Protein AF-A0A7C2RIJ5-F1 (afdb_monomer_lite)

pLDDT: mean 89.43, std 13.23, range [35.72, 98.88]

Sequence (442 aa):
EAGNFQTSNFNRGGVGNDPVLAFAQDAEFNNAFFATPEDGFSPITSYNLFTEPPLRQVDSAFDADVLYHEYVHGLTNRLVGTFNVGALSGFQSAALGEGWSDIFAVSITNDPIVGEYTAGDEEKGIRTVNYSQSPLVFGDFGNRLGPLSALGLSAGIALDMTFIPEEHQDGELWATTLWDVRLRLGKETFEQLITDALKVTPSNPSILDARDAILIADVASYGGAHVDALWTIFAARGMGFSARTGSGEDTIVFQAFDTPSQPLLLNKESLFFDDMSRGISGWTVTGVSGRGEPPLWHQSSRRGSFAWYYGREAEGNYFSGTFRNYGAITSPVIDLTSVPRDSTITLEFDHFMRGDPTSPLLDNGYVRIVDPASGTVTQLACVINHTLGGRGGQFFEHEELNISRFAGQTIQVQFYFDTVTGTLNNAEGWYIDNVRVSRRVR

Foldseek 3Di:
DLQDAAQDPVPPDWAYRAHEAEEWQDPDEDDKAWAADFRNHHIYIYWHAHDDPPWDRGTCVPFQLSVQLRVQLNLLCSQAAPRHNQLQPALQSLLLSLLRSNLRSCLVVVFQEHQCVGSVNPQHHPAPHRLVPDPAAPLCAQFDQDPCVVVVPPPPFPSRPDRGRDSNNNNSLNNSLLVQVCVVQPSVRSVVLLSQLSNVHRGLFHPLSSLVSSQVSCCVPPVNPCVVVSQQSNLSRQNHPPKDDQTSNGFAIAGHNYHPVGDFFPDKDFQDKDQQQDACQQKDKDWDLQAPDGFQWDWDCPLPGTWTFRDDRVQLFSQSAFGKIKMKIKAPKGDLQVFDLPWWKKKKWKKAFAAQPPDQRFWKKWKWKAQPVPRDIRTRTIDTHDLDDGNNDVGIDMGMTTPSNQHNGIIMIMIMIIRSGNPRGNINGMTIGIITMITGDD

Radius of gyration: 23.31 Å; chains: 1; bounding box: 57×45×70 Å

Structure (mmCIF, N/CA/C/O backbone):
data_AF-A0A7C2RIJ5-F1
#
_entry.id   AF-A0A7C2RIJ5-F1
#
loop_
_atom_site.group_PDB
_atom_site.id
_atom_site.type_symbol
_atom_site.label_atom_id
_atom_site.label_alt_id
_atom_site.label_comp_id
_atom_site.label_asym_id
_atom_site.label_entity_id
_atom_site.label_seq_id
_atom_site.pdbx_PDB_ins_code
_atom_site.Cartn_x
_atom_site.Cartn_y
_atom_site.Cartn_z
_atom_site.occupancy
_atom_site.B_iso_or_equiv
_atom_site.auth_seq_id
_atom_site.auth_comp_id
_atom_site.auth_asym_id
_atom_site.auth_atom_id
_atom_site.pdbx_PDB_model_num
ATOM 1 N N . GLU A 1 1 ? 7.435 9.918 -29.332 1.00 67.94 1 GLU A N 1
ATOM 2 C CA . GLU A 1 1 ? 6.300 10.522 -28.588 1.00 67.94 1 GLU A CA 1
ATOM 3 C C . GLU A 1 1 ? 6.276 10.129 -27.115 1.00 67.94 1 GLU A C 1
ATOM 5 O O . GLU A 1 1 ? 6.010 11.000 -26.311 1.00 67.94 1 GLU A O 1
ATOM 10 N N . ALA A 1 2 ? 6.586 8.877 -26.747 1.00 86.06 2 ALA A N 1
ATOM 11 C CA . ALA A 1 2 ? 6.520 8.359 -25.370 1.00 86.06 2 ALA A CA 1
ATOM 12 C C . ALA A 1 2 ? 7.542 8.934 -24.352 1.00 86.06 2 ALA A C 1
ATOM 14 O O . ALA A 1 2 ? 7.840 8.268 -23.368 1.00 86.06 2 ALA A O 1
ATOM 15 N N . GLY A 1 3 ? 8.077 10.135 -24.593 1.00 91.94 3 GLY A N 1
ATOM 16 C CA . GLY A 1 3 ? 8.886 10.897 -23.637 1.00 91.94 3 GLY A CA 1
ATOM 17 C C . GLY A 1 3 ? 10.134 10.189 -23.107 1.00 91.94 3 GLY A C 1
ATOM 18 O O . GLY A 1 3 ? 10.356 10.203 -21.901 1.00 91.94 3 GLY A O 1
ATOM 19 N N . ASN A 1 4 ? 10.927 9.542 -23.966 1.00 94.12 4 ASN A N 1
ATOM 20 C CA . ASN A 1 4 ? 12.203 8.941 -23.568 1.00 94.12 4 ASN A CA 1
ATOM 21 C C . ASN A 1 4 ? 13.354 9.961 -23.613 1.00 94.12 4 ASN A C 1
ATOM 23 O O . ASN A 1 4 ? 13.294 10.932 -24.350 1.00 94.12 4 ASN A O 1
ATOM 27 N N . PHE A 1 5 ? 14.439 9.683 -22.892 1.00 96.25 5 PHE A N 1
ATOM 28 C CA . PHE A 1 5 ? 15.551 10.622 -22.711 1.00 96.25 5 PHE A CA 1
ATOM 29 C C . PHE A 1 5 ? 16.586 10.552 -23.844 1.00 96.25 5 PHE A C 1
ATOM 31 O O . PHE A 1 5 ? 17.402 9.623 -23.889 1.00 96.25 5 PHE A O 1
ATOM 38 N N . GLN A 1 6 ? 16.571 11.504 -24.783 1.00 95.50 6 GLN A N 1
ATOM 39 C CA . GLN A 1 6 ? 17.465 11.509 -25.949 1.00 95.50 6 GLN A CA 1
ATOM 40 C C . GLN A 1 6 ? 17.857 12.923 -26.404 1.00 95.50 6 GLN A C 1
ATOM 42 O O . GLN A 1 6 ? 17.041 13.825 -26.558 1.00 95.50 6 GLN A O 1
ATOM 47 N N . THR A 1 7 ? 19.127 13.117 -26.786 1.00 96.12 7 THR A N 1
ATOM 48 C CA . THR A 1 7 ? 19.553 14.382 -27.419 1.00 96.12 7 THR A CA 1
ATOM 49 C C . THR A 1 7 ? 18.848 14.629 -28.758 1.00 96.12 7 THR A C 1
ATOM 51 O O . THR A 1 7 ? 18.534 15.765 -29.100 1.00 96.12 7 THR A O 1
ATOM 54 N N . SER A 1 8 ? 18.598 13.573 -29.535 1.00 95.31 8 SER A N 1
ATOM 55 C CA . SER A 1 8 ? 17.873 13.647 -30.803 1.00 95.31 8 SER A CA 1
ATOM 56 C C . SER A 1 8 ? 16.895 12.487 -30.925 1.00 95.31 8 SER A C 1
ATOM 58 O O . SER A 1 8 ? 17.288 11.331 -30.792 1.00 95.31 8 SER A O 1
ATOM 60 N N . ASN A 1 9 ? 15.648 12.799 -31.280 1.00 94.12 9 ASN A N 1
ATOM 61 C CA . ASN A 1 9 ? 14.573 11.808 -31.396 1.00 94.12 9 ASN A CA 1
ATOM 62 C C . ASN A 1 9 ? 14.488 11.191 -32.801 1.00 94.12 9 ASN A C 1
ATOM 64 O O . ASN A 1 9 ? 13.516 10.510 -33.121 1.00 94.12 9 ASN A O 1
ATOM 68 N N . PHE A 1 10 ? 15.457 11.460 -33.685 1.00 94.31 10 PHE A N 1
ATOM 69 C CA . PHE A 1 10 ? 15.507 10.917 -35.052 1.00 94.31 10 PHE A CA 1
ATOM 70 C C . PHE A 1 10 ? 14.205 11.119 -35.858 1.00 94.31 10 PHE A C 1
ATOM 72 O O . PHE A 1 10 ? 13.820 10.257 -36.648 1.00 94.31 10 PHE A O 1
ATOM 79 N N . ASN A 1 11 ? 13.513 12.245 -35.644 1.00 91.81 11 ASN A N 1
ATOM 80 C CA . ASN A 1 11 ? 12.196 12.559 -36.220 1.00 91.81 11 ASN A CA 1
ATOM 81 C C . ASN A 1 11 ? 11.077 11.550 -35.867 1.00 91.81 11 ASN A C 1
ATOM 83 O O . ASN A 1 11 ? 10.127 11.399 -36.630 1.00 91.81 11 ASN A O 1
ATOM 87 N N . ARG A 1 12 ? 11.164 10.867 -34.714 1.00 92.50 12 ARG A N 1
ATOM 88 C CA . ARG A 1 12 ? 10.166 9.893 -34.211 1.00 92.50 12 ARG A CA 1
ATOM 89 C C . ARG A 1 12 ? 9.159 10.493 -33.204 1.00 92.50 12 ARG A C 1
ATOM 91 O O . ARG A 1 12 ? 8.486 9.762 -32.475 1.00 92.50 12 ARG A O 1
ATOM 98 N N . GLY A 1 13 ? 9.062 11.824 -33.150 1.00 92.31 13 GLY A N 1
ATOM 99 C CA . GLY A 1 13 ? 8.175 12.576 -32.248 1.00 92.31 13 GLY A CA 1
ATOM 100 C C . GLY A 1 13 ? 8.692 12.707 -30.806 1.00 92.31 13 GLY A C 1
ATOM 101 O O . GLY A 1 13 ? 9.752 12.180 -30.473 1.00 92.31 13 GLY A O 1
ATOM 102 N N . GLY A 1 14 ? 7.924 13.378 -29.941 1.00 92.81 14 GLY A N 1
ATOM 103 C CA . GLY A 1 14 ? 8.379 13.827 -28.609 1.00 92.81 14 GLY A CA 1
ATOM 104 C C . GLY A 1 14 ? 9.275 15.072 -28.675 1.00 92.81 14 GLY A C 1
ATOM 105 O O . GLY A 1 14 ? 9.538 15.584 -29.770 1.00 92.81 14 GLY A O 1
ATOM 106 N N . VAL A 1 15 ? 9.758 15.534 -27.524 1.00 94.00 15 VAL A N 1
ATOM 107 C CA . VAL A 1 15 ? 10.653 16.692 -27.386 1.00 94.00 15 VAL A CA 1
ATOM 108 C C . VAL A 1 15 ? 12.051 16.197 -27.014 1.00 94.00 15 VAL A C 1
ATOM 110 O O . VAL A 1 15 ? 12.265 15.698 -25.924 1.00 94.00 15 VAL A O 1
ATOM 113 N N . GLY A 1 16 ? 13.006 16.289 -27.943 1.00 93.94 16 GLY A N 1
ATOM 114 C CA . GLY A 1 16 ? 14.385 15.856 -27.682 1.00 93.94 16 GLY A CA 1
ATOM 115 C C . GLY A 1 16 ? 15.201 16.892 -26.906 1.00 93.94 16 GLY A C 1
ATOM 116 O O . GLY A 1 16 ? 14.683 17.920 -26.481 1.00 93.94 16 GLY A O 1
ATOM 117 N N . ASN A 1 17 ? 16.516 16.667 -26.844 1.00 95.81 17 ASN A N 1
ATOM 118 C CA . ASN A 1 17 ? 17.479 17.464 -26.072 1.00 95.81 17 ASN A CA 1
ATOM 119 C C . ASN A 1 17 ? 17.339 17.293 -24.549 1.00 95.81 17 ASN A C 1
ATOM 121 O O . ASN A 1 17 ? 17.653 18.202 -23.785 1.00 95.81 17 ASN A O 1
ATOM 125 N N . ASP A 1 18 ? 16.951 16.094 -24.124 1.00 97.06 18 ASP A N 1
ATOM 126 C CA . ASP A 1 18 ? 16.822 15.698 -22.724 1.00 97.06 18 ASP A CA 1
ATOM 127 C C . ASP A 1 18 ? 17.646 14.447 -22.356 1.00 97.06 18 ASP A C 1
ATOM 129 O O . ASP A 1 18 ? 17.126 13.515 -21.741 1.00 97.06 18 ASP A O 1
ATOM 133 N N . PRO A 1 19 ? 18.949 14.368 -22.705 1.00 97.56 19 PRO A N 1
ATOM 134 C CA . PRO A 1 19 ? 19.778 13.256 -22.246 1.00 97.56 19 PRO A CA 1
ATOM 135 C C . PRO A 1 19 ? 19.839 13.219 -20.713 1.00 97.56 19 PRO A C 1
ATOM 137 O O . PRO A 1 19 ? 19.865 14.269 -20.070 1.00 97.56 19 PRO A O 1
ATOM 140 N N . VAL A 1 20 ? 19.936 12.023 -20.133 1.00 98.12 20 VAL A N 1
ATOM 141 C CA . VAL A 1 20 ? 20.144 11.860 -18.687 1.00 98.12 20 VAL A CA 1
ATOM 142 C C . VAL A 1 20 ? 21.526 12.377 -18.298 1.00 98.12 20 VAL A C 1
ATOM 144 O O . VAL A 1 20 ? 22.532 11.980 -18.892 1.00 98.12 20 VAL A O 1
ATOM 147 N N . LEU A 1 21 ? 21.575 13.251 -17.294 1.00 97.38 21 LEU A N 1
ATOM 148 C CA . LEU A 1 21 ? 22.812 13.723 -16.680 1.00 97.38 21 LEU A CA 1
ATOM 149 C C . LEU A 1 21 ? 23.088 12.876 -15.437 1.00 97.38 21 LEU A C 1
ATOM 151 O O . LEU A 1 21 ? 22.413 13.029 -14.424 1.00 97.38 21 LEU A O 1
ATOM 155 N N . ALA A 1 22 ? 24.053 11.963 -15.542 1.00 95.62 22 ALA A N 1
ATOM 156 C CA . ALA A 1 22 ? 24.403 11.033 -14.474 1.00 95.62 22 ALA A CA 1
ATOM 157 C C . ALA A 1 22 ? 25.678 11.472 -13.746 1.00 95.62 22 ALA A C 1
ATOM 159 O O . ALA A 1 22 ? 26.728 11.646 -14.373 1.00 95.62 22 ALA A O 1
ATOM 160 N N . PHE A 1 23 ? 25.579 11.617 -12.428 1.00 95.38 23 PHE A N 1
ATOM 161 C CA . PHE A 1 23 ? 26.672 11.990 -11.539 1.00 95.38 23 PHE A CA 1
ATOM 162 C C . PHE A 1 23 ? 27.017 10.812 -10.624 1.00 95.38 23 PHE A C 1
ATOM 164 O O . PHE A 1 23 ? 26.133 10.129 -10.118 1.00 95.38 23 PHE A O 1
ATOM 171 N N . ALA A 1 24 ? 28.309 10.560 -10.436 1.00 93.06 24 ALA A N 1
ATOM 172 C CA . ALA A 1 24 ? 28.811 9.556 -9.504 1.00 93.06 24 ALA A CA 1
ATOM 173 C C . ALA A 1 24 ? 29.631 10.253 -8.421 1.00 93.06 24 ALA A C 1
ATOM 175 O O . ALA A 1 24 ? 30.363 11.199 -8.731 1.00 93.06 24 ALA A O 1
ATOM 176 N N . GLN A 1 25 ? 29.535 9.759 -7.186 1.00 90.06 25 GLN A N 1
ATOM 177 C CA . GLN A 1 25 ? 30.186 10.335 -6.006 1.00 90.06 25 GLN A CA 1
ATOM 178 C C . GLN A 1 25 ? 29.866 11.828 -5.845 1.00 90.06 25 GLN A C 1
ATOM 180 O O . GLN A 1 25 ? 30.764 12.649 -5.634 1.00 90.06 25 GLN A O 1
ATOM 185 N N . ASP A 1 26 ? 28.590 12.182 -6.009 1.00 84.88 26 ASP A N 1
ATOM 186 C CA . ASP A 1 26 ? 28.121 13.547 -5.785 1.00 84.88 26 ASP A CA 1
ATOM 187 C C . ASP A 1 26 ? 28.155 13.903 -4.281 1.00 84.88 26 ASP A C 1
ATOM 189 O O . ASP A 1 26 ? 28.637 13.135 -3.447 1.00 84.88 26 ASP A O 1
ATOM 193 N N . ALA A 1 27 ? 27.720 15.110 -3.919 1.00 79.31 27 ALA A N 1
ATOM 194 C CA . ALA A 1 27 ? 27.927 15.668 -2.581 1.00 79.31 27 ALA A CA 1
ATOM 195 C C . ALA A 1 27 ? 27.097 15.020 -1.452 1.00 79.31 27 ALA A C 1
ATOM 197 O O . ALA A 1 27 ? 27.385 15.275 -0.278 1.00 79.31 27 ALA A O 1
ATOM 198 N N . GLU A 1 28 ? 26.071 14.232 -1.778 1.00 80.94 28 GLU A N 1
ATOM 199 C CA . GLU A 1 28 ? 25.252 13.517 -0.794 1.00 80.94 28 GLU A CA 1
ATOM 200 C C . GLU A 1 28 ? 25.895 12.175 -0.396 1.00 80.94 28 GLU A C 1
ATOM 202 O O . GLU A 1 28 ? 26.852 11.715 -1.013 1.00 80.94 28 GLU A O 1
ATOM 207 N N . PHE A 1 29 ? 25.403 11.543 0.672 1.00 82.31 29 PHE A N 1
ATOM 208 C CA . PHE A 1 29 ? 25.889 10.241 1.144 1.00 82.31 29 PHE A CA 1
ATOM 209 C C . PHE A 1 29 ? 24.720 9.299 1.419 1.00 82.31 29 PHE A C 1
ATOM 211 O O . PHE A 1 29 ? 23.646 9.747 1.812 1.00 82.31 29 PHE A O 1
ATOM 218 N N . ASN A 1 30 ? 24.970 7.992 1.289 1.00 82.19 30 ASN A N 1
ATOM 219 C CA . ASN A 1 30 ? 24.033 6.913 1.624 1.00 82.19 30 ASN A CA 1
ATOM 220 C C . ASN A 1 30 ? 22.683 6.994 0.888 1.00 82.19 30 ASN A C 1
ATOM 222 O O . ASN A 1 30 ? 21.656 6.628 1.455 1.00 82.19 30 ASN A O 1
ATOM 226 N N . ASN A 1 31 ? 22.679 7.495 -0.351 1.00 86.06 31 ASN A N 1
ATOM 227 C CA . ASN A 1 31 ? 21.468 7.593 -1.158 1.00 86.06 31 ASN A CA 1
ATOM 228 C C . ASN A 1 31 ? 21.763 7.530 -2.667 1.00 86.06 31 ASN A C 1
ATOM 230 O O . ASN A 1 31 ? 22.903 7.726 -3.094 1.00 86.06 31 ASN A O 1
ATOM 234 N N . ALA A 1 32 ? 20.735 7.315 -3.473 1.00 89.62 32 ALA A N 1
ATOM 235 C CA . ALA A 1 32 ? 20.721 7.578 -4.908 1.00 89.62 32 ALA A CA 1
ATOM 236 C C . ALA A 1 32 ? 19.397 8.278 -5.254 1.00 89.62 32 ALA A C 1
ATOM 238 O O . ALA A 1 32 ? 18.478 8.278 -4.439 1.00 89.62 32 ALA A O 1
ATOM 239 N N . PHE A 1 33 ? 19.331 8.972 -6.391 1.00 93.00 33 PHE A N 1
ATOM 240 C CA . PHE A 1 33 ? 18.067 9.569 -6.830 1.00 93.00 33 PHE A CA 1
ATOM 241 C C . PHE A 1 33 ? 18.005 9.778 -8.344 1.00 93.00 33 PHE A C 1
ATOM 243 O O . PHE A 1 33 ? 19.030 9.876 -9.037 1.00 93.00 33 PHE A O 1
ATOM 250 N N . PHE A 1 34 ? 16.781 9.975 -8.837 1.00 96.38 34 PHE A N 1
ATOM 251 C CA . PHE A 1 34 ? 16.490 10.412 -10.195 1.00 96.38 34 PHE A CA 1
ATOM 252 C C . PHE A 1 34 ? 15.405 11.497 -10.213 1.00 96.38 34 PHE A C 1
ATOM 254 O O . PHE A 1 34 ? 14.231 11.264 -9.932 1.00 96.38 34 PHE A O 1
ATOM 261 N N . ALA A 1 35 ? 15.785 12.706 -10.616 1.00 95.50 35 ALA A N 1
ATOM 262 C CA . ALA A 1 35 ? 14.872 13.825 -10.795 1.00 95.50 35 ALA A CA 1
ATOM 263 C C . ALA A 1 35 ? 14.381 13.880 -12.247 1.00 95.50 35 ALA A C 1
ATOM 265 O O . ALA A 1 35 ? 15.167 14.119 -13.169 1.00 95.50 35 ALA A O 1
ATOM 266 N N . THR A 1 36 ? 13.071 13.705 -12.442 1.00 96.19 36 THR A N 1
ATOM 267 C CA . THR A 1 36 ? 12.449 13.630 -13.773 1.00 96.19 36 THR A CA 1
ATOM 268 C C . THR A 1 36 ? 11.678 14.906 -14.113 1.00 96.19 36 THR A C 1
ATOM 270 O O . THR A 1 36 ? 10.552 15.075 -13.649 1.00 96.19 36 THR A O 1
ATOM 273 N N . PRO A 1 37 ? 12.221 15.813 -14.940 1.00 95.50 37 PRO A N 1
ATOM 274 C CA . PRO A 1 37 ? 11.454 16.921 -15.484 1.00 95.50 37 PRO A CA 1
ATOM 275 C C . PRO A 1 37 ? 10.640 16.485 -16.715 1.00 95.50 37 PRO A C 1
ATOM 277 O O . PRO A 1 37 ? 10.751 15.362 -17.225 1.00 95.50 37 PRO A O 1
ATOM 280 N N . GLU A 1 38 ? 9.823 17.415 -17.201 1.00 94.62 38 GLU A N 1
ATOM 281 C CA . GLU A 1 38 ? 9.020 17.288 -18.420 1.00 94.62 38 GLU A CA 1
ATOM 282 C C . GLU A 1 38 ? 9.877 16.913 -19.652 1.00 94.62 38 GLU A C 1
ATOM 284 O O . GLU A 1 38 ? 11.092 17.136 -19.685 1.00 94.62 38 GLU A O 1
ATOM 289 N N . ASP A 1 39 ? 9.241 16.342 -20.682 1.00 95.12 39 ASP A N 1
ATOM 290 C CA . ASP A 1 39 ? 9.891 15.988 -21.957 1.00 95.12 39 ASP A CA 1
ATOM 291 C C . ASP A 1 39 ? 10.616 17.194 -22.576 1.00 95.12 39 ASP A C 1
ATOM 293 O O . ASP A 1 39 ? 10.060 18.292 -22.659 1.00 95.12 39 ASP A O 1
ATOM 297 N N . GLY A 1 40 ? 11.868 17.001 -23.001 1.00 94.88 40 GLY A N 1
ATOM 298 C CA . GLY A 1 40 ? 12.725 18.080 -23.512 1.00 94.88 40 GLY A CA 1
ATOM 299 C C . GLY A 1 40 ? 13.614 18.785 -22.482 1.00 94.88 40 GLY A C 1
ATOM 300 O O . GLY A 1 40 ? 14.440 19.619 -22.865 1.00 94.88 40 GLY A O 1
ATOM 301 N N . PHE A 1 41 ? 13.507 18.433 -21.199 1.00 96.38 41 PHE A N 1
ATOM 302 C CA . PHE A 1 41 ? 14.459 18.831 -20.162 1.00 96.38 41 PHE A CA 1
ATOM 303 C C . PHE A 1 41 ? 15.236 17.616 -19.661 1.00 96.38 41 PHE A C 1
ATOM 305 O O . PHE A 1 41 ? 14.656 16.580 -19.348 1.00 96.38 41 PHE A O 1
ATOM 312 N N . SER A 1 42 ? 16.559 17.741 -19.575 1.00 97.81 42 SER A N 1
ATOM 313 C CA . SER A 1 42 ? 17.418 16.664 -19.084 1.00 97.81 42 SER A CA 1
ATOM 314 C C . SER A 1 42 ? 17.093 16.286 -17.636 1.00 97.81 42 SER A C 1
ATOM 316 O O . SER A 1 42 ? 17.189 17.159 -16.767 1.00 97.81 42 SER A O 1
ATOM 318 N N . PRO A 1 43 ? 16.780 15.010 -17.344 1.00 97.25 43 PRO A N 1
ATOM 319 C CA . PRO A 1 43 ? 16.745 14.533 -15.972 1.00 97.25 43 PRO A CA 1
ATOM 320 C C . PRO A 1 43 ? 18.153 14.474 -15.383 1.00 97.25 43 PRO A C 1
ATOM 322 O O . PRO A 1 43 ? 19.156 14.381 -16.103 1.00 97.25 43 PRO A O 1
ATOM 325 N N . ILE A 1 44 ? 18.206 14.495 -14.057 1.00 96.81 44 ILE A N 1
ATOM 326 C CA . ILE A 1 44 ? 19.437 14.363 -13.280 1.00 96.81 44 ILE A CA 1
ATOM 327 C C . ILE A 1 44 ? 19.332 13.090 -12.455 1.00 96.81 44 ILE A C 1
ATOM 329 O O . ILE A 1 44 ? 18.319 12.869 -11.801 1.00 96.81 44 ILE A O 1
ATOM 333 N N . THR A 1 45 ? 20.385 12.282 -12.465 1.00 96.38 45 THR A N 1
ATOM 334 C CA . THR A 1 45 ? 20.523 11.138 -11.565 1.00 96.38 45 THR A CA 1
ATOM 335 C C . THR A 1 45 ? 21.860 11.187 -10.852 1.00 96.38 45 THR A C 1
ATOM 337 O O . THR A 1 45 ? 22.863 11.602 -11.443 1.00 96.38 45 THR A O 1
ATOM 340 N N . SER A 1 46 ? 21.863 10.790 -9.585 1.00 94.62 46 SER A N 1
ATOM 341 C CA . SER A 1 46 ? 23.055 10.785 -8.748 1.00 94.62 46 SER A CA 1
ATOM 342 C C . SER A 1 46 ? 23.218 9.457 -8.022 1.00 94.62 46 SER A C 1
ATOM 344 O O . SER A 1 46 ? 22.255 8.919 -7.477 1.00 94.62 46 SER A O 1
ATOM 346 N N . TYR A 1 47 ? 24.455 8.964 -7.998 1.00 93.62 47 TYR A N 1
ATOM 347 C CA . TYR A 1 47 ? 24.875 7.752 -7.302 1.00 93.62 47 TYR A CA 1
ATOM 348 C C . TYR A 1 47 ? 25.956 8.122 -6.293 1.00 93.62 47 TYR A C 1
ATOM 350 O O . TYR A 1 47 ? 27.049 8.555 -6.674 1.00 93.62 47 TYR A O 1
ATOM 358 N N . ASN A 1 48 ? 25.643 8.002 -5.005 1.00 89.75 48 ASN A N 1
ATOM 359 C CA . ASN A 1 48 ? 26.490 8.532 -3.947 1.00 89.75 48 ASN A CA 1
ATOM 360 C C . ASN A 1 48 ? 27.307 7.457 -3.226 1.00 89.75 48 ASN A C 1
ATOM 362 O O . ASN A 1 48 ? 27.053 6.254 -3.302 1.00 89.75 48 ASN A O 1
ATOM 366 N N . LEU A 1 49 ? 28.294 7.920 -2.458 1.00 90.06 49 LEU A N 1
ATOM 367 C CA . LEU A 1 49 ? 29.045 7.052 -1.562 1.00 90.06 49 LEU A CA 1
ATOM 368 C C . LEU A 1 49 ? 28.187 6.662 -0.356 1.00 90.06 49 LEU A C 1
ATOM 370 O O . LEU A 1 49 ? 27.665 7.512 0.367 1.00 90.06 49 LEU A O 1
ATOM 374 N N . PHE A 1 50 ? 28.113 5.367 -0.090 1.00 86.06 50 PHE A N 1
ATOM 375 C CA . PHE A 1 50 ? 27.614 4.813 1.156 1.00 86.06 50 PHE A CA 1
ATOM 376 C C . PHE A 1 50 ? 28.787 4.717 2.128 1.00 86.06 50 PHE A C 1
ATOM 378 O O . PHE A 1 50 ? 29.869 4.244 1.781 1.00 86.06 50 PHE A O 1
ATOM 385 N N . THR A 1 51 ? 28.620 5.261 3.329 1.00 82.50 51 THR A N 1
ATOM 386 C CA . THR A 1 51 ? 29.706 5.465 4.299 1.00 82.50 51 THR A CA 1
ATOM 387 C C . THR A 1 51 ? 29.325 5.100 5.737 1.00 82.50 51 THR A C 1
ATOM 389 O O . THR A 1 51 ? 30.223 4.932 6.571 1.00 82.50 51 THR A O 1
ATOM 392 N N . GLU A 1 52 ? 28.035 4.909 6.033 1.00 75.00 52 GLU A N 1
ATOM 393 C CA . GLU A 1 52 ? 27.532 4.692 7.395 1.00 75.00 52 GLU A CA 1
ATOM 394 C C . GLU A 1 52 ? 27.011 3.259 7.630 1.00 75.00 52 GLU A C 1
ATOM 396 O O . GLU A 1 52 ? 26.153 2.787 6.886 1.00 75.00 52 GLU A O 1
ATOM 401 N N . PRO A 1 53 ? 27.466 2.558 8.693 1.00 68.25 53 PRO A N 1
ATOM 402 C CA . PRO A 1 53 ? 26.860 1.295 9.119 1.00 68.25 53 PRO A CA 1
ATOM 403 C C . PRO A 1 53 ? 25.362 1.463 9.449 1.00 68.25 53 PRO A C 1
ATOM 405 O O . PRO A 1 53 ? 24.990 2.490 10.016 1.00 68.25 53 PRO A O 1
ATOM 408 N N . PRO A 1 54 ? 24.499 0.460 9.194 1.00 70.50 54 PRO A N 1
ATOM 409 C CA . PRO A 1 54 ? 24.823 -0.924 8.836 1.00 70.50 54 PRO A CA 1
ATOM 410 C C . PRO A 1 54 ? 25.182 -1.140 7.360 1.00 70.50 54 PRO A C 1
ATOM 412 O O . PRO A 1 54 ? 25.576 -2.248 7.014 1.00 70.50 54 PRO A O 1
ATOM 415 N N . LEU A 1 55 ? 25.075 -0.108 6.520 1.00 76.50 55 LEU A N 1
ATOM 416 C CA . LEU A 1 55 ? 25.353 -0.198 5.090 1.00 76.50 55 LEU A CA 1
ATOM 417 C C . LEU A 1 55 ? 26.852 -0.371 4.841 1.00 76.50 55 LEU A C 1
ATOM 419 O O . LEU A 1 55 ? 27.712 0.015 5.649 1.00 76.50 55 LEU A O 1
ATOM 423 N N . ARG A 1 56 ? 27.182 -0.978 3.704 1.00 78.50 56 ARG A N 1
ATOM 424 C CA . ARG A 1 56 ? 28.568 -1.198 3.317 1.00 78.50 56 ARG A CA 1
ATOM 425 C C . ARG A 1 56 ? 29.191 0.135 2.895 1.00 78.50 56 ARG A C 1
ATOM 427 O O . ARG A 1 56 ? 28.550 0.965 2.263 1.00 78.50 56 ARG A O 1
ATOM 434 N N . GLN A 1 57 ? 30.475 0.332 3.200 1.00 86.94 57 GLN A N 1
ATOM 435 C CA . GLN A 1 57 ? 31.212 1.492 2.693 1.00 86.94 57 GLN A CA 1
ATOM 436 C C . GLN A 1 57 ? 31.594 1.275 1.224 1.00 86.94 57 GLN A C 1
ATOM 438 O O . GLN A 1 57 ? 32.649 0.701 0.934 1.00 86.94 57 GLN A O 1
ATOM 443 N N . VAL A 1 58 ? 30.707 1.653 0.308 1.00 89.62 58 VAL A N 1
ATOM 444 C CA . VAL A 1 58 ? 30.838 1.423 -1.137 1.00 89.62 58 VAL A CA 1
ATOM 445 C C . VAL A 1 58 ? 30.316 2.599 -1.945 1.00 89.62 58 VAL A C 1
ATOM 447 O O . VAL A 1 58 ? 29.725 3.532 -1.418 1.00 89.62 58 VAL A O 1
ATOM 450 N N . ASP A 1 59 ? 30.565 2.552 -3.243 1.00 92.69 59 ASP A N 1
ATOM 451 C CA . ASP A 1 59 ? 30.000 3.476 -4.213 1.00 92.69 59 ASP A CA 1
ATOM 452 C C . ASP A 1 59 ? 28.800 2.794 -4.881 1.00 92.69 59 ASP A C 1
ATOM 454 O O . ASP A 1 59 ? 28.974 1.747 -5.514 1.00 92.69 59 ASP A O 1
ATOM 458 N N . SER A 1 60 ? 27.593 3.355 -4.720 1.00 92.12 60 SER A N 1
ATOM 459 C CA . SER A 1 60 ? 26.374 2.768 -5.294 1.00 92.12 60 SER A CA 1
ATOM 460 C C . SER A 1 60 ? 26.370 2.795 -6.821 1.00 92.12 60 SER A C 1
ATOM 462 O O . SER A 1 60 ? 25.609 2.058 -7.439 1.00 92.12 60 SER A O 1
ATOM 464 N N . ALA A 1 61 ? 27.286 3.541 -7.455 1.00 94.25 61 ALA A N 1
ATOM 465 C CA . ALA A 1 61 ? 27.465 3.514 -8.903 1.00 94.25 61 ALA A CA 1
ATOM 466 C C . ALA A 1 61 ? 27.888 2.131 -9.450 1.00 94.25 61 ALA A C 1
ATOM 468 O O . ALA A 1 61 ? 27.841 1.906 -10.662 1.00 94.25 61 ALA A O 1
ATOM 469 N N . PHE A 1 62 ? 28.329 1.212 -8.581 1.00 94.44 62 PHE A N 1
ATOM 470 C CA . PHE A 1 62 ? 28.647 -0.176 -8.935 1.00 94.44 62 PHE A CA 1
ATOM 471 C C . PHE A 1 62 ? 27.496 -1.158 -8.693 1.00 94.44 62 PHE A C 1
ATOM 473 O O . PHE A 1 62 ? 27.657 -2.339 -9.008 1.00 94.44 62 PHE A O 1
ATOM 480 N N . ASP A 1 63 ? 26.367 -0.691 -8.160 1.00 94.56 63 ASP A N 1
ATOM 481 C CA . ASP A 1 63 ? 25.205 -1.517 -7.856 1.00 94.56 63 ASP A CA 1
ATOM 482 C C . ASP A 1 63 ? 24.184 -1.443 -9.000 1.00 94.56 63 ASP A C 1
ATOM 484 O O . ASP A 1 63 ? 23.568 -0.406 -9.255 1.00 94.56 63 ASP A O 1
ATOM 488 N N . ALA A 1 64 ? 24.082 -2.516 -9.786 1.00 95.81 64 ALA A N 1
ATOM 489 C CA . ALA A 1 64 ? 23.372 -2.470 -11.065 1.00 95.81 64 ALA A CA 1
ATOM 490 C C . ALA A 1 64 ? 21.863 -2.258 -10.893 1.00 95.81 64 ALA A C 1
ATOM 492 O O . ALA A 1 64 ? 21.247 -1.560 -11.697 1.00 95.81 64 ALA A O 1
ATOM 493 N N . ASP A 1 65 ? 21.274 -2.858 -9.865 1.00 95.31 65 ASP A N 1
ATOM 494 C CA . ASP A 1 65 ? 19.856 -2.715 -9.564 1.00 95.31 65 ASP A CA 1
ATOM 495 C C . ASP A 1 65 ? 19.512 -1.323 -9.016 1.00 95.31 65 ASP A C 1
ATOM 497 O O . ASP A 1 65 ? 18.477 -0.798 -9.409 1.00 95.31 65 ASP A O 1
ATOM 501 N N . VAL A 1 66 ? 20.397 -0.664 -8.258 1.00 95.69 66 VAL A N 1
ATOM 502 C CA . VAL A 1 66 ? 20.266 0.756 -7.881 1.00 95.69 66 VAL A CA 1
ATOM 503 C C . VAL A 1 66 ? 20.258 1.628 -9.137 1.00 95.69 66 VAL A C 1
ATOM 505 O O . VAL A 1 66 ? 19.376 2.462 -9.310 1.00 95.69 66 VAL A O 1
ATOM 508 N N . LEU A 1 67 ? 21.176 1.396 -10.081 1.00 96.75 67 LEU A N 1
ATOM 509 C CA . LEU A 1 67 ? 21.196 2.117 -11.363 1.00 96.75 67 LEU A CA 1
ATOM 510 C C . LEU A 1 67 ? 19.896 1.950 -12.157 1.00 96.75 67 LEU A C 1
ATOM 512 O O . LEU A 1 67 ? 19.383 2.910 -12.739 1.00 96.75 67 LEU A O 1
ATOM 516 N N . TYR A 1 68 ? 19.376 0.726 -12.222 1.00 97.94 68 TYR A N 1
ATOM 517 C CA . TYR A 1 68 ? 18.128 0.451 -12.928 1.00 97.94 68 TYR A CA 1
ATOM 518 C C . TYR A 1 68 ? 16.921 1.037 -12.204 1.00 97.94 68 TYR A C 1
ATOM 520 O O . TYR A 1 68 ? 16.067 1.616 -12.871 1.00 97.94 68 TYR A O 1
ATOM 528 N N . HIS A 1 69 ? 16.878 0.936 -10.878 1.00 98.38 69 HIS A N 1
ATOM 529 C CA . HIS A 1 69 ? 15.846 1.518 -10.031 1.00 98.38 69 HIS A CA 1
ATOM 530 C C . HIS A 1 69 ? 15.728 3.023 -10.295 1.00 98.38 69 HIS A C 1
ATOM 532 O O . HIS A 1 69 ? 14.671 3.495 -10.720 1.00 98.38 69 HIS A O 1
ATOM 538 N N . GLU A 1 70 ? 16.842 3.755 -10.200 1.00 97.62 70 GLU A N 1
ATOM 539 C CA . GLU A 1 70 ? 16.850 5.196 -10.446 1.00 97.62 70 GLU A CA 1
ATOM 540 C C . GLU A 1 70 ? 16.380 5.543 -11.860 1.00 97.62 70 GLU A C 1
ATOM 542 O O . GLU A 1 70 ? 15.532 6.410 -12.063 1.00 97.62 70 GLU A O 1
ATOM 547 N N . TYR A 1 71 ? 16.866 4.827 -12.875 1.00 97.94 71 TYR A N 1
ATOM 548 C CA . TYR A 1 71 ? 16.434 5.080 -14.249 1.00 97.94 71 TYR A CA 1
ATOM 549 C C . TYR A 1 71 ? 14.927 4.845 -14.448 1.00 97.94 71 TYR A C 1
ATOM 551 O O . TYR A 1 71 ? 14.280 5.524 -15.255 1.00 97.94 71 TYR A O 1
ATOM 559 N N . VAL A 1 72 ? 14.349 3.883 -13.728 1.00 98.19 72 VAL A N 1
ATOM 560 C CA . VAL A 1 72 ? 12.931 3.539 -13.841 1.00 98.19 72 VAL A CA 1
ATOM 561 C C . VAL A 1 72 ? 12.034 4.594 -13.196 1.00 98.19 72 VAL A C 1
ATOM 563 O O . VAL A 1 72 ? 10.939 4.799 -13.719 1.00 98.19 72 VAL A O 1
ATOM 566 N N . HIS A 1 73 ? 12.495 5.381 -12.218 1.00 98.00 73 HIS A N 1
ATOM 567 C CA . HIS A 1 73 ? 11.775 6.604 -11.833 1.00 98.00 73 HIS A CA 1
ATOM 568 C C . HIS A 1 73 ? 11.580 7.543 -13.022 1.00 98.00 73 HIS A C 1
ATOM 570 O O . HIS A 1 73 ? 10.504 8.118 -13.191 1.00 98.00 73 HIS A O 1
ATOM 576 N N . GLY A 1 74 ? 12.587 7.664 -13.889 1.00 97.00 74 GLY A N 1
ATOM 577 C CA . GLY A 1 74 ? 12.470 8.387 -15.150 1.00 97.00 74 GLY A CA 1
ATOM 578 C C . GLY A 1 74 ? 11.373 7.826 -16.054 1.00 97.00 74 GLY A C 1
ATOM 579 O O . GLY A 1 74 ? 10.548 8.574 -16.581 1.00 97.00 74 GLY A O 1
ATOM 580 N N . LEU A 1 75 ? 11.339 6.501 -16.214 1.00 96.88 75 LEU A N 1
ATOM 581 C CA . LEU A 1 75 ? 10.328 5.809 -17.016 1.00 96.88 75 LEU A CA 1
ATOM 582 C C . LEU A 1 75 ? 8.910 6.025 -16.466 1.00 96.88 75 LEU A C 1
ATOM 584 O O . LEU A 1 75 ? 8.003 6.370 -17.225 1.00 96.88 75 LEU A O 1
ATOM 588 N N . THR A 1 76 ? 8.704 5.818 -15.166 1.00 97.44 76 THR A N 1
ATOM 589 C CA . THR A 1 76 ? 7.379 5.873 -14.535 1.00 97.44 76 THR A CA 1
ATOM 590 C C . THR A 1 76 ? 6.840 7.298 -14.496 1.00 97.44 76 THR A C 1
ATOM 592 O O . THR A 1 76 ? 5.703 7.509 -14.917 1.00 97.44 76 THR A O 1
ATOM 595 N N . ASN A 1 77 ? 7.660 8.290 -14.130 1.00 96.25 77 ASN A N 1
ATOM 596 C CA . ASN A 1 77 ? 7.259 9.703 -14.138 1.00 96.25 77 ASN A CA 1
ATOM 597 C C . ASN A 1 77 ? 6.956 10.236 -15.545 1.00 96.25 77 ASN A C 1
ATOM 599 O O . ASN A 1 77 ? 6.122 11.127 -15.702 1.00 96.25 77 ASN A O 1
ATOM 603 N N . ARG A 1 78 ? 7.610 9.707 -16.589 1.00 95.44 78 ARG A N 1
ATOM 604 C CA . ARG A 1 78 ? 7.290 10.075 -17.977 1.00 95.44 78 ARG A CA 1
ATOM 605 C C . ARG A 1 78 ? 6.021 9.389 -18.482 1.00 95.44 78 ARG A C 1
ATOM 607 O O . ARG A 1 78 ? 5.293 9.999 -19.255 1.00 95.44 78 ARG A O 1
ATOM 614 N N . LEU A 1 79 ? 5.737 8.144 -18.100 1.00 96.38 79 LEU A N 1
ATOM 615 C CA . LEU A 1 79 ? 4.612 7.399 -18.681 1.00 96.38 79 LEU A CA 1
ATOM 616 C C . LEU A 1 79 ? 3.290 7.557 -17.919 1.00 96.38 79 LEU A C 1
ATOM 618 O O . LEU A 1 79 ? 2.246 7.695 -18.561 1.00 96.38 79 LEU A O 1
ATOM 622 N N . VAL A 1 80 ? 3.317 7.556 -16.585 1.00 96.94 80 VAL A N 1
ATOM 623 C CA . VAL A 1 80 ? 2.096 7.598 -15.767 1.00 96.94 80 VAL A CA 1
ATOM 624 C C . VAL A 1 80 ? 1.432 8.970 -15.858 1.00 96.94 80 VAL A C 1
ATOM 626 O O . VAL A 1 80 ? 2.087 10.008 -15.954 1.00 96.94 80 VAL A O 1
ATOM 629 N N . GLY A 1 81 ? 0.096 8.995 -15.868 1.00 92.31 81 GLY A N 1
ATOM 630 C CA . GLY A 1 81 ? -0.642 10.254 -15.909 1.00 92.31 81 GLY A CA 1
ATOM 631 C C . GLY A 1 81 ? -0.511 11.013 -17.230 1.00 92.31 81 GLY A C 1
ATOM 632 O O . GLY A 1 81 ? -0.784 12.208 -17.267 1.00 92.31 81 GLY A O 1
ATOM 633 N N . THR A 1 82 ? -0.123 10.326 -18.313 1.00 85.81 82 THR A N 1
ATOM 634 C CA . THR A 1 82 ? 0.043 10.909 -19.657 1.00 85.81 82 THR A CA 1
ATOM 635 C C . THR A 1 82 ? 1.081 12.042 -19.679 1.00 85.81 82 THR A C 1
ATOM 637 O O . THR A 1 82 ? 0.763 13.179 -20.024 1.00 85.81 82 THR A O 1
ATOM 640 N N . PHE A 1 83 ? 2.335 11.727 -19.332 1.00 82.50 83 PHE A N 1
ATOM 641 C CA . PHE A 1 83 ? 3.460 12.682 -19.284 1.00 82.50 83 PHE A CA 1
ATOM 642 C C . PHE A 1 83 ? 3.330 13.769 -18.210 1.00 82.50 83 PHE A C 1
ATOM 644 O O . PHE A 1 83 ? 3.872 14.865 -18.355 1.00 82.50 83 PHE A O 1
ATOM 651 N N . ASN A 1 84 ? 2.623 13.465 -17.120 1.00 87.31 84 ASN A N 1
ATOM 652 C CA . ASN A 1 84 ? 2.536 14.334 -15.955 1.00 87.31 84 ASN A CA 1
ATOM 653 C C . ASN A 1 84 ? 3.577 13.905 -14.913 1.00 87.31 84 ASN A C 1
ATOM 655 O O . ASN A 1 84 ? 3.358 12.957 -14.167 1.00 87.31 84 ASN A O 1
ATOM 659 N N . VAL A 1 85 ? 4.677 14.651 -14.809 1.00 88.56 85 VAL A N 1
ATOM 660 C CA . VAL A 1 85 ? 5.770 14.363 -13.857 1.00 88.56 85 VAL A CA 1
ATOM 661 C C . VAL A 1 85 ? 5.392 14.552 -12.380 1.00 88.56 85 VAL A C 1
ATOM 663 O O . VAL A 1 85 ? 6.193 14.269 -11.501 1.00 88.56 85 VAL A O 1
ATOM 666 N N . GLY A 1 86 ? 4.175 15.025 -12.090 1.00 91.81 86 GLY A N 1
ATOM 667 C CA . GLY A 1 86 ? 3.585 15.061 -10.748 1.00 91.81 86 GLY A CA 1
ATOM 668 C C . GLY A 1 86 ? 2.511 13.992 -10.524 1.00 91.81 86 GLY A C 1
ATOM 669 O O . GLY A 1 86 ? 1.659 14.167 -9.660 1.00 91.81 86 GLY A O 1
ATOM 670 N N . ALA A 1 87 ? 2.477 12.932 -11.338 1.00 93.88 87 ALA A N 1
ATOM 671 C CA . ALA A 1 87 ? 1.436 11.903 -11.298 1.00 93.88 87 ALA A CA 1
ATOM 672 C C . ALA A 1 87 ? 1.624 10.829 -10.212 1.00 93.88 87 ALA A C 1
ATOM 674 O O . ALA A 1 87 ? 0.766 9.954 -10.110 1.00 93.88 87 ALA A O 1
ATOM 675 N N . LEU A 1 88 ? 2.725 10.858 -9.460 1.00 95.25 88 LEU A N 1
ATOM 676 C CA . LEU A 1 88 ? 3.069 9.869 -8.435 1.00 95.25 88 LEU A CA 1
ATOM 677 C C . LEU A 1 88 ? 3.322 10.551 -7.082 1.00 95.25 88 LEU A C 1
ATOM 679 O O . LEU A 1 88 ? 4.361 10.346 -6.468 1.00 95.25 88 LEU A O 1
ATOM 683 N N . SER A 1 89 ? 2.408 11.428 -6.653 1.00 90.25 89 SER A N 1
ATOM 684 C CA . SER A 1 89 ? 2.601 12.267 -5.458 1.00 90.25 89 SER A CA 1
ATOM 685 C C . SER A 1 89 ? 1.804 11.833 -4.227 1.00 90.25 89 SER A C 1
ATOM 687 O O . SER A 1 89 ? 2.099 12.292 -3.129 1.00 90.25 89 SER A O 1
ATOM 689 N N . GLY A 1 90 ? 0.759 11.026 -4.409 1.00 88.00 90 GLY A N 1
ATOM 690 C CA . GLY A 1 90 ? -0.058 10.498 -3.313 1.00 88.00 90 GLY A CA 1
ATOM 691 C C . GLY A 1 90 ? 0.509 9.224 -2.706 1.00 88.00 90 GLY A C 1
ATOM 692 O O . GLY A 1 90 ? 1.282 8.539 -3.376 1.00 88.00 90 GLY A O 1
ATOM 693 N N . PHE A 1 91 ? 0.095 8.860 -1.489 1.00 88.19 91 PHE A N 1
ATOM 694 C CA . PHE A 1 91 ? 0.693 7.746 -0.729 1.00 88.19 91 PHE A CA 1
ATOM 695 C C . PHE A 1 91 ? 0.811 6.431 -1.516 1.00 88.19 91 PHE A C 1
ATOM 697 O O . PHE A 1 91 ? 1.892 5.855 -1.603 1.00 88.19 91 PHE A O 1
ATOM 704 N N . GLN A 1 92 ? -0.278 5.956 -2.128 1.00 94.00 92 GLN A N 1
ATOM 705 C CA . GLN A 1 92 ? -0.243 4.727 -2.928 1.00 94.00 92 GLN A CA 1
ATOM 706 C C . GLN A 1 92 ? 0.510 4.928 -4.242 1.00 94.00 92 GLN A C 1
ATOM 708 O O . GLN A 1 92 ? 1.195 4.020 -4.699 1.00 94.00 92 GLN A O 1
ATOM 713 N N . SER A 1 93 ? 0.400 6.103 -4.863 1.00 95.25 93 SER A N 1
ATOM 714 C CA . SER A 1 93 ? 1.061 6.369 -6.143 1.00 95.25 93 SER A CA 1
ATOM 715 C C . SER A 1 93 ? 2.581 6.517 -6.027 1.00 95.25 93 SER A C 1
ATOM 717 O O . SER A 1 93 ? 3.294 6.033 -6.901 1.00 95.25 93 SER A O 1
ATOM 719 N N . ALA A 1 94 ? 3.083 7.104 -4.940 1.00 94.19 94 ALA A N 1
ATOM 720 C CA . ALA A 1 94 ? 4.508 7.163 -4.635 1.00 94.19 94 ALA A CA 1
ATOM 721 C C . ALA A 1 94 ? 5.056 5.749 -4.386 1.00 94.19 94 ALA A C 1
ATOM 723 O O . ALA A 1 94 ? 6.019 5.339 -5.029 1.00 94.19 94 ALA A O 1
ATOM 724 N N . ALA A 1 95 ? 4.346 4.947 -3.581 1.00 96.38 95 ALA A N 1
ATOM 725 C CA . ALA A 1 95 ? 4.677 3.539 -3.368 1.00 96.38 95 ALA A CA 1
ATOM 726 C C . ALA A 1 95 ? 4.680 2.718 -4.670 1.00 96.38 95 ALA A C 1
ATOM 728 O O . ALA A 1 95 ? 5.552 1.880 -4.892 1.00 96.38 95 ALA A O 1
ATOM 729 N N . LEU A 1 96 ? 3.732 2.966 -5.577 1.00 98.50 96 LEU A N 1
ATOM 730 C CA . LEU A 1 96 ? 3.750 2.357 -6.907 1.00 98.50 96 LEU A CA 1
ATOM 731 C C . LEU A 1 96 ? 5.003 2.760 -7.701 1.00 98.50 96 LEU A C 1
ATOM 733 O O . LEU A 1 96 ? 5.581 1.904 -8.369 1.00 98.50 96 LEU A O 1
ATOM 737 N N . GLY A 1 97 ? 5.427 4.027 -7.615 1.00 98.12 97 GLY A N 1
ATOM 738 C CA . GLY A 1 97 ? 6.675 4.534 -8.192 1.00 98.12 97 GLY A CA 1
ATOM 739 C C . GLY A 1 97 ? 7.891 3.721 -7.751 1.00 98.12 97 GLY A C 1
ATOM 740 O O . GLY A 1 97 ? 8.570 3.151 -8.605 1.00 98.12 97 GLY A O 1
ATOM 741 N N . GLU A 1 98 ? 8.086 3.590 -6.440 1.00 98.31 98 GLU A N 1
ATOM 742 C CA . GLU A 1 98 ? 9.137 2.762 -5.828 1.00 98.31 98 GLU A CA 1
ATOM 743 C C . GLU A 1 98 ? 9.044 1.291 -6.253 1.00 98.31 98 GLU A C 1
ATOM 745 O O . GLU A 1 98 ? 10.019 0.678 -6.693 1.00 98.31 98 GLU A O 1
ATOM 750 N N . GLY A 1 99 ? 7.840 0.715 -6.192 1.00 98.69 99 GLY A N 1
ATOM 751 C CA . GLY A 1 99 ? 7.613 -0.685 -6.537 1.00 98.69 99 GLY A CA 1
ATOM 752 C C . GLY A 1 99 ? 7.856 -0.997 -8.018 1.00 98.69 99 GLY A C 1
ATOM 753 O O . GLY A 1 99 ? 8.328 -2.086 -8.351 1.00 98.69 99 GLY A O 1
ATOM 754 N N . TRP A 1 100 ? 7.553 -0.062 -8.926 1.00 98.81 100 TRP A N 1
ATOM 755 C CA . TRP A 1 100 ? 7.904 -0.195 -10.341 1.00 98.81 100 TRP A CA 1
ATOM 756 C C . TRP A 1 100 ? 9.415 -0.105 -10.556 1.00 98.81 100 TRP A C 1
ATOM 758 O O . TRP A 1 100 ? 9.952 -0.902 -11.328 1.00 98.81 100 TRP A O 1
ATOM 768 N N . SER A 1 101 ? 10.091 0.821 -9.873 1.00 98.75 101 SER A N 1
ATOM 769 C CA . SER A 1 101 ? 11.547 0.952 -9.934 1.00 98.75 101 SER A CA 1
ATOM 770 C C . SER A 1 101 ? 12.249 -0.334 -9.505 1.00 98.75 101 SER A C 1
ATOM 772 O O . SER A 1 101 ? 13.068 -0.873 -10.256 1.00 98.75 101 SER A O 1
ATOM 774 N N . ASP A 1 102 ? 11.819 -0.914 -8.385 1.00 98.75 102 ASP A N 1
ATOM 775 C CA . ASP A 1 102 ? 12.319 -2.201 -7.909 1.00 98.75 102 ASP A CA 1
ATOM 776 C C . ASP A 1 102 ? 12.040 -3.338 -8.886 1.00 98.75 102 ASP A C 1
ATOM 778 O O . ASP A 1 102 ? 12.963 -4.064 -9.258 1.00 98.75 102 ASP A O 1
ATOM 782 N N . ILE A 1 103 ? 10.790 -3.512 -9.337 1.00 98.69 103 ILE A N 1
ATOM 783 C CA . ILE A 1 103 ? 10.454 -4.702 -10.125 1.00 98.69 103 ILE A CA 1
ATOM 784 C C . ILE A 1 103 ? 11.164 -4.737 -11.484 1.00 98.69 103 ILE A C 1
ATOM 786 O O . ILE A 1 103 ? 11.523 -5.815 -11.967 1.00 98.69 103 ILE A O 1
ATOM 790 N N . PHE A 1 104 ? 11.386 -3.585 -12.120 1.00 98.75 104 PHE A N 1
ATOM 791 C CA . PHE A 1 104 ? 12.170 -3.541 -13.353 1.00 98.75 104 PHE A CA 1
ATOM 792 C C . PHE A 1 104 ? 13.639 -3.862 -13.084 1.00 98.75 104 PHE A C 1
ATOM 794 O O . PHE A 1 104 ? 14.209 -4.661 -13.830 1.00 98.75 104 PHE A O 1
ATOM 801 N N . ALA A 1 105 ? 14.227 -3.321 -12.013 1.00 98.50 105 ALA A N 1
ATOM 802 C CA . ALA A 1 105 ? 15.604 -3.614 -11.628 1.00 98.50 105 ALA A CA 1
ATOM 803 C C . ALA A 1 105 ? 15.822 -5.123 -11.418 1.00 98.50 105 ALA A C 1
ATOM 805 O O . ALA A 1 105 ? 16.601 -5.738 -12.153 1.00 98.50 105 ALA A O 1
ATOM 806 N N . VAL A 1 106 ? 15.033 -5.745 -10.536 1.00 98.12 106 VAL A N 1
ATOM 807 C CA . VAL A 1 106 ? 15.102 -7.190 -10.230 1.00 98.12 106 VAL A CA 1
ATOM 808 C C . VAL A 1 106 ? 14.708 -8.073 -11.416 1.00 98.12 106 VAL A C 1
ATOM 810 O O . VAL A 1 106 ? 15.178 -9.206 -11.567 1.00 98.12 106 VAL A O 1
ATOM 813 N N . SER A 1 107 ? 13.850 -7.581 -12.319 1.00 98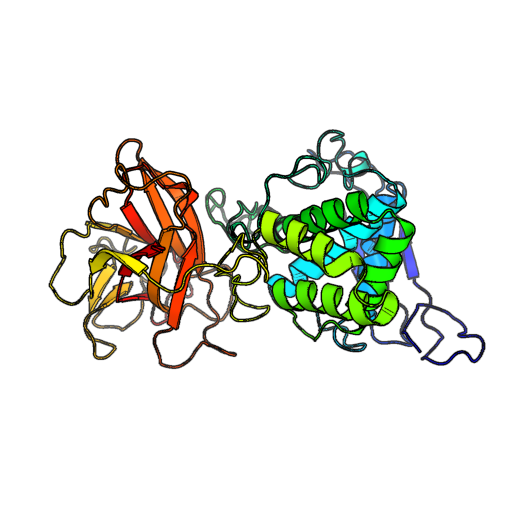.50 107 SER A N 1
ATOM 814 C CA . SER A 1 107 ? 13.513 -8.314 -13.540 1.00 98.50 107 SER A CA 1
ATOM 815 C C . SER A 1 107 ? 14.692 -8.384 -14.509 1.00 98.50 107 SER A C 1
ATOM 817 O O . SER A 1 107 ? 14.931 -9.458 -15.087 1.00 98.50 107 SER A O 1
ATOM 819 N N . ILE A 1 108 ? 15.419 -7.270 -14.666 1.00 98.00 108 ILE A N 1
ATOM 820 C CA . ILE A 1 108 ? 16.591 -7.129 -15.539 1.00 98.00 108 ILE A CA 1
ATOM 821 C C . ILE A 1 108 ? 17.770 -7.937 -14.997 1.00 98.00 108 ILE A C 1
ATOM 823 O O . ILE A 1 108 ? 18.373 -8.692 -15.764 1.00 98.00 108 ILE A O 1
ATOM 827 N N . THR A 1 109 ? 18.071 -7.820 -13.702 1.00 97.38 109 THR A N 1
ATOM 828 C CA . THR A 1 109 ? 19.150 -8.578 -13.043 1.00 97.38 109 THR A CA 1
ATOM 829 C C . THR A 1 109 ? 18.799 -10.054 -12.864 1.00 97.38 109 THR A C 1
ATOM 831 O O . THR A 1 109 ? 19.693 -10.894 -12.785 1.00 97.38 109 THR A O 1
ATOM 834 N N . ASN A 1 110 ? 17.502 -10.388 -12.897 1.00 97.25 110 ASN A N 1
ATOM 835 C CA . ASN A 1 110 ? 16.973 -11.713 -12.579 1.00 97.25 110 ASN A CA 1
ATOM 836 C C . ASN A 1 110 ? 17.349 -12.157 -11.153 1.00 97.25 110 ASN A C 1
ATOM 838 O O . ASN A 1 110 ? 17.647 -13.331 -10.922 1.00 97.25 110 ASN A O 1
ATOM 842 N N . ASP A 1 111 ? 17.282 -11.215 -10.219 1.00 97.12 111 ASP A N 1
ATOM 843 C CA . ASP A 1 111 ? 17.575 -11.387 -8.800 1.00 97.12 111 ASP A CA 1
ATOM 844 C C . ASP A 1 111 ? 16.464 -10.721 -7.979 1.00 97.12 111 ASP A C 1
ATOM 846 O O . ASP A 1 111 ? 16.264 -9.532 -8.168 1.00 97.12 111 ASP A O 1
ATOM 850 N N . PRO A 1 112 ? 15.705 -11.434 -7.122 1.00 97.56 112 PRO A N 1
ATOM 851 C CA . PRO A 1 112 ? 14.600 -10.862 -6.342 1.00 97.56 112 PRO A CA 1
ATOM 852 C C . PRO A 1 112 ? 15.028 -9.958 -5.169 1.00 97.56 112 PRO A C 1
ATOM 854 O O . PRO A 1 112 ? 14.181 -9.639 -4.327 1.00 97.56 112 PRO A O 1
ATOM 857 N N . ILE A 1 113 ? 16.309 -9.618 -5.061 1.00 97.75 113 ILE A N 1
ATOM 858 C CA . ILE A 1 113 ? 16.881 -8.770 -4.014 1.00 97.75 113 ILE A CA 1
ATOM 859 C C . ILE A 1 113 ? 17.279 -7.423 -4.628 1.00 97.75 113 ILE A C 1
ATOM 861 O O . ILE A 1 113 ? 17.582 -7.358 -5.815 1.00 97.75 113 ILE A O 1
ATOM 865 N N . VAL A 1 114 ? 17.168 -6.350 -3.839 1.00 96.12 114 VAL A N 1
ATOM 866 C CA . VAL A 1 114 ? 17.526 -4.988 -4.257 1.00 96.12 114 VAL A CA 1
ATOM 867 C C . VAL A 1 114 ? 18.618 -4.437 -3.351 1.00 96.12 114 VAL A C 1
ATOM 869 O O . VAL A 1 114 ? 18.441 -4.363 -2.128 1.00 96.12 114 VAL A O 1
ATOM 872 N N . GLY A 1 115 ? 19.708 -3.973 -3.951 1.00 92.75 115 GLY A N 1
ATOM 873 C CA . GLY A 1 115 ? 20.774 -3.223 -3.307 1.00 92.75 115 GLY A CA 1
ATOM 874 C C . GLY A 1 115 ? 21.603 -4.055 -2.332 1.00 92.75 115 GLY A C 1
ATOM 875 O O . GLY A 1 115 ? 22.121 -3.509 -1.355 1.00 92.75 115 GLY A O 1
ATOM 876 N N . GLU A 1 116 ? 21.718 -5.372 -2.524 1.00 93.25 116 GLU A N 1
ATOM 877 C CA . GLU A 1 116 ? 22.501 -6.253 -1.649 1.00 93.25 116 GLU A CA 1
ATOM 878 C C . GLU A 1 116 ? 23.986 -5.891 -1.617 1.00 93.25 116 GLU A C 1
ATOM 880 O O . GLU A 1 116 ? 24.634 -6.035 -0.575 1.00 93.25 116 GLU A O 1
ATOM 885 N N . TYR A 1 117 ? 24.532 -5.363 -2.716 1.00 93.31 117 TYR A N 1
ATOM 886 C CA . TYR A 1 117 ? 25.912 -4.888 -2.748 1.00 93.31 117 TYR A CA 1
ATOM 887 C C . TYR A 1 117 ? 26.093 -3.666 -1.843 1.00 93.31 117 TYR A C 1
ATOM 889 O O . TYR A 1 117 ? 27.029 -3.626 -1.033 1.00 93.31 117 TYR A O 1
ATOM 897 N N . THR A 1 118 ? 25.186 -2.695 -1.955 1.00 87.81 118 THR A N 1
ATOM 898 C CA . THR A 1 118 ? 25.203 -1.461 -1.163 1.00 87.81 118 THR A CA 1
ATOM 899 C C . THR A 1 118 ? 24.892 -1.719 0.314 1.00 87.81 118 THR A C 1
ATOM 901 O O . THR A 1 118 ? 25.581 -1.209 1.203 1.00 87.81 118 THR A O 1
ATOM 904 N N . ALA A 1 119 ? 23.908 -2.571 0.601 1.00 87.50 119 ALA A N 1
ATOM 905 C CA . ALA A 1 119 ? 23.519 -2.934 1.960 1.00 87.50 119 ALA A CA 1
ATOM 906 C C . ALA A 1 119 ?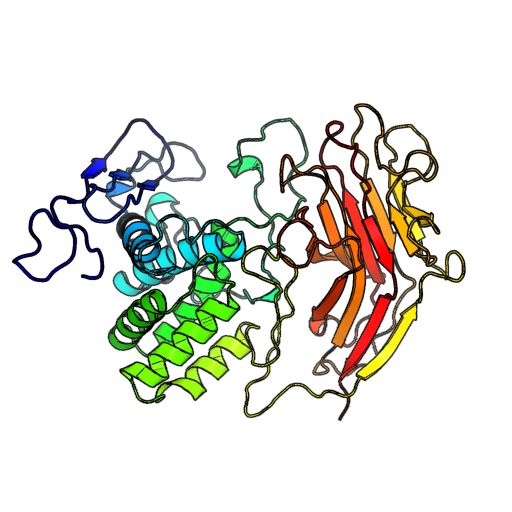 24.526 -3.878 2.637 1.00 87.50 119 ALA A C 1
ATOM 908 O O . ALA A 1 119 ? 24.699 -3.822 3.853 1.00 87.50 119 ALA A O 1
ATOM 909 N N . GLY A 1 120 ? 25.212 -4.729 1.869 1.00 87.56 120 GLY A N 1
ATOM 910 C CA . GLY A 1 120 ? 26.000 -5.836 2.412 1.00 87.56 120 GLY A CA 1
ATOM 911 C C . GLY A 1 120 ? 25.140 -6.966 2.997 1.00 87.56 120 GLY A C 1
ATOM 912 O O . GLY A 1 120 ? 25.621 -7.694 3.866 1.00 87.56 120 GLY A O 1
ATOM 913 N N . ASP A 1 121 ? 23.888 -7.094 2.547 1.00 88.25 121 ASP A N 1
ATOM 914 C CA . ASP A 1 121 ? 22.898 -8.083 2.995 1.00 88.25 121 ASP A CA 1
ATOM 915 C C . ASP A 1 121 ? 22.410 -8.902 1.788 1.00 88.25 121 ASP A C 1
ATOM 917 O O . ASP A 1 121 ? 21.577 -8.444 1.014 1.00 88.25 121 ASP A O 1
ATOM 921 N N . GLU A 1 122 ? 22.930 -10.121 1.629 1.00 92.88 122 GLU A N 1
ATOM 922 C CA . GLU A 1 122 ? 22.557 -11.039 0.539 1.00 92.88 122 GLU A CA 1
ATOM 923 C C . GLU A 1 122 ? 21.214 -11.760 0.773 1.00 92.88 122 GLU A C 1
ATOM 925 O O . GLU A 1 122 ? 20.785 -12.539 -0.075 1.00 92.88 122 GLU A O 1
ATOM 930 N N . GLU A 1 123 ? 20.550 -11.578 1.922 1.00 92.50 123 GLU A N 1
ATOM 931 C CA . GLU A 1 123 ? 19.258 -12.225 2.186 1.00 92.50 123 GLU A CA 1
ATOM 932 C C . GLU A 1 123 ? 18.095 -11.385 1.654 1.00 92.50 123 GLU A C 1
ATOM 934 O O . GLU A 1 123 ? 17.155 -11.929 1.062 1.00 92.50 123 GLU A O 1
ATOM 939 N N . LYS A 1 124 ? 18.154 -10.066 1.863 1.00 89.75 124 LYS A N 1
ATOM 940 C CA . LYS A 1 124 ? 17.069 -9.128 1.517 1.00 89.75 124 LYS A CA 1
ATOM 941 C C . LYS A 1 124 ? 17.529 -7.753 1.020 1.00 89.75 124 LYS A C 1
ATOM 943 O O . LYS A 1 124 ? 16.680 -6.948 0.642 1.00 89.75 124 LYS A O 1
ATOM 948 N N . GLY A 1 125 ? 18.833 -7.481 0.998 1.00 91.81 125 GLY A N 1
ATOM 949 C CA . GLY A 1 125 ? 19.373 -6.203 0.546 1.00 91.81 125 GLY A CA 1
ATOM 950 C C . GLY A 1 125 ? 18.907 -5.025 1.401 1.00 91.81 125 GLY A C 1
ATOM 951 O O . GLY A 1 125 ? 18.843 -5.121 2.628 1.00 91.81 125 GLY A O 1
ATOM 952 N N . ILE A 1 126 ? 18.598 -3.897 0.758 1.00 88.06 126 ILE A N 1
ATOM 953 C CA . ILE A 1 126 ? 18.148 -2.677 1.451 1.00 88.06 126 ILE A CA 1
ATOM 954 C C . ILE A 1 126 ? 16.659 -2.716 1.832 1.00 88.06 126 ILE A C 1
ATOM 956 O O . ILE A 1 126 ? 16.208 -1.948 2.685 1.00 88.06 126 ILE A O 1
ATOM 960 N N . ARG A 1 127 ? 15.886 -3.613 1.213 1.00 92.12 127 ARG A N 1
ATOM 961 C CA . ARG A 1 127 ? 14.452 -3.778 1.469 1.00 92.12 127 ARG A CA 1
ATOM 962 C C . ARG A 1 127 ? 14.213 -4.635 2.710 1.00 92.12 127 ARG A C 1
ATOM 964 O O . ARG A 1 127 ? 15.103 -5.273 3.274 1.00 92.12 127 ARG A O 1
ATOM 971 N N . THR A 1 128 ? 12.974 -4.654 3.183 1.00 90.31 128 THR A N 1
ATOM 972 C CA . THR A 1 128 ? 12.600 -5.442 4.363 1.00 90.31 128 THR A CA 1
ATOM 973 C C . THR A 1 128 ? 12.255 -6.896 4.031 1.00 90.31 128 THR A C 1
ATOM 975 O O . THR A 1 128 ? 12.168 -7.722 4.946 1.00 90.31 128 THR A O 1
ATOM 978 N N . VAL A 1 129 ? 12.105 -7.227 2.744 1.00 92.88 129 VAL A N 1
ATOM 979 C CA . VAL A 1 129 ? 11.777 -8.566 2.241 1.00 92.88 129 VAL A CA 1
ATOM 980 C C . VAL A 1 129 ? 12.588 -8.915 0.994 1.00 92.88 129 VAL A C 1
ATOM 982 O O . VAL A 1 129 ? 12.921 -8.054 0.190 1.00 92.88 129 VAL A O 1
ATOM 985 N N . ASN A 1 130 ? 12.818 -10.211 0.798 1.00 97.00 130 ASN A N 1
ATOM 986 C CA . ASN A 1 130 ? 13.178 -10.780 -0.497 1.00 97.00 130 ASN A CA 1
ATOM 987 C C . ASN A 1 130 ? 11.897 -11.025 -1.307 1.00 97.00 130 ASN A C 1
ATOM 989 O O . ASN A 1 130 ? 10.996 -11.723 -0.823 1.00 97.00 130 ASN A O 1
ATOM 993 N N . TYR A 1 131 ? 11.804 -10.518 -2.539 1.00 98.25 131 TYR A N 1
ATOM 994 C CA . TYR A 1 131 ? 10.556 -10.587 -3.311 1.00 98.25 131 TYR A CA 1
ATOM 995 C C . TYR A 1 131 ? 10.090 -12.010 -3.631 1.00 98.25 131 TYR A C 1
ATOM 997 O O . TYR A 1 131 ? 8.891 -12.252 -3.757 1.00 98.25 131 TYR A O 1
ATOM 1005 N N . SER A 1 132 ? 10.998 -12.989 -3.661 1.00 97.00 132 SER A N 1
ATOM 1006 C CA . SER A 1 132 ? 10.642 -14.399 -3.870 1.00 97.00 132 SER A CA 1
ATOM 1007 C C . SER A 1 132 ? 10.011 -15.081 -2.648 1.00 97.00 132 SER A C 1
ATOM 1009 O O . SER A 1 132 ? 9.430 -16.159 -2.778 1.00 97.00 132 SER A O 1
ATOM 1011 N N . GLN A 1 133 ? 10.120 -14.473 -1.463 1.00 96.00 133 GLN A N 1
ATOM 1012 C CA . GLN A 1 133 ? 9.665 -15.029 -0.181 1.00 96.00 133 GLN A CA 1
ATOM 1013 C C . GLN A 1 133 ? 8.754 -14.068 0.595 1.00 96.00 133 GLN A C 1
ATOM 1015 O O . GLN A 1 133 ? 8.372 -14.344 1.733 1.00 96.00 133 GLN A O 1
ATOM 1020 N N . SER A 1 134 ? 8.408 -12.937 -0.013 1.00 96.69 134 SER A N 1
ATOM 1021 C CA . SER A 1 134 ? 7.653 -11.871 0.626 1.00 96.69 134 SER A CA 1
ATOM 1022 C C . SER A 1 134 ? 6.229 -12.326 0.989 1.00 96.69 134 SER A C 1
ATOM 1024 O O . SER A 1 134 ? 5.493 -12.798 0.111 1.00 96.69 134 SER A O 1
ATOM 1026 N N . PRO A 1 135 ? 5.800 -12.171 2.259 1.00 94.88 135 PRO A N 1
ATOM 1027 C CA . PRO A 1 135 ? 4.443 -12.493 2.695 1.00 94.88 135 PRO A CA 1
ATOM 1028 C C . PRO A 1 135 ? 3.443 -11.358 2.432 1.00 94.88 135 PRO A C 1
ATOM 1030 O O . PRO A 1 135 ? 2.278 -11.494 2.798 1.00 94.88 135 PRO A O 1
ATOM 1033 N N . LEU A 1 136 ? 3.897 -10.245 1.851 1.00 95.19 136 LEU A N 1
ATOM 1034 C CA . LEU A 1 136 ? 3.126 -9.012 1.779 1.00 95.19 136 LEU A CA 1
ATOM 1035 C C . LEU A 1 136 ? 1.883 -9.155 0.906 1.00 95.19 136 LEU A C 1
ATOM 1037 O O . LEU A 1 136 ? 1.903 -9.801 -0.153 1.00 95.19 136 LEU A O 1
ATOM 1041 N N . VAL A 1 137 ? 0.816 -8.513 1.367 1.00 95.69 137 VAL A N 1
ATOM 1042 C CA . VAL A 1 137 ? -0.482 -8.408 0.701 1.00 95.69 137 VAL A CA 1
ATOM 1043 C C . VAL A 1 137 ? -1.009 -6.978 0.794 1.00 95.69 137 VAL A C 1
ATOM 1045 O O . VAL A 1 137 ? -0.512 -6.160 1.562 1.00 95.69 137 VAL A O 1
ATOM 1048 N N . PHE A 1 138 ? -2.052 -6.672 0.025 1.00 95.75 138 PHE A N 1
ATOM 1049 C CA . PHE A 1 138 ? -2.624 -5.329 -0.056 1.00 95.75 138 PHE A CA 1
ATOM 1050 C C . PHE A 1 138 ? -2.983 -4.728 1.311 1.00 95.75 138 PHE A C 1
ATOM 1052 O O . PHE A 1 138 ? -2.732 -3.552 1.528 1.00 95.75 138 PHE A O 1
ATOM 1059 N N . GLY A 1 139 ? -3.493 -5.527 2.256 1.00 91.69 139 GLY A N 1
ATOM 1060 C CA . GLY A 1 139 ? -3.844 -5.060 3.603 1.00 91.69 139 GLY A CA 1
ATOM 1061 C C . GLY A 1 139 ? -2.669 -4.610 4.472 1.00 91.69 139 GLY A C 1
ATOM 1062 O O . GLY A 1 139 ? -2.903 -4.035 5.533 1.00 91.69 139 GLY A O 1
ATOM 1063 N N . ASP A 1 140 ? -1.427 -4.850 4.046 1.00 91.00 140 ASP A N 1
ATOM 1064 C CA . ASP A 1 140 ? -0.241 -4.352 4.740 1.00 91.00 140 ASP A CA 1
ATOM 1065 C C . ASP A 1 140 ? 0.067 -2.883 4.399 1.00 91.00 140 ASP A C 1
ATOM 1067 O O . ASP A 1 140 ? 0.828 -2.258 5.135 1.00 91.00 140 ASP A O 1
ATOM 1071 N N . PHE A 1 141 ? -0.538 -2.309 3.347 1.00 90.94 141 PHE A N 1
ATOM 1072 C CA . PHE A 1 141 ? -0.313 -0.914 2.946 1.00 90.94 141 PHE A CA 1
ATOM 1073 C C . PHE A 1 141 ? -0.561 0.059 4.108 1.00 90.94 141 PHE A C 1
ATOM 1075 O O . PHE A 1 141 ? -1.596 -0.018 4.773 1.00 90.94 141 PHE A O 1
ATOM 1082 N N . GLY A 1 142 ? 0.390 0.960 4.374 1.00 82.94 142 GLY A N 1
ATOM 1083 C CA . GLY A 1 142 ? 0.301 1.950 5.452 1.00 82.94 142 GLY A CA 1
ATOM 1084 C C . GLY A 1 142 ? 0.341 1.361 6.869 1.00 82.94 142 GLY A C 1
ATOM 1085 O O . GLY A 1 142 ? 0.132 2.077 7.851 1.00 82.94 142 GLY A O 1
ATOM 1086 N N . ASN A 1 143 ? 0.592 0.053 6.999 1.00 79.81 143 ASN A N 1
ATOM 1087 C CA . ASN A 1 143 ? 0.532 -0.703 8.253 1.00 79.81 143 ASN A CA 1
ATOM 1088 C C . ASN A 1 143 ? 1.835 -1.431 8.572 1.00 79.81 143 ASN A C 1
ATOM 1090 O O . ASN A 1 143 ? 1.842 -2.418 9.315 1.00 79.81 143 ASN A O 1
ATOM 1094 N N . ARG A 1 144 ? 2.956 -0.927 8.049 1.00 77.81 144 ARG A N 1
ATOM 1095 C CA . ARG A 1 144 ? 4.292 -1.487 8.275 1.00 77.81 144 ARG A CA 1
ATOM 1096 C C . ARG A 1 144 ? 5.128 -0.559 9.150 1.00 77.81 144 ARG A C 1
ATOM 1098 O O . ARG A 1 144 ? 4.882 0.643 9.224 1.00 77.81 144 ARG A O 1
ATOM 1105 N N . LEU A 1 145 ? 6.030 -1.154 9.933 1.00 64.62 145 LEU A N 1
ATOM 1106 C CA . LEU A 1 145 ? 6.894 -0.396 10.834 1.00 64.62 145 LEU A CA 1
ATOM 1107 C C . LEU A 1 145 ? 7.873 0.422 9.993 1.00 64.62 145 LEU A C 1
ATOM 1109 O O . LEU A 1 145 ? 8.904 -0.100 9.565 1.00 64.62 145 LEU A O 1
ATOM 1113 N N . GLY A 1 146 ? 7.556 1.696 9.797 1.00 52.84 146 GLY A N 1
ATOM 1114 C CA . GLY A 1 146 ? 8.477 2.662 9.226 1.00 52.84 146 GLY A CA 1
ATOM 1115 C C . GLY A 1 146 ? 9.530 3.047 10.264 1.00 52.84 146 GLY A C 1
ATOM 1116 O O . GLY A 1 146 ? 9.172 3.513 11.351 1.00 52.84 146 GLY A O 1
ATOM 1117 N N . PRO A 1 147 ? 10.837 2.895 9.988 1.00 48.22 147 PRO A N 1
ATOM 1118 C CA . PRO A 1 147 ? 11.844 3.557 10.791 1.00 48.22 147 PRO A CA 1
ATOM 1119 C C . PRO A 1 147 ? 11.739 5.060 10.517 1.00 48.22 147 PRO A C 1
ATOM 1121 O O . PRO A 1 147 ? 12.329 5.590 9.584 1.00 48.22 147 PRO A O 1
ATOM 1124 N N . LEU A 1 148 ? 11.016 5.778 11.374 1.00 44.66 148 LEU A N 1
ATOM 1125 C CA . LEU A 1 148 ? 10.934 7.246 11.385 1.00 44.66 148 LEU A CA 1
ATOM 1126 C C . LEU A 1 148 ? 12.312 7.940 11.482 1.00 44.66 148 LEU A C 1
ATOM 1128 O O . LEU A 1 148 ? 12.415 9.146 11.259 1.00 44.66 148 LEU A O 1
ATOM 1132 N N . SER A 1 149 ? 13.385 7.191 11.769 1.00 39.53 149 SER A N 1
ATOM 1133 C CA . SER A 1 149 ? 14.769 7.652 11.626 1.00 39.53 149 SER A CA 1
ATOM 1134 C C . SER A 1 149 ? 15.150 8.003 10.182 1.00 39.53 149 SER A C 1
ATOM 1136 O O . SER A 1 149 ? 16.005 8.863 9.999 1.00 39.53 149 SER A O 1
ATOM 1138 N N . ALA A 1 150 ? 14.504 7.406 9.174 1.00 39.28 150 ALA A N 1
ATOM 1139 C CA . ALA A 1 150 ? 14.710 7.738 7.762 1.00 39.28 150 ALA A CA 1
ATOM 1140 C C . ALA A 1 150 ? 14.112 9.108 7.373 1.00 39.28 150 ALA A C 1
ATOM 1142 O O . ALA A 1 150 ? 14.560 9.719 6.411 1.00 39.28 150 ALA A O 1
ATOM 1143 N N . LEU A 1 151 ? 13.174 9.649 8.165 1.00 39.44 151 LEU A N 1
ATOM 1144 C CA . LEU A 1 151 ? 12.554 10.967 7.942 1.00 39.44 151 LEU A CA 1
ATOM 1145 C C . LEU A 1 151 ? 13.275 12.121 8.669 1.00 39.44 151 LEU A C 1
ATOM 1147 O O . LEU A 1 151 ? 12.727 13.213 8.815 1.00 39.44 151 LEU A O 1
ATOM 1151 N N . GLY A 1 152 ? 14.493 11.898 9.181 1.00 37.03 152 GLY A N 1
ATOM 1152 C CA . GLY A 1 152 ? 15.318 12.949 9.798 1.00 37.03 152 GLY A CA 1
ATOM 1153 C C . GLY A 1 152 ? 14.808 13.492 11.144 1.00 37.03 152 GLY A C 1
ATOM 1154 O O . GLY A 1 152 ? 15.358 14.462 11.673 1.00 37.03 152 GLY A O 1
ATOM 1155 N N . LEU A 1 153 ? 13.786 12.877 11.745 1.00 39.97 153 LEU A N 1
ATOM 1156 C CA . LEU A 1 153 ? 13.218 13.299 13.028 1.00 39.97 153 LEU A CA 1
ATOM 1157 C C . LEU A 1 153 ? 14.001 12.689 14.204 1.00 39.97 153 LEU A C 1
ATOM 1159 O O . LEU A 1 153 ? 13.582 11.726 14.834 1.00 39.97 153 LEU A O 1
ATOM 1163 N N . SER A 1 154 ? 15.144 13.281 14.552 1.00 36.09 154 SER A N 1
ATOM 1164 C CA . SER A 1 154 ? 15.982 12.882 15.702 1.00 36.09 154 SER A CA 1
ATOM 1165 C C . SER A 1 154 ? 15.561 13.522 17.041 1.00 36.09 154 SER A C 1
ATOM 1167 O O . SER A 1 154 ? 16.377 13.739 17.937 1.00 36.09 154 SER A O 1
ATOM 1169 N N . ALA A 1 155 ? 14.272 13.826 17.221 1.00 35.72 155 ALA A N 1
ATOM 1170 C CA . ALA A 1 155 ? 13.773 14.607 18.360 1.00 35.72 155 ALA A CA 1
ATOM 1171 C C . ALA A 1 155 ? 13.426 13.780 19.620 1.00 35.72 155 ALA A C 1
ATOM 1173 O O . ALA A 1 155 ? 12.484 14.116 20.334 1.00 35.72 155 ALA A O 1
ATOM 1174 N N . GLY A 1 156 ? 14.166 12.705 19.922 1.00 36.97 156 GLY A N 1
ATOM 1175 C CA . GLY A 1 156 ? 14.044 11.989 21.206 1.00 36.97 156 GLY A CA 1
ATOM 1176 C C . GLY A 1 156 ? 12.669 11.367 21.495 1.00 36.97 156 GLY A C 1
ATOM 1177 O O . GLY A 1 156 ? 12.349 11.082 22.649 1.00 36.97 156 GLY A O 1
ATOM 1178 N N . ILE A 1 157 ? 11.850 11.163 20.465 1.00 42.28 157 ILE A N 1
ATOM 1179 C CA . ILE A 1 157 ? 10.610 10.395 20.546 1.00 42.28 157 ILE A CA 1
ATOM 1180 C C . ILE A 1 157 ? 11.005 8.919 20.367 1.00 42.28 157 ILE A C 1
ATOM 1182 O O . ILE A 1 157 ? 11.821 8.597 19.504 1.00 42.28 157 ILE A O 1
ATOM 1186 N N . ALA A 1 158 ? 10.464 8.016 21.188 1.00 39.78 158 ALA A N 1
ATOM 1187 C CA . ALA A 1 158 ? 10.482 6.587 20.874 1.00 39.78 158 ALA A CA 1
ATOM 1188 C C . ALA A 1 158 ? 9.559 6.390 19.660 1.00 39.78 158 ALA A C 1
ATOM 1190 O O . ALA A 1 158 ? 8.340 6.292 19.793 1.00 39.78 158 ALA A O 1
ATOM 1191 N N . LEU A 1 159 ? 10.150 6.540 18.473 1.00 46.50 159 LEU A N 1
ATOM 1192 C CA . LEU A 1 159 ? 9.511 6.490 17.156 1.00 46.50 159 LEU A CA 1
ATOM 1193 C C . LEU A 1 159 ? 9.476 5.050 16.605 1.00 46.50 159 LEU A C 1
ATOM 1195 O O . LEU A 1 159 ? 9.253 4.839 15.421 1.00 46.50 159 LEU A O 1
ATOM 1199 N N . ASP A 1 160 ? 9.719 4.063 17.464 1.00 41.97 160 ASP A N 1
ATOM 1200 C CA . ASP A 1 160 ? 9.853 2.635 17.166 1.00 41.97 160 ASP A CA 1
ATOM 1201 C C . ASP A 1 160 ? 8.510 1.882 17.114 1.00 41.97 160 ASP A C 1
ATOM 1203 O O . ASP A 1 160 ? 8.493 0.665 16.948 1.00 41.97 160 ASP A O 1
ATOM 1207 N N . MET A 1 161 ? 7.380 2.589 17.234 1.00 47.28 161 MET A N 1
ATOM 1208 C CA . MET A 1 161 ? 6.040 1.991 17.350 1.00 47.28 161 MET A CA 1
ATOM 1209 C C . MET A 1 161 ? 4.965 2.672 16.482 1.00 47.28 161 MET A C 1
ATOM 1211 O O . MET A 1 161 ? 3.774 2.391 16.650 1.00 47.28 161 MET A O 1
ATOM 1215 N N . THR A 1 162 ? 5.350 3.579 15.580 1.00 50.28 162 THR A N 1
ATOM 1216 C CA . THR A 1 162 ? 4.412 4.371 14.770 1.00 50.28 162 THR A CA 1
ATOM 1217 C C . THR A 1 162 ? 4.430 3.877 13.325 1.00 50.28 162 THR A C 1
ATOM 1219 O O . THR A 1 162 ? 5.447 3.956 12.645 1.00 50.28 162 THR A O 1
ATOM 1222 N N . PHE A 1 163 ? 3.298 3.356 12.867 1.00 65.19 163 PHE A N 1
ATOM 1223 C CA . PHE A 1 163 ? 3.105 2.832 11.519 1.00 65.19 163 PHE A CA 1
ATOM 1224 C C . PHE A 1 163 ? 2.576 3.952 10.623 1.00 65.19 163 PHE A C 1
ATOM 1226 O O . PHE A 1 163 ? 1.436 4.388 10.787 1.00 65.19 163 PHE A O 1
ATOM 1233 N N . ILE A 1 164 ? 3.405 4.441 9.714 1.00 66.81 164 ILE A N 1
ATOM 1234 C CA . ILE A 1 164 ? 3.031 5.460 8.731 1.00 66.81 164 ILE A CA 1
ATOM 1235 C C . ILE A 1 164 ? 3.236 4.877 7.335 1.00 66.81 164 ILE A C 1
ATOM 1237 O O . ILE A 1 164 ? 4.140 4.052 7.181 1.00 66.81 164 ILE A O 1
ATOM 1241 N N . PRO A 1 165 ? 2.431 5.281 6.338 1.00 76.94 165 PRO A N 1
ATOM 1242 C CA . PRO A 1 165 ? 2.756 4.981 4.957 1.00 76.94 165 PRO A CA 1
ATOM 1243 C C . PRO A 1 165 ? 4.143 5.513 4.623 1.00 76.94 165 PRO A C 1
ATOM 1245 O O . PRO A 1 165 ? 4.486 6.646 4.973 1.00 76.94 165 PRO A O 1
ATOM 1248 N N . GLU A 1 166 ? 4.934 4.678 3.976 1.00 83.38 166 GLU A N 1
ATOM 1249 C CA . GLU A 1 166 ? 6.302 4.976 3.585 1.00 83.38 166 GLU A CA 1
ATOM 1250 C C . GLU A 1 166 ? 6.505 4.358 2.208 1.00 83.38 166 GLU A C 1
ATOM 1252 O O . GLU A 1 166 ? 6.293 3.162 2.021 1.00 83.38 166 GLU A O 1
ATOM 1257 N N . GLU A 1 167 ? 6.836 5.194 1.230 1.00 90.12 167 GLU A N 1
ATOM 1258 C CA . GLU A 1 167 ? 6.781 4.838 -0.186 1.00 90.12 167 GLU A CA 1
ATOM 1259 C C . GLU A 1 167 ? 7.654 3.631 -0.539 1.00 90.12 167 GLU A C 1
ATOM 1261 O O . GLU A 1 167 ? 7.201 2.766 -1.287 1.00 90.12 167 GLU A O 1
ATOM 1266 N N . HIS A 1 168 ? 8.841 3.490 0.057 1.00 91.00 168 HIS A N 1
ATOM 1267 C CA . HIS A 1 168 ? 9.719 2.358 -0.233 1.00 91.00 168 HIS A CA 1
ATOM 1268 C C . HIS A 1 168 ? 9.163 1.055 0.355 1.00 91.00 168 HIS A C 1
ATOM 1270 O O . HIS A 1 168 ? 9.051 0.048 -0.345 1.00 91.00 168 HIS A O 1
ATOM 1276 N N . GLN A 1 169 ? 8.775 1.061 1.632 1.00 88.50 169 GLN A N 1
ATOM 1277 C CA . GLN A 1 169 ? 8.193 -0.096 2.308 1.00 88.50 169 GLN A CA 1
ATOM 1278 C C . GLN A 1 169 ? 6.862 -0.493 1.684 1.00 88.50 169 GLN A C 1
ATOM 1280 O O . GLN A 1 169 ? 6.625 -1.672 1.432 1.00 88.50 169 GLN A O 1
ATOM 1285 N N . ASP A 1 170 ? 5.972 0.453 1.433 1.00 92.00 170 ASP A N 1
ATOM 1286 C CA . ASP A 1 170 ? 4.704 0.153 0.791 1.00 92.00 170 ASP A CA 1
ATOM 1287 C C . ASP A 1 170 ? 4.926 -0.278 -0.665 1.00 92.00 170 ASP A C 1
ATOM 1289 O O . ASP A 1 170 ? 4.263 -1.201 -1.128 1.00 92.00 170 ASP A O 1
ATOM 1293 N N . GLY A 1 171 ? 5.922 0.267 -1.369 1.00 96.62 171 GLY A N 1
ATOM 1294 C CA . GLY A 1 171 ? 6.274 -0.141 -2.731 1.00 96.62 171 GLY A CA 1
ATOM 1295 C C . GLY A 1 171 ? 6.686 -1.608 -2.858 1.00 96.62 171 GLY A C 1
ATOM 1296 O O . GLY A 1 171 ? 6.384 -2.254 -3.869 1.00 96.62 171 GLY A O 1
ATOM 1297 N N . GLU A 1 172 ? 7.251 -2.199 -1.801 1.00 97.12 172 GLU A N 1
ATOM 1298 C CA . GLU A 1 172 ? 7.579 -3.626 -1.767 1.00 97.12 172 GLU A CA 1
ATOM 1299 C C . GLU A 1 172 ? 6.350 -4.527 -1.987 1.00 97.12 172 GLU A C 1
ATOM 1301 O O . GLU A 1 172 ? 6.500 -5.625 -2.527 1.00 97.12 172 GLU A O 1
ATOM 1306 N N . LEU A 1 173 ? 5.131 -4.107 -1.605 1.00 96.69 173 LEU A N 1
ATOM 1307 C CA . LEU A 1 173 ? 3.911 -4.897 -1.850 1.00 96.69 173 LEU A CA 1
ATOM 1308 C C . LEU A 1 173 ? 3.642 -5.032 -3.353 1.00 96.69 173 LEU A C 1
ATOM 1310 O O . LEU A 1 173 ? 3.221 -6.088 -3.847 1.00 96.69 173 LEU A O 1
ATOM 1314 N N . TRP A 1 174 ? 3.902 -3.949 -4.083 1.00 98.62 174 TRP A N 1
ATOM 1315 C CA . TRP A 1 174 ? 3.676 -3.863 -5.510 1.00 98.62 174 TRP A CA 1
ATOM 1316 C C . TRP A 1 174 ? 4.753 -4.635 -6.261 1.00 98.62 174 TRP A C 1
ATOM 1318 O O . TRP A 1 174 ? 4.424 -5.503 -7.072 1.00 98.62 174 TRP A O 1
ATOM 1328 N N . ALA A 1 175 ? 6.023 -4.428 -5.903 1.00 98.75 175 ALA A N 1
ATOM 1329 C CA . ALA A 1 175 ? 7.141 -5.189 -6.451 1.00 98.75 175 ALA A CA 1
ATOM 1330 C C . ALA A 1 175 ? 6.993 -6.697 -6.187 1.00 98.75 175 ALA A C 1
ATOM 1332 O O . ALA A 1 175 ? 7.110 -7.499 -7.112 1.00 98.75 175 ALA A O 1
ATOM 1333 N N . THR A 1 176 ? 6.611 -7.091 -4.967 1.00 98.50 176 THR A N 1
ATOM 1334 C CA . THR A 1 176 ? 6.293 -8.485 -4.609 1.00 98.50 176 THR A CA 1
ATOM 1335 C C . THR A 1 176 ? 5.234 -9.078 -5.544 1.00 98.50 176 THR A C 1
ATOM 1337 O O . THR A 1 176 ? 5.392 -10.180 -6.068 1.00 98.50 176 THR A O 1
ATOM 1340 N N . THR A 1 177 ? 4.139 -8.349 -5.768 1.00 98.81 177 THR A N 1
ATOM 1341 C CA . THR A 1 177 ? 3.043 -8.821 -6.623 1.00 98.81 177 THR A CA 1
ATOM 1342 C C . THR A 1 177 ? 3.498 -8.970 -8.067 1.00 98.81 177 THR A C 1
ATOM 1344 O O . THR A 1 177 ? 3.217 -9.978 -8.718 1.00 98.81 177 THR A O 1
ATOM 1347 N N . LEU A 1 178 ? 4.214 -7.976 -8.585 1.00 98.88 178 LEU A N 1
ATOM 1348 C CA . LEU A 1 178 ? 4.687 -7.995 -9.959 1.00 98.88 178 LEU A CA 1
ATOM 1349 C C . LEU A 1 178 ? 5.819 -9.010 -10.177 1.00 98.88 178 LEU A C 1
ATOM 1351 O O . LEU A 1 178 ? 5.944 -9.534 -11.283 1.00 98.88 178 LEU A O 1
ATOM 1355 N N . TRP A 1 179 ? 6.561 -9.395 -9.135 1.00 98.81 179 TRP A N 1
ATOM 1356 C CA . TRP A 1 179 ? 7.486 -10.529 -9.186 1.00 98.81 179 TRP A CA 1
ATOM 1357 C C . TRP A 1 179 ? 6.757 -11.851 -9.449 1.00 98.81 179 TRP A C 1
ATOM 1359 O O . TRP A 1 179 ? 7.176 -12.618 -10.320 1.00 98.81 179 TRP A O 1
ATOM 1369 N N . ASP A 1 180 ? 5.610 -12.088 -8.807 1.00 98.81 180 ASP A N 1
ATOM 1370 C CA . ASP A 1 180 ? 4.776 -13.262 -9.101 1.00 98.81 180 ASP A CA 1
ATOM 1371 C C . ASP A 1 180 ? 4.256 -13.239 -10.549 1.00 98.81 180 ASP A C 1
ATOM 1373 O O . ASP A 1 180 ? 4.240 -14.272 -11.231 1.00 98.81 180 ASP A O 1
ATOM 1377 N N . VAL A 1 181 ? 3.873 -12.057 -11.056 1.00 98.81 181 VAL A N 1
ATOM 1378 C CA . VAL A 1 181 ? 3.473 -11.882 -12.465 1.00 98.81 181 VAL A CA 1
ATOM 1379 C C . VAL A 1 181 ? 4.639 -12.204 -13.396 1.00 98.81 181 VAL A C 1
ATOM 1381 O O . VAL A 1 181 ? 4.468 -12.971 -14.347 1.00 98.81 181 VAL A O 1
ATOM 1384 N N . ARG A 1 182 ? 5.838 -11.693 -13.104 1.00 98.75 182 ARG A N 1
ATOM 1385 C CA . ARG A 1 182 ? 7.059 -11.970 -13.867 1.00 98.75 182 ARG A CA 1
ATOM 1386 C C . ARG A 1 182 ? 7.372 -13.462 -13.912 1.00 98.75 182 ARG A C 1
ATOM 1388 O O . ARG A 1 182 ? 7.622 -13.993 -14.994 1.00 98.75 182 ARG A O 1
ATOM 1395 N N . LEU A 1 183 ? 7.335 -14.152 -12.771 1.00 98.56 183 LEU A N 1
ATOM 1396 C CA . LEU A 1 183 ? 7.570 -15.598 -12.702 1.00 98.56 183 LEU A CA 1
ATOM 1397 C C . LEU A 1 183 ? 6.552 -16.381 -13.538 1.00 98.56 183 LEU A C 1
ATOM 1399 O O . LEU A 1 183 ? 6.899 -17.386 -14.160 1.00 98.56 183 LEU A O 1
ATOM 1403 N N . ARG A 1 184 ? 5.299 -15.918 -13.575 1.00 98.56 184 ARG A N 1
ATOM 1404 C CA . ARG A 1 184 ? 4.223 -16.576 -14.316 1.00 98.56 184 ARG A CA 1
ATOM 1405 C C . ARG A 1 184 ? 4.277 -16.328 -15.824 1.00 98.56 184 ARG A C 1
ATOM 1407 O O . ARG A 1 184 ? 3.984 -17.253 -16.582 1.00 98.56 184 ARG A O 1
ATOM 1414 N N . LEU A 1 185 ? 4.579 -15.106 -16.258 1.00 98.44 185 LEU A N 1
ATOM 1415 C CA . LEU A 1 185 ? 4.507 -14.703 -17.670 1.00 98.44 185 LEU A CA 1
ATOM 1416 C C . LEU A 1 185 ? 5.855 -14.769 -18.398 1.00 98.44 185 LEU A C 1
ATOM 1418 O O . LEU A 1 185 ? 5.887 -14.796 -19.629 1.00 98.44 185 LEU A O 1
ATOM 1422 N N . GLY A 1 186 ? 6.956 -14.832 -17.650 1.00 98.50 186 GLY A N 1
ATOM 1423 C CA . GLY A 1 186 ? 8.309 -14.709 -18.176 1.00 98.50 186 GLY A CA 1
ATOM 1424 C C . GLY A 1 186 ? 8.718 -13.249 -18.389 1.00 98.50 186 GLY A C 1
ATOM 1425 O O . GLY A 1 186 ? 7.884 -12.375 -18.622 1.00 98.50 186 GLY A O 1
ATOM 1426 N N . LYS A 1 187 ? 10.032 -13.000 -18.319 1.00 97.94 187 LYS A N 1
ATOM 1427 C CA . LYS A 1 187 ? 10.648 -11.661 -18.334 1.00 97.94 187 LYS A CA 1
ATOM 1428 C C . LYS A 1 187 ? 10.162 -10.770 -19.484 1.00 97.94 187 LYS A C 1
ATOM 1430 O O . LYS A 1 187 ? 9.731 -9.652 -19.238 1.00 97.94 187 LYS A O 1
ATOM 1435 N N . GLU A 1 188 ? 10.228 -11.258 -20.724 1.00 98.00 188 GLU A N 1
ATOM 1436 C CA . GLU A 1 188 ? 9.935 -10.447 -21.918 1.00 98.00 188 GLU A CA 1
ATOM 1437 C C . GLU A 1 188 ? 8.471 -9.988 -21.962 1.00 98.00 188 GLU A C 1
ATOM 1439 O O . GLU A 1 188 ? 8.196 -8.800 -22.123 1.00 98.00 188 GLU A O 1
ATOM 1444 N N . THR A 1 189 ? 7.533 -10.919 -21.759 1.00 98.56 189 THR A N 1
ATOM 1445 C CA . THR A 1 189 ? 6.095 -10.619 -21.702 1.00 98.56 189 THR A CA 1
ATOM 1446 C C . THR A 1 189 ? 5.786 -9.661 -20.559 1.00 98.56 189 THR A C 1
ATOM 1448 O O . THR A 1 189 ? 5.037 -8.705 -20.744 1.00 98.56 189 THR A O 1
ATOM 1451 N N . PHE A 1 190 ? 6.375 -9.909 -19.386 1.00 98.69 190 PHE A N 1
ATOM 1452 C CA . PHE A 1 190 ? 6.188 -9.087 -18.199 1.00 98.69 190 PHE A CA 1
ATOM 1453 C C . PHE A 1 190 ? 6.634 -7.638 -18.428 1.00 98.69 190 PHE A C 1
ATOM 1455 O O . PHE A 1 190 ? 5.820 -6.729 -18.295 1.00 98.69 190 PHE A O 1
ATOM 1462 N N . GLU A 1 191 ? 7.886 -7.407 -18.827 1.00 98.44 191 GLU A N 1
ATOM 1463 C CA . GLU A 1 191 ? 8.433 -6.051 -18.985 1.00 98.44 191 GLU A CA 1
ATOM 1464 C C . GLU A 1 191 ? 7.673 -5.240 -20.041 1.00 98.44 191 GLU A C 1
ATOM 1466 O O . GLU A 1 191 ? 7.413 -4.048 -19.847 1.00 98.44 191 GLU A O 1
ATOM 1471 N N . GLN A 1 192 ? 7.260 -5.890 -21.134 1.00 98.31 192 GLN A N 1
ATOM 1472 C CA . GLN A 1 192 ? 6.433 -5.261 -22.160 1.00 98.31 192 GLN A CA 1
ATOM 1473 C C . GLN A 1 192 ? 5.027 -4.937 -21.635 1.00 98.31 192 GLN A C 1
ATOM 1475 O O . GLN A 1 192 ? 4.558 -3.813 -21.810 1.00 98.31 192 GLN A O 1
ATOM 1480 N N . LEU A 1 193 ? 4.367 -5.891 -20.969 1.00 98.81 193 LEU A N 1
ATOM 1481 C CA . LEU A 1 193 ? 3.022 -5.704 -20.422 1.00 98.81 193 LEU A CA 1
ATOM 1482 C C . LEU A 1 193 ? 2.984 -4.573 -19.388 1.00 98.81 193 LEU A C 1
ATOM 1484 O O . LEU A 1 193 ? 2.103 -3.720 -19.460 1.00 98.81 193 LEU A O 1
ATOM 1488 N N . ILE A 1 194 ? 3.942 -4.530 -18.457 1.00 98.62 194 ILE A N 1
ATOM 1489 C CA . ILE A 1 194 ? 3.995 -3.468 -17.445 1.00 98.62 194 ILE A CA 1
ATOM 1490 C C . ILE A 1 194 ? 4.283 -2.114 -18.096 1.00 98.62 194 ILE A C 1
ATOM 1492 O O . ILE A 1 194 ? 3.624 -1.135 -17.762 1.00 98.62 194 ILE A O 1
ATOM 1496 N N . THR A 1 195 ? 5.185 -2.048 -19.079 1.00 98.06 195 THR A N 1
ATOM 1497 C CA . THR A 1 195 ? 5.458 -0.798 -19.808 1.00 98.06 195 THR A CA 1
ATOM 1498 C C . THR A 1 195 ? 4.227 -0.292 -20.569 1.00 98.06 195 THR A C 1
ATOM 1500 O O . THR A 1 195 ? 4.005 0.916 -20.657 1.00 98.06 195 THR A O 1
ATOM 1503 N N . ASP A 1 196 ? 3.410 -1.187 -21.126 1.00 98.00 196 ASP A N 1
ATOM 1504 C CA . ASP A 1 196 ? 2.141 -0.815 -21.757 1.00 98.00 196 ASP A CA 1
ATOM 1505 C C . ASP A 1 196 ? 1.094 -0.372 -20.729 1.00 98.00 196 ASP A C 1
ATOM 1507 O O . ASP A 1 196 ? 0.383 0.601 -20.976 1.00 98.00 196 ASP A O 1
ATOM 1511 N N . ALA A 1 197 ? 1.057 -1.013 -19.558 1.00 98.50 197 ALA A N 1
ATOM 1512 C CA . ALA A 1 197 ? 0.189 -0.623 -18.452 1.00 98.50 197 ALA A CA 1
ATOM 1513 C C . ALA A 1 197 ? 0.494 0.793 -17.947 1.00 98.50 197 ALA A C 1
ATOM 1515 O O . ALA A 1 197 ? -0.429 1.592 -17.813 1.00 98.50 197 ALA A O 1
ATOM 1516 N N . LEU A 1 198 ? 1.776 1.149 -17.768 1.00 98.25 198 LEU A N 1
ATOM 1517 C CA . LEU A 1 198 ? 2.192 2.489 -17.324 1.00 98.25 198 LEU A CA 1
ATOM 1518 C C . LEU A 1 198 ? 1.578 3.613 -18.176 1.00 98.25 198 LEU A C 1
ATOM 1520 O O . LEU A 1 198 ? 1.218 4.657 -17.643 1.00 98.25 198 LEU A O 1
ATOM 1524 N N . LYS A 1 199 ? 1.417 3.390 -19.488 1.00 96.19 199 LYS A N 1
ATOM 1525 C CA . LYS A 1 199 ? 0.874 4.381 -20.439 1.00 96.19 199 LYS A CA 1
ATOM 1526 C C . LYS A 1 199 ? -0.624 4.636 -20.268 1.00 96.19 199 LYS A C 1
ATOM 1528 O O . LYS A 1 199 ? -1.115 5.655 -20.746 1.00 96.19 199 LYS A O 1
ATOM 1533 N N . VAL A 1 200 ? -1.357 3.694 -19.673 1.00 96.62 200 VAL A N 1
ATOM 1534 C CA . VAL A 1 200 ? -2.809 3.796 -19.449 1.00 96.62 200 VAL A CA 1
ATOM 1535 C C . VAL A 1 200 ? -3.164 4.010 -17.977 1.00 96.62 200 VAL A C 1
ATOM 1537 O O . VAL A 1 200 ? -4.330 4.249 -17.665 1.00 96.62 200 VAL A O 1
ATOM 1540 N N . THR A 1 201 ? -2.176 3.976 -17.081 1.00 98.06 201 THR A N 1
ATOM 1541 C CA . THR A 1 201 ? -2.336 4.325 -15.668 1.00 98.06 201 THR A CA 1
ATOM 1542 C C . THR A 1 201 ? -2.662 5.824 -15.508 1.00 98.06 201 THR A C 1
ATOM 1544 O O . THR A 1 201 ? -1.954 6.670 -16.072 1.00 98.06 201 THR A O 1
ATOM 1547 N N . PRO A 1 202 ? -3.713 6.190 -14.743 1.00 96.06 202 PRO A N 1
ATOM 1548 C CA . PRO A 1 202 ? -4.093 7.589 -14.520 1.00 96.06 202 PRO A CA 1
ATOM 1549 C C . PRO A 1 202 ? -3.077 8.338 -13.638 1.00 96.06 202 PRO A C 1
ATOM 1551 O O . PRO A 1 202 ? -2.150 7.739 -13.108 1.00 96.06 202 PRO A O 1
ATOM 1554 N N . SER A 1 203 ? -3.242 9.658 -13.469 1.00 95.62 203 SER A N 1
ATOM 1555 C CA . SER A 1 203 ? -2.477 10.421 -12.466 1.00 95.62 203 SER A CA 1
ATOM 1556 C C . SER A 1 203 ? -2.948 10.118 -11.045 1.00 95.62 203 SER A C 1
ATOM 1558 O O . SER A 1 203 ? -4.147 9.969 -10.823 1.00 95.62 203 SER A O 1
ATOM 1560 N N . ASN A 1 204 ? -2.004 10.100 -10.100 1.00 93.00 204 ASN A N 1
ATOM 1561 C CA . ASN A 1 204 ? -2.180 9.725 -8.695 1.00 93.00 204 ASN A CA 1
ATOM 1562 C C . ASN A 1 204 ? -3.027 8.449 -8.534 1.00 93.00 204 ASN A C 1
ATOM 1564 O O . ASN A 1 204 ? -4.057 8.468 -7.851 1.00 93.00 204 ASN A O 1
ATOM 1568 N N . PRO A 1 205 ? -2.625 7.350 -9.210 1.00 97.06 205 PRO A N 1
ATOM 1569 C CA . PRO A 1 205 ? -3.363 6.098 -9.184 1.00 97.06 205 PRO A CA 1
ATOM 1570 C C . PRO A 1 205 ? -3.353 5.491 -7.780 1.00 97.06 205 PRO A C 1
ATOM 1572 O O . PRO A 1 205 ? -2.349 5.538 -7.068 1.00 97.06 205 PRO A O 1
ATOM 1575 N N . SER A 1 206 ? -4.451 4.841 -7.410 1.00 97.00 206 SER A N 1
ATOM 1576 C CA . SER A 1 206 ? -4.398 3.808 -6.380 1.00 97.00 206 SER A CA 1
ATOM 1577 C C . SER A 1 206 ? -3.690 2.555 -6.905 1.00 97.00 206 SER A C 1
ATOM 1579 O O . SER A 1 206 ? -3.581 2.331 -8.115 1.00 97.00 206 SER A O 1
ATOM 1581 N N . ILE A 1 207 ? -3.268 1.673 -5.999 1.00 98.19 207 ILE A N 1
ATOM 1582 C CA . ILE A 1 207 ? -2.736 0.349 -6.354 1.00 98.19 207 ILE A CA 1
ATOM 1583 C C . ILE A 1 207 ? -3.751 -0.451 -7.190 1.00 98.19 207 ILE A C 1
ATOM 1585 O O . ILE A 1 207 ? -3.370 -1.186 -8.104 1.00 98.19 207 ILE A O 1
ATOM 1589 N N . LEU A 1 208 ? -5.054 -0.278 -6.936 1.00 98.56 208 LEU A N 1
ATOM 1590 C CA . LEU A 1 208 ? -6.100 -0.943 -7.717 1.00 98.56 208 LEU A CA 1
ATOM 1591 C C . LEU A 1 208 ? -6.271 -0.333 -9.117 1.00 98.56 208 LEU A C 1
ATOM 1593 O O . LEU A 1 208 ? -6.532 -1.082 -10.058 1.00 98.56 208 LEU A O 1
ATOM 1597 N N . ASP A 1 209 ? -6.042 0.972 -9.293 1.00 98.56 209 ASP A N 1
ATOM 1598 C CA . ASP A 1 209 ? -5.994 1.583 -10.629 1.00 98.56 209 ASP A CA 1
ATOM 1599 C C . ASP A 1 209 ? -4.815 1.026 -11.442 1.00 98.56 209 ASP A C 1
ATOM 1601 O O . ASP A 1 209 ? -4.962 0.718 -12.625 1.00 98.56 209 ASP A O 1
ATOM 1605 N N . ALA A 1 210 ? -3.653 0.827 -10.807 1.00 98.69 210 ALA A N 1
ATOM 1606 C CA . ALA A 1 210 ? -2.487 0.212 -11.443 1.00 98.69 210 ALA A CA 1
ATOM 1607 C C . ALA A 1 210 ? -2.720 -1.267 -11.808 1.00 98.69 210 ALA A C 1
ATOM 1609 O O . ALA A 1 210 ? -2.337 -1.708 -12.896 1.00 98.69 210 ALA A O 1
ATOM 1610 N N . ARG A 1 211 ? -3.395 -2.039 -10.942 1.00 98.75 211 ARG A N 1
ATOM 1611 C CA . ARG A 1 211 ? -3.862 -3.402 -11.259 1.00 98.75 211 ARG A CA 1
ATOM 1612 C C . ARG A 1 211 ? -4.742 -3.400 -12.508 1.00 98.75 211 ARG A C 1
ATOM 1614 O O . ARG A 1 211 ? -4.524 -4.194 -13.426 1.00 98.75 211 ARG A O 1
ATOM 1621 N N . ASP A 1 212 ? -5.736 -2.519 -12.540 1.00 98.69 212 ASP A N 1
ATOM 1622 C CA . ASP A 1 212 ? -6.706 -2.459 -13.629 1.00 98.69 212 ASP A CA 1
ATOM 1623 C C . ASP A 1 212 ? -6.048 -1.992 -14.936 1.00 98.69 212 ASP A C 1
ATOM 1625 O O . ASP A 1 212 ? -6.355 -2.535 -15.999 1.00 98.69 212 ASP A O 1
ATOM 1629 N N . ALA A 1 213 ? -5.062 -1.092 -14.868 1.00 98.69 213 ALA A N 1
ATOM 1630 C CA . ALA A 1 213 ? -4.230 -0.702 -16.006 1.00 98.69 213 ALA A CA 1
ATOM 1631 C C . ALA A 1 213 ? -3.476 -1.896 -16.625 1.00 98.69 213 ALA A C 1
ATOM 1633 O O . ALA A 1 213 ? -3.432 -2.021 -17.850 1.00 98.69 213 ALA A O 1
ATOM 1634 N N . ILE A 1 214 ? -2.947 -2.817 -15.809 1.00 98.88 214 ILE A N 1
ATOM 1635 C CA . ILE A 1 214 ? -2.289 -4.045 -16.298 1.00 98.88 214 ILE A CA 1
ATOM 1636 C C . ILE A 1 214 ? -3.290 -4.971 -16.993 1.00 98.88 214 ILE A C 1
ATOM 1638 O O . ILE A 1 214 ? -2.996 -5.503 -18.063 1.00 98.88 214 ILE A O 1
ATOM 1642 N N . LEU A 1 215 ? -4.488 -5.145 -16.429 1.00 98.75 215 LEU A N 1
ATOM 1643 C CA . LEU A 1 215 ? -5.546 -5.947 -17.054 1.00 98.75 215 LEU A CA 1
ATOM 1644 C C . LEU A 1 215 ? -5.998 -5.338 -18.392 1.00 98.75 215 LEU A C 1
ATOM 1646 O O . LEU A 1 215 ? -6.189 -6.062 -19.369 1.00 98.75 215 LEU A O 1
ATOM 1650 N N . ILE A 1 216 ? -6.129 -4.010 -18.458 1.00 98.56 216 ILE A N 1
ATOM 1651 C CA . ILE A 1 216 ? -6.448 -3.279 -19.692 1.00 98.56 216 ILE A CA 1
ATOM 1652 C C . ILE A 1 216 ? -5.339 -3.468 -20.733 1.00 98.56 216 ILE A C 1
ATOM 1654 O O . ILE A 1 216 ? -5.636 -3.757 -21.894 1.00 98.56 216 ILE A O 1
ATOM 1658 N N . ALA A 1 217 ? -4.073 -3.348 -20.328 1.00 98.56 217 ALA A N 1
ATOM 1659 C CA . ALA A 1 217 ? -2.931 -3.558 -21.212 1.00 98.56 217 ALA A CA 1
ATOM 1660 C C . ALA A 1 217 ? -2.867 -5.001 -21.740 1.00 98.56 217 ALA A C 1
ATOM 1662 O O . ALA A 1 217 ? -2.591 -5.199 -22.921 1.00 98.56 217 ALA A O 1
ATOM 1663 N N . ASP A 1 218 ? -3.201 -6.006 -20.924 1.00 98.75 218 ASP A N 1
ATOM 1664 C CA . ASP A 1 218 ? -3.249 -7.404 -21.370 1.00 98.75 218 ASP A CA 1
ATOM 1665 C C . ASP A 1 218 ? -4.328 -7.627 -22.437 1.00 98.75 218 ASP A C 1
ATOM 1667 O O . ASP A 1 218 ? -4.098 -8.270 -23.465 1.00 98.75 218 ASP A O 1
ATOM 1671 N N . VAL A 1 219 ? -5.509 -7.037 -22.243 1.00 98.31 219 VAL A N 1
ATOM 1672 C CA . VAL A 1 219 ? -6.581 -7.075 -23.244 1.00 98.31 219 VAL A CA 1
ATOM 1673 C C . VAL A 1 219 ? -6.147 -6.390 -24.541 1.00 98.31 219 VAL A C 1
ATOM 1675 O O . VAL A 1 219 ? -6.386 -6.929 -25.622 1.00 98.31 219 VAL A O 1
ATOM 1678 N N . ALA A 1 220 ? -5.489 -5.235 -24.446 1.00 97.81 220 ALA A N 1
ATOM 1679 C CA . ALA A 1 220 ? -5.071 -4.454 -25.605 1.00 97.81 220 ALA A CA 1
ATOM 1680 C C . ALA A 1 220 ? -3.921 -5.104 -26.397 1.00 97.81 220 ALA A C 1
ATOM 1682 O O . ALA A 1 220 ? -3.993 -5.172 -27.625 1.00 97.81 220 ALA A O 1
ATOM 1683 N N . SER A 1 221 ? -2.881 -5.587 -25.712 1.00 96.44 221 SER A N 1
ATOM 1684 C CA . SER A 1 221 ? -1.645 -6.083 -26.335 1.00 96.44 221 SER A CA 1
ATOM 1685 C C . SER A 1 221 ? -1.656 -7.594 -26.592 1.00 96.44 221 SER A C 1
ATOM 1687 O O . SER A 1 221 ? -1.023 -8.056 -27.541 1.00 96.44 221 SER A O 1
ATOM 1689 N N . TYR A 1 222 ? -2.401 -8.369 -25.795 1.00 97.75 222 TYR A N 1
ATOM 1690 C CA . TYR A 1 222 ? -2.387 -9.838 -25.828 1.00 97.75 222 TYR A CA 1
ATOM 1691 C C . TYR A 1 222 ? -3.781 -10.464 -25.984 1.00 97.75 222 TYR A C 1
ATOM 1693 O O . TYR A 1 222 ? -3.927 -11.685 -25.910 1.00 97.75 222 TYR A O 1
ATOM 1701 N N . GLY A 1 223 ? -4.825 -9.659 -26.212 1.00 97.94 223 GLY A N 1
ATOM 1702 C CA . GLY A 1 223 ? -6.195 -10.154 -26.372 1.00 97.94 223 GLY A CA 1
ATOM 1703 C C . GLY A 1 223 ? -6.771 -10.791 -25.103 1.00 97.94 223 GLY A C 1
ATOM 1704 O O . GLY A 1 223 ? -7.704 -11.588 -25.196 1.00 97.94 223 GLY A O 1
ATOM 1705 N N . GLY A 1 224 ? -6.212 -10.468 -23.934 1.00 97.81 224 GLY A N 1
ATOM 1706 C CA . GLY A 1 224 ? -6.652 -10.988 -22.641 1.00 97.81 224 GLY A CA 1
ATOM 1707 C C . GLY A 1 224 ? -6.104 -12.379 -22.309 1.00 97.81 224 GLY A C 1
ATOM 1708 O O . GLY A 1 224 ? -6.673 -13.079 -21.470 1.00 97.81 224 GLY A O 1
ATOM 1709 N N . ALA A 1 225 ? -5.037 -12.816 -22.987 1.00 98.25 225 ALA A N 1
ATOM 1710 C CA . ALA A 1 225 ? -4.462 -14.150 -22.826 1.00 98.25 225 ALA A CA 1
ATOM 1711 C C . ALA A 1 225 ? -3.948 -14.440 -21.403 1.00 98.25 225 ALA A C 1
ATOM 1713 O O . ALA A 1 225 ? -3.754 -15.610 -21.053 1.00 98.25 225 ALA A O 1
ATOM 1714 N N . HIS A 1 226 ? -3.715 -13.409 -20.587 1.00 98.62 226 HIS A N 1
ATOM 1715 C CA . HIS A 1 226 ? -3.153 -13.540 -19.247 1.00 98.62 226 HIS A CA 1
ATOM 1716 C C . HIS A 1 226 ? -4.114 -13.114 -18.131 1.00 98.62 226 HIS A C 1
ATOM 1718 O O . HIS A 1 226 ? -3.792 -13.341 -16.966 1.00 98.62 226 HIS A O 1
ATOM 1724 N N . VAL A 1 227 ? -5.307 -12.595 -18.446 1.00 97.56 227 VAL A N 1
ATOM 1725 C CA . VAL A 1 227 ? -6.306 -12.103 -17.472 1.00 97.56 227 VAL A CA 1
ATOM 1726 C C . VAL A 1 227 ? -6.580 -13.088 -16.329 1.00 97.56 227 VAL A C 1
ATOM 1728 O O . VAL A 1 227 ? -6.553 -12.685 -15.168 1.00 97.56 227 VAL A O 1
ATOM 1731 N N . ASP A 1 228 ? -6.787 -14.378 -16.610 1.00 97.56 228 ASP A N 1
ATOM 1732 C CA . ASP A 1 228 ? -7.055 -15.375 -15.558 1.00 97.56 228 ASP A CA 1
ATOM 1733 C C . ASP A 1 228 ? -5.850 -15.574 -14.622 1.00 97.56 228 ASP A C 1
ATOM 1735 O O . ASP A 1 228 ? -5.997 -15.729 -13.404 1.00 97.56 228 ASP A O 1
ATOM 1739 N N . ALA A 1 229 ? -4.637 -15.557 -15.183 1.00 98.44 229 ALA A N 1
ATOM 1740 C CA . ALA A 1 229 ? -3.402 -15.670 -14.417 1.00 98.44 229 ALA A CA 1
ATOM 1741 C C . ALA A 1 229 ? -3.162 -14.417 -13.564 1.00 98.44 229 ALA A C 1
ATOM 1743 O O . ALA A 1 229 ? -2.836 -14.544 -12.385 1.00 98.44 229 ALA A O 1
ATOM 1744 N N . LEU A 1 230 ? -3.382 -13.235 -14.143 1.00 98.81 230 LEU A N 1
ATOM 1745 C CA . LEU A 1 230 ? -3.275 -11.946 -13.466 1.00 98.81 230 LEU A CA 1
ATOM 1746 C C . LEU A 1 230 ? -4.263 -11.862 -12.300 1.00 98.81 230 LEU A C 1
ATOM 1748 O O . LEU A 1 230 ? -3.845 -11.604 -11.176 1.00 98.81 230 LEU A O 1
ATOM 1752 N N . TRP A 1 231 ? -5.545 -12.179 -12.517 1.00 98.62 231 TRP A N 1
ATOM 1753 C CA . TRP A 1 231 ? -6.538 -12.201 -11.437 1.00 98.62 231 TRP A CA 1
ATOM 1754 C C . TRP A 1 231 ? -6.183 -13.176 -10.323 1.00 98.62 231 TRP A C 1
ATOM 1756 O O . TRP A 1 231 ? -6.382 -12.851 -9.158 1.00 98.62 231 TRP A O 1
ATOM 1766 N N . THR A 1 232 ? -5.643 -14.350 -10.660 1.00 98.50 232 THR A N 1
ATOM 1767 C CA . THR A 1 232 ? -5.195 -15.321 -9.652 1.00 98.50 232 THR A CA 1
ATOM 1768 C C . THR A 1 232 ? -4.098 -14.730 -8.761 1.00 98.50 232 THR A C 1
ATOM 1770 O O . THR A 1 232 ? -4.155 -14.882 -7.543 1.00 98.50 232 THR A O 1
ATOM 1773 N N . ILE A 1 233 ? -3.120 -14.039 -9.354 1.00 98.69 233 ILE A N 1
ATOM 1774 C CA . ILE A 1 233 ? -1.992 -13.438 -8.629 1.00 98.69 233 ILE A CA 1
ATOM 1775 C C . ILE A 1 233 ? -2.455 -12.241 -7.796 1.00 98.69 233 ILE A C 1
ATOM 1777 O O . ILE A 1 233 ? -2.197 -12.197 -6.595 1.00 98.69 233 ILE A O 1
ATOM 1781 N N . PHE A 1 234 ? -3.198 -11.308 -8.396 1.00 98.81 234 PHE A N 1
ATOM 1782 C CA . PHE A 1 234 ? -3.719 -10.147 -7.677 1.00 98.81 234 PHE A CA 1
ATOM 1783 C C . PHE A 1 234 ? -4.624 -10.562 -6.518 1.00 98.81 234 PHE A C 1
ATOM 1785 O O . PHE A 1 234 ? -4.454 -10.060 -5.411 1.00 98.81 234 PHE A O 1
ATOM 1792 N N . ALA A 1 235 ? -5.521 -11.530 -6.726 1.00 98.31 235 ALA A N 1
ATOM 1793 C CA . ALA A 1 235 ? -6.346 -12.075 -5.654 1.00 98.31 235 ALA A CA 1
ATOM 1794 C C . ALA A 1 235 ? -5.496 -12.698 -4.540 1.00 98.31 235 ALA A C 1
ATOM 1796 O O . ALA A 1 235 ? -5.727 -12.397 -3.375 1.00 98.31 235 ALA A O 1
ATOM 1797 N N . ALA A 1 236 ? -4.472 -13.495 -4.867 1.00 97.62 236 ALA A N 1
ATOM 1798 C CA . ALA A 1 236 ? -3.567 -14.067 -3.865 1.00 97.62 236 ALA A CA 1
ATOM 1799 C C . ALA A 1 236 ? -2.818 -12.996 -3.047 1.00 97.62 236 ALA A C 1
ATOM 1801 O O . ALA A 1 236 ? -2.530 -13.216 -1.872 1.00 97.62 236 ALA A O 1
ATOM 1802 N N . ARG A 1 237 ? -2.567 -11.824 -3.642 1.00 98.06 237 ARG A N 1
ATOM 1803 C CA . ARG A 1 237 ? -1.933 -10.660 -3.005 1.00 98.06 237 ARG A CA 1
ATOM 1804 C C . ARG A 1 237 ? -2.925 -9.668 -2.390 1.00 98.06 237 ARG A C 1
ATOM 1806 O O . ARG A 1 237 ? -2.553 -8.549 -2.054 1.00 98.06 237 ARG A O 1
ATOM 1813 N N . GLY A 1 238 ? -4.187 -10.059 -2.205 1.00 97.00 238 GLY A N 1
ATOM 1814 C CA . GLY A 1 238 ? -5.204 -9.230 -1.549 1.00 97.00 238 GLY A CA 1
ATOM 1815 C C . GLY A 1 238 ? -5.817 -8.137 -2.436 1.00 97.00 238 GLY A C 1
ATOM 1816 O O . GLY A 1 238 ? -6.645 -7.363 -1.961 1.00 97.00 238 GLY A O 1
ATOM 1817 N N . MET A 1 239 ? -5.463 -8.090 -3.720 1.00 98.38 239 MET A N 1
ATOM 1818 C CA . MET A 1 239 ? -5.998 -7.179 -4.741 1.00 98.38 239 MET A CA 1
ATOM 1819 C C . MET A 1 239 ? -7.068 -7.858 -5.611 1.00 98.38 239 MET A C 1
ATOM 1821 O O . MET A 1 239 ? -7.156 -7.629 -6.820 1.00 98.38 239 MET A O 1
ATOM 1825 N N . GLY A 1 240 ? -7.874 -8.729 -5.004 1.00 97.31 240 GLY A N 1
ATOM 1826 C CA . GLY A 1 240 ? -8.950 -9.467 -5.658 1.00 97.31 240 GLY A CA 1
ATOM 1827 C C . GLY A 1 240 ? -10.079 -8.589 -6.194 1.00 97.31 240 GLY A C 1
ATOM 1828 O O . GLY A 1 240 ? -10.088 -7.365 -6.055 1.00 97.31 240 GLY A O 1
ATOM 1829 N N . PHE A 1 241 ? -11.055 -9.230 -6.829 1.00 96.50 241 PHE A N 1
ATOM 1830 C CA . PHE A 1 241 ? -12.137 -8.557 -7.549 1.00 96.50 241 PHE A CA 1
ATOM 1831 C C . PHE A 1 241 ? -12.941 -7.595 -6.667 1.00 96.50 241 PHE A C 1
ATOM 1833 O O . PHE A 1 241 ? -13.297 -6.505 -7.108 1.00 96.50 241 PHE A O 1
ATOM 1840 N N . SER A 1 242 ? -13.189 -7.973 -5.412 1.00 94.38 242 SER A N 1
ATOM 1841 C CA . SER A 1 242 ? -13.939 -7.150 -4.463 1.00 94.38 242 SER A CA 1
ATOM 1842 C C . SER A 1 242 ? -13.060 -6.232 -3.609 1.00 94.38 242 SER A C 1
ATOM 1844 O O . SER A 1 242 ? -13.595 -5.626 -2.679 1.00 94.38 242 SER A O 1
ATOM 1846 N N . ALA A 1 243 ? -11.748 -6.145 -3.872 1.00 96.06 243 ALA A N 1
ATOM 1847 C CA . ALA A 1 243 ? -10.848 -5.250 -3.148 1.00 96.06 243 ALA A CA 1
ATOM 1848 C C . ALA A 1 243 ? -11.246 -3.785 -3.381 1.00 96.06 243 ALA A C 1
ATOM 1850 O O . ALA A 1 243 ? -11.771 -3.440 -4.444 1.00 96.06 243 ALA A O 1
ATOM 1851 N N . ARG A 1 244 ? -11.037 -2.923 -2.381 1.00 92.94 244 ARG A N 1
ATOM 1852 C CA . ARG A 1 244 ? -11.448 -1.510 -2.441 1.00 92.94 244 ARG A CA 1
ATOM 1853 C C . ARG A 1 244 ? -10.418 -0.608 -1.785 1.00 92.94 244 ARG A C 1
ATOM 1855 O O . ARG A 1 244 ? -9.787 -0.985 -0.806 1.00 92.94 244 ARG A O 1
ATOM 1862 N N . THR A 1 245 ? -10.330 0.602 -2.307 1.00 90.88 245 THR A N 1
ATOM 1863 C CA . THR A 1 245 ? -9.662 1.749 -1.697 1.00 90.88 245 THR A CA 1
ATOM 1864 C C . THR A 1 245 ? -10.311 3.016 -2.257 1.00 90.88 245 THR A C 1
ATOM 1866 O O . THR A 1 245 ? -10.967 2.962 -3.304 1.00 90.88 245 THR A O 1
ATOM 1869 N N . GLY A 1 246 ? -10.247 4.127 -1.529 1.00 83.31 246 GLY A N 1
ATOM 1870 C CA . GLY A 1 246 ? -10.896 5.376 -1.903 1.00 83.31 246 GLY A CA 1
ATOM 1871 C C . GLY A 1 246 ? -10.206 6.113 -3.048 1.00 83.31 246 GLY A C 1
ATOM 1872 O O . GLY A 1 246 ? -10.887 6.567 -3.968 1.00 83.31 246 GLY A O 1
ATOM 1873 N N . SER A 1 247 ? -8.883 6.255 -2.980 1.00 85.88 247 SER A N 1
ATOM 1874 C CA . SER A 1 247 ? -8.050 6.960 -3.962 1.00 85.88 247 SER A CA 1
ATOM 1875 C C . SER A 1 247 ? -6.574 6.583 -3.789 1.00 85.88 247 SER A C 1
ATOM 1877 O O . SER A 1 247 ? -6.223 5.849 -2.868 1.00 85.88 247 SER A O 1
ATOM 1879 N N . GLY A 1 248 ? -5.692 7.133 -4.632 1.00 87.25 248 GLY A N 1
ATOM 1880 C CA . GLY A 1 248 ? -4.239 7.025 -4.450 1.00 87.25 248 GLY A CA 1
ATOM 1881 C C . GLY A 1 248 ? -3.687 7.694 -3.180 1.00 87.25 248 GLY A C 1
ATOM 1882 O O . GLY A 1 248 ? -2.514 7.516 -2.872 1.00 87.25 248 GLY A O 1
ATOM 1883 N N . GLU A 1 249 ? -4.516 8.431 -2.436 1.00 83.75 249 GLU A N 1
ATOM 1884 C CA . GLU A 1 249 ? -4.167 9.063 -1.152 1.00 83.75 249 GLU A CA 1
ATOM 1885 C C . GLU A 1 249 ? -4.652 8.258 0.062 1.00 83.75 249 GLU A C 1
ATOM 1887 O O . GLU A 1 249 ? -4.398 8.631 1.203 1.00 83.75 249 GLU A O 1
ATOM 1892 N N . ASP A 1 250 ? -5.421 7.195 -0.158 1.00 84.19 250 ASP A N 1
ATOM 1893 C CA . ASP A 1 250 ? -6.070 6.473 0.927 1.00 84.19 250 ASP A CA 1
ATOM 1894 C C . ASP A 1 250 ? -5.108 5.473 1.579 1.00 84.19 250 ASP A C 1
ATOM 1896 O O . ASP A 1 250 ? -4.367 4.763 0.896 1.00 84.19 250 ASP A O 1
ATOM 1900 N N . THR A 1 251 ? -5.138 5.403 2.905 1.00 84.19 251 THR A N 1
ATOM 1901 C CA . THR A 1 251 ? -4.343 4.469 3.713 1.00 84.19 251 THR A CA 1
ATOM 1902 C C . THR A 1 251 ? -5.168 3.321 4.261 1.00 84.19 251 THR A C 1
ATOM 1904 O O . THR A 1 251 ? -4.609 2.331 4.736 1.00 84.19 251 THR A O 1
ATOM 1907 N N . ILE A 1 252 ? -6.496 3.426 4.192 1.00 87.62 252 ILE A N 1
ATOM 1908 C CA . ILE A 1 252 ? -7.396 2.344 4.550 1.00 87.62 252 ILE A CA 1
ATOM 1909 C C . ILE A 1 252 ? -7.705 1.561 3.278 1.00 87.62 252 ILE A C 1
ATOM 1911 O O . ILE A 1 252 ? -8.167 2.084 2.264 1.00 87.62 252 ILE A O 1
ATOM 1915 N N . VAL A 1 253 ? -7.418 0.265 3.320 1.00 91.31 253 VAL A N 1
ATOM 1916 C CA . VAL A 1 253 ? -7.605 -0.616 2.171 1.00 91.31 253 VAL A CA 1
ATOM 1917 C C . VAL A 1 253 ? -8.413 -1.839 2.566 1.00 91.31 253 VAL A C 1
ATOM 1919 O O . VAL A 1 253 ? -8.168 -2.500 3.579 1.00 91.31 253 VAL A O 1
ATOM 1922 N N . PHE A 1 254 ? -9.378 -2.185 1.723 1.00 93.12 254 PHE A N 1
ATOM 1923 C CA . PHE A 1 254 ? -10.108 -3.433 1.837 1.00 93.12 254 PHE A CA 1
ATOM 1924 C C . PHE A 1 254 ? -9.453 -4.480 0.942 1.00 93.12 254 PHE A C 1
ATOM 1926 O O . PHE A 1 254 ? -9.687 -4.512 -0.270 1.00 93.12 254 PHE A O 1
ATOM 1933 N N . GLN A 1 255 ? -8.654 -5.363 1.542 1.00 94.56 255 GLN A N 1
ATOM 1934 C CA . GLN A 1 255 ? -8.101 -6.507 0.822 1.00 94.56 255 GLN A CA 1
ATOM 1935 C C . GLN A 1 255 ? -9.152 -7.597 0.578 1.00 94.56 255 GLN A C 1
ATOM 1937 O O . GLN A 1 255 ? -9.920 -7.984 1.470 1.00 94.56 255 GLN A O 1
ATOM 1942 N N . ALA A 1 256 ? -9.131 -8.157 -0.625 1.00 94.25 256 ALA A N 1
ATOM 1943 C CA . ALA A 1 256 ? -9.983 -9.266 -1.020 1.00 94.25 256 ALA A CA 1
ATOM 1944 C C . ALA A 1 256 ? -9.179 -10.315 -1.789 1.00 94.25 256 ALA A C 1
ATOM 1946 O O . ALA A 1 256 ? -8.236 -9.989 -2.504 1.00 94.25 256 ALA A O 1
ATOM 1947 N N . PHE A 1 257 ? -9.572 -11.578 -1.642 1.00 94.69 257 PHE A N 1
ATOM 1948 C CA . PHE A 1 257 ? -8.881 -12.726 -2.241 1.00 94.69 257 PHE A CA 1
ATOM 1949 C C . PHE A 1 257 ? -9.748 -13.445 -3.282 1.00 94.69 257 PHE A C 1
ATOM 1951 O O . PHE A 1 257 ? -9.475 -14.583 -3.657 1.00 94.69 257 PHE A O 1
ATOM 1958 N N . ASP A 1 258 ? -10.828 -12.800 -3.720 1.00 94.44 258 ASP A N 1
ATOM 1959 C CA . ASP A 1 258 ? -11.740 -13.319 -4.726 1.00 94.44 258 ASP A CA 1
ATOM 1960 C C . ASP A 1 258 ? -11.291 -12.984 -6.149 1.00 94.44 258 ASP A C 1
ATOM 1962 O O . ASP A 1 258 ? -10.560 -12.028 -6.404 1.00 94.44 258 ASP A O 1
ATOM 1966 N N . THR A 1 259 ? -11.778 -13.769 -7.103 1.00 96.62 259 THR A N 1
ATOM 1967 C CA . THR A 1 259 ? -11.615 -13.503 -8.538 1.00 96.62 259 THR A CA 1
ATOM 1968 C C . THR A 1 259 ? -12.983 -13.205 -9.154 1.00 96.62 259 THR A C 1
ATOM 1970 O O . THR A 1 259 ? -14.002 -13.566 -8.559 1.00 96.62 259 THR A O 1
ATOM 1973 N N . PRO A 1 260 ? -13.064 -12.622 -10.366 1.00 95.06 260 PRO A N 1
ATOM 1974 C CA . PRO A 1 260 ? -14.354 -12.379 -11.018 1.00 95.06 260 PRO A CA 1
ATOM 1975 C C . PRO A 1 260 ? -15.199 -13.649 -11.216 1.00 95.06 260 PRO A C 1
ATOM 1977 O O . PRO A 1 260 ? -16.425 -13.580 -11.260 1.00 95.06 260 PRO A O 1
ATOM 1980 N N . SER A 1 261 ? -14.558 -14.820 -11.324 1.00 93.50 261 SER A N 1
ATOM 1981 C CA . SER A 1 261 ? -15.243 -16.113 -11.450 1.00 93.50 261 SER A CA 1
ATOM 1982 C C . SER A 1 261 ? -15.693 -16.702 -10.106 1.00 93.50 261 SER A C 1
ATOM 1984 O O . SER A 1 261 ? -16.518 -17.617 -10.084 1.00 93.50 261 SER A O 1
ATOM 1986 N N . GLN A 1 262 ? -15.181 -16.183 -8.987 1.00 90.31 262 GLN A N 1
ATOM 1987 C CA . GLN A 1 262 ? -15.496 -16.618 -7.625 1.00 90.31 262 GLN A CA 1
ATOM 1988 C C . GLN A 1 262 ? -15.637 -15.409 -6.683 1.00 90.31 262 GLN A C 1
ATOM 1990 O O . GLN A 1 262 ? -14.843 -15.292 -5.751 1.00 90.31 262 GLN A O 1
ATOM 1995 N N . PRO A 1 263 ? -16.607 -14.503 -6.916 1.00 87.69 263 PRO A N 1
ATOM 1996 C CA . PRO A 1 263 ? -16.718 -13.253 -6.169 1.00 87.69 263 PRO A CA 1
ATOM 1997 C C . PRO A 1 263 ? -17.098 -13.478 -4.699 1.00 87.69 263 PRO A C 1
ATOM 1999 O O . PRO A 1 263 ? -17.766 -14.461 -4.354 1.00 87.69 263 PRO A O 1
ATOM 2002 N N . LEU A 1 264 ? -16.736 -12.525 -3.834 1.00 82.69 264 LEU A N 1
ATOM 2003 C CA . LEU A 1 264 ? -17.190 -12.516 -2.441 1.00 82.69 264 LEU A CA 1
ATOM 2004 C C . LEU A 1 264 ? -18.723 -12.442 -2.343 1.00 82.69 264 LEU A C 1
ATOM 2006 O O . LEU A 1 264 ? -19.402 -11.725 -3.079 1.00 82.69 264 LEU A O 1
ATOM 2010 N N . LEU A 1 265 ? -19.276 -13.171 -1.373 1.00 79.38 265 LEU A N 1
ATOM 2011 C CA . LEU A 1 265 ? -20.716 -13.214 -1.120 1.00 79.38 265 LEU A CA 1
ATOM 2012 C C . LEU A 1 265 ? -21.212 -11.891 -0.523 1.00 79.38 265 LEU A C 1
ATOM 2014 O O . LEU A 1 265 ? -20.576 -11.296 0.348 1.00 79.38 265 LEU A O 1
ATOM 2018 N N . LEU A 1 266 ? -22.398 -11.454 -0.949 1.00 78.56 266 LEU A N 1
ATOM 2019 C CA . LEU A 1 266 ? -23.010 -10.204 -0.484 1.00 78.56 266 LEU A CA 1
ATOM 2020 C C . LEU A 1 266 ? -23.641 -10.325 0.910 1.00 78.56 266 LEU A C 1
ATOM 2022 O O . LEU A 1 266 ? -23.645 -9.349 1.656 1.00 78.56 266 LEU A O 1
ATOM 2026 N N . ASN A 1 267 ? -24.138 -11.507 1.278 1.00 86.50 267 ASN A N 1
ATOM 2027 C CA . ASN A 1 267 ? -24.838 -11.704 2.545 1.00 86.50 267 ASN A CA 1
ATOM 2028 C C . ASN A 1 267 ? -23.862 -11.686 3.729 1.00 86.50 267 ASN A C 1
ATOM 2030 O O . ASN A 1 267 ? -22.827 -12.357 3.710 1.00 86.50 267 ASN A O 1
ATOM 2034 N N . LYS A 1 268 ? -24.228 -10.935 4.772 1.00 89.69 268 LYS A N 1
ATOM 2035 C CA . LYS A 1 268 ? -23.469 -10.777 6.016 1.00 89.69 268 LYS A CA 1
ATOM 2036 C C . LYS A 1 268 ? -24.294 -11.255 7.208 1.00 89.69 268 LYS A C 1
ATOM 2038 O O . LYS A 1 268 ? -25.470 -10.922 7.329 1.00 89.69 268 LYS A O 1
ATOM 2043 N N . GLU A 1 269 ? -23.654 -11.977 8.114 1.00 93.06 269 GLU A N 1
ATOM 2044 C CA . GLU A 1 269 ? -24.156 -12.266 9.456 1.00 93.06 269 GLU A CA 1
ATOM 2045 C C . GLU A 1 269 ? -23.392 -11.404 10.465 1.00 93.06 269 GLU A C 1
ATOM 2047 O O . GLU A 1 269 ? -22.161 -11.433 10.498 1.00 93.06 269 GLU A O 1
ATOM 2052 N N . SER A 1 270 ? -24.109 -10.630 11.285 1.00 95.19 270 SER A N 1
ATOM 2053 C CA . SER A 1 270 ? -23.496 -9.775 12.308 1.00 95.19 270 SER A CA 1
ATOM 2054 C C . SER A 1 270 ? -23.067 -10.614 13.512 1.00 95.19 270 SER A C 1
ATOM 2056 O O . SER A 1 270 ? -23.906 -11.231 14.160 1.00 95.19 270 SER A O 1
ATOM 2058 N N . LEU A 1 271 ? -21.774 -10.590 13.828 1.00 96.88 271 LEU A N 1
ATOM 2059 C CA . LEU A 1 271 ? -21.177 -11.257 14.990 1.00 96.88 271 LEU A CA 1
ATOM 2060 C C . LEU A 1 271 ? -21.049 -10.304 16.185 1.00 96.88 271 LEU A C 1
ATOM 2062 O O . LEU A 1 271 ? -21.177 -10.711 17.334 1.00 96.88 271 LEU A O 1
ATOM 2066 N N . PHE A 1 272 ? -20.839 -9.019 15.905 1.00 97.62 272 PHE A N 1
ATOM 2067 C CA . PHE A 1 272 ? -20.842 -7.932 16.879 1.00 97.62 272 PHE A CA 1
ATOM 2068 C C . PHE A 1 272 ? -21.410 -6.675 16.223 1.00 97.62 272 PHE A C 1
ATOM 2070 O O . PHE A 1 272 ? -21.211 -6.466 15.023 1.00 97.62 272 PHE A O 1
ATOM 2077 N N . PHE A 1 273 ? -22.122 -5.854 16.990 1.00 97.06 273 PHE A N 1
ATOM 2078 C CA . PHE A 1 273 ? -22.559 -4.535 16.549 1.00 97.06 273 PHE A CA 1
ATOM 2079 C C . PHE A 1 273 ? -22.763 -3.606 17.744 1.00 97.06 273 PHE A C 1
ATOM 2081 O O . PHE A 1 273 ? -23.434 -3.987 18.706 1.00 97.06 273 PHE A O 1
ATOM 2088 N N . ASP A 1 274 ? -22.238 -2.391 17.635 1.00 95.94 274 ASP A N 1
ATOM 2089 C CA . ASP A 1 274 ? -22.522 -1.281 18.536 1.00 95.94 274 ASP A CA 1
ATOM 2090 C C . ASP A 1 274 ? -22.776 -0.011 17.713 1.00 95.94 274 ASP A C 1
ATOM 2092 O O . ASP A 1 274 ? -21.977 0.344 16.847 1.00 95.94 274 ASP A O 1
ATOM 2096 N N . ASP A 1 275 ? -23.901 0.652 17.983 1.00 93.81 275 ASP A N 1
ATOM 2097 C CA . ASP A 1 275 ? -24.301 1.919 17.353 1.00 93.81 275 ASP A CA 1
ATOM 2098 C C . ASP A 1 275 ? -23.743 3.145 18.095 1.00 93.81 275 ASP A C 1
ATOM 2100 O O . ASP A 1 275 ? -24.169 4.265 17.844 1.00 93.81 275 ASP A O 1
ATOM 2104 N N . MET A 1 276 ? -22.871 2.921 19.088 1.00 92.25 276 MET A N 1
ATOM 2105 C CA . MET A 1 276 ? -22.175 3.928 19.901 1.00 92.25 276 MET A CA 1
ATOM 2106 C C . MET A 1 276 ? -23.068 4.909 20.669 1.00 92.25 276 MET A C 1
ATOM 2108 O O . MET A 1 276 ? -22.567 5.820 21.337 1.00 92.25 276 MET A O 1
ATOM 2112 N N . SER A 1 277 ? -24.383 4.681 20.674 1.00 85.94 277 SER A N 1
ATOM 2113 C CA . SER A 1 277 ? -25.367 5.617 21.216 1.00 85.94 277 SER A CA 1
ATOM 2114 C C . SER A 1 277 ? -25.807 5.314 22.652 1.00 85.94 277 SER A C 1
ATOM 2116 O O . SER A 1 277 ? -26.450 6.143 23.301 1.00 85.94 277 SER A O 1
ATOM 2118 N N . ARG A 1 278 ? -25.476 4.128 23.184 1.00 80.25 278 ARG A N 1
ATOM 2119 C CA . ARG A 1 278 ? -26.055 3.588 24.433 1.00 80.25 278 ARG A CA 1
ATOM 2120 C C . ARG A 1 278 ? -25.099 3.571 25.623 1.00 80.25 278 ARG A C 1
ATOM 2122 O O . ARG A 1 278 ? -24.926 2.546 26.282 1.00 80.25 278 ARG A O 1
ATOM 2129 N N . GLY A 1 279 ? -24.528 4.718 25.980 1.00 82.81 279 GLY A N 1
ATOM 2130 C CA . GLY A 1 279 ? -23.576 4.745 27.093 1.00 82.81 279 GLY A CA 1
ATOM 2131 C C . GLY A 1 279 ? -22.255 4.057 26.723 1.00 82.81 279 GLY A C 1
ATOM 2132 O O . GLY A 1 279 ? -21.949 3.853 25.554 1.00 82.81 279 GLY A O 1
ATOM 2133 N N . ILE A 1 280 ? -21.485 3.643 27.729 1.00 85.44 280 ILE A N 1
ATOM 2134 C CA . ILE A 1 280 ? -20.164 3.026 27.524 1.00 85.44 280 ILE A CA 1
ATOM 2135 C C . ILE A 1 280 ? -20.247 1.646 26.835 1.00 85.44 280 ILE A C 1
ATOM 2137 O O . ILE A 1 280 ? -19.248 1.203 26.289 1.00 85.44 280 ILE A O 1
ATOM 2141 N N . SER A 1 281 ? -21.388 0.941 26.858 1.00 89.25 281 SER A N 1
ATOM 2142 C CA . SER A 1 281 ? -21.592 -0.37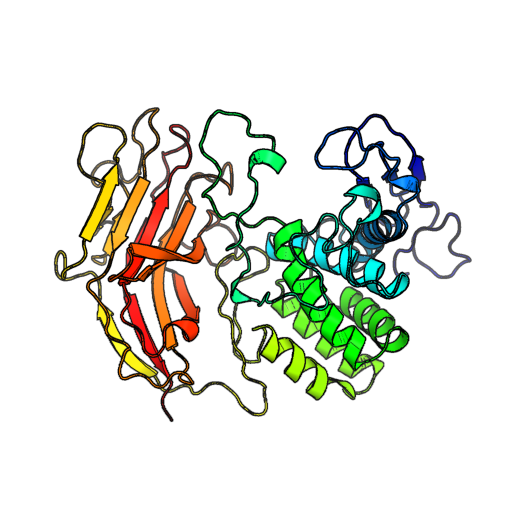5 26.203 1.00 89.25 281 SER A CA 1
ATOM 2143 C C . SER A 1 281 ? -20.479 -1.425 26.430 1.00 89.25 281 SER A C 1
ATOM 2145 O O . SER A 1 281 ? -20.262 -2.314 25.614 1.00 89.25 281 SER A O 1
ATOM 2147 N N . GLY A 1 282 ? -19.762 -1.347 27.557 1.00 93.50 282 GLY A N 1
ATOM 2148 C CA . GLY A 1 282 ? -18.643 -2.242 27.884 1.00 93.50 282 GLY A CA 1
ATOM 2149 C C . GLY A 1 282 ? -17.308 -1.900 27.207 1.00 93.50 282 GLY A C 1
ATOM 2150 O O . GLY A 1 282 ? -16.334 -2.622 27.416 1.00 93.50 282 GLY A O 1
ATOM 2151 N N . TRP A 1 283 ? -17.236 -0.808 26.444 1.00 96.75 283 TRP A N 1
ATOM 2152 C CA . TRP A 1 283 ? -15.980 -0.266 25.935 1.00 96.75 283 TRP A CA 1
ATOM 2153 C C . TRP A 1 283 ? -15.100 0.233 27.080 1.00 96.75 283 TRP A C 1
ATOM 2155 O O . TRP A 1 283 ? -15.581 0.766 28.081 1.00 96.75 283 TRP A O 1
ATOM 2165 N N . THR A 1 284 ? -13.790 0.075 26.935 1.00 96.69 284 THR A N 1
ATOM 2166 C CA . THR A 1 284 ? -12.816 0.597 27.896 1.00 96.69 284 THR A CA 1
ATOM 2167 C C . THR A 1 284 ? -12.026 1.742 27.287 1.00 96.69 284 THR A C 1
ATOM 2169 O O . THR A 1 284 ? -11.734 1.739 26.092 1.00 96.69 284 THR A O 1
ATOM 2172 N N . VAL A 1 285 ? -11.696 2.726 28.123 1.00 96.88 285 VAL A N 1
ATOM 2173 C CA . VAL A 1 285 ? -10.948 3.921 27.733 1.00 96.88 285 VAL A CA 1
ATOM 2174 C C . VAL A 1 285 ? -9.593 3.914 28.425 1.00 96.88 285 VAL A C 1
ATOM 2176 O O . VAL A 1 285 ? -9.512 3.765 29.645 1.00 96.88 285 VAL A O 1
ATOM 2179 N N . THR A 1 286 ? -8.531 4.123 27.655 1.00 95.50 286 THR A N 1
ATOM 2180 C CA . THR A 1 286 ? -7.167 4.315 28.161 1.00 95.50 286 THR A CA 1
ATOM 2181 C C . THR A 1 286 ? -6.519 5.517 27.483 1.00 95.50 286 THR A C 1
ATOM 2183 O O . THR A 1 286 ? -6.963 5.963 26.425 1.00 95.50 286 THR A O 1
ATOM 2186 N N . GLY A 1 287 ? -5.467 6.069 28.087 1.00 93.12 287 GLY A N 1
ATOM 2187 C CA . GLY A 1 287 ? -4.696 7.151 27.480 1.00 93.12 287 GLY A CA 1
ATOM 2188 C C . GLY A 1 287 ? -4.225 8.208 28.464 1.00 93.12 287 GLY A C 1
ATOM 2189 O O . GLY A 1 287 ? -4.397 8.089 29.677 1.00 93.12 287 GLY A O 1
ATOM 2190 N N . VAL A 1 288 ? -3.629 9.256 27.909 1.00 91.38 288 VAL A N 1
ATOM 2191 C CA . VAL A 1 288 ? -3.074 10.400 28.627 1.00 91.38 288 VAL A CA 1
ATOM 2192 C C . VAL A 1 288 ? -3.535 11.674 27.926 1.00 91.38 288 VAL A C 1
ATOM 2194 O O . VAL A 1 288 ? -3.286 11.860 26.741 1.00 91.38 288 VAL A O 1
ATOM 2197 N N . SER A 1 289 ? -4.177 12.574 28.672 1.00 90.19 289 SER A N 1
ATOM 2198 C CA . SER A 1 289 ? -4.640 13.887 28.184 1.00 90.19 289 SER A CA 1
ATOM 2199 C C . SER A 1 289 ? -3.526 14.923 28.005 1.00 90.19 289 SER A C 1
ATOM 2201 O O . SER A 1 289 ? -3.760 16.015 27.498 1.00 90.19 289 SER A O 1
ATOM 2203 N N . GLY A 1 290 ? -2.327 14.635 28.514 1.00 85.88 290 GLY A N 1
ATOM 2204 C CA . GLY A 1 290 ? -1.217 15.586 28.598 1.00 85.88 290 GLY A CA 1
ATOM 2205 C C . GLY A 1 290 ? -1.361 16.631 29.715 1.00 85.88 290 GLY A C 1
ATOM 2206 O O . GLY A 1 290 ? -0.438 17.409 29.924 1.00 85.88 290 GLY A O 1
ATOM 2207 N N . ARG A 1 291 ? -2.477 16.655 30.464 1.00 85.00 291 ARG A N 1
ATOM 2208 C CA . ARG A 1 291 ? -2.756 17.663 31.514 1.00 85.00 291 ARG A CA 1
ATOM 2209 C C . ARG A 1 291 ? -3.062 17.096 32.903 1.00 85.00 291 ARG A C 1
ATOM 2211 O O . ARG A 1 291 ? -3.418 17.846 33.805 1.00 85.00 291 ARG A O 1
ATOM 2218 N N . GLY A 1 292 ? -2.933 15.782 33.088 1.00 82.12 292 GLY A N 1
ATOM 2219 C CA . GLY A 1 292 ? -3.373 15.109 34.320 1.00 82.12 292 GLY A CA 1
ATOM 2220 C C . GLY A 1 292 ? -4.899 14.992 34.443 1.00 82.12 292 GLY A C 1
ATOM 2221 O O . GLY A 1 292 ? -5.408 14.637 35.501 1.00 82.12 292 GLY A O 1
ATOM 2222 N N . GLU A 1 293 ? -5.621 15.283 33.360 1.00 86.81 293 GLU A N 1
ATOM 2223 C CA . GLU A 1 293 ? -7.061 15.069 33.198 1.00 86.81 293 GLU A CA 1
ATOM 2224 C C . GLU A 1 293 ? -7.337 13.641 32.674 1.00 86.81 293 GLU A C 1
ATOM 2226 O O . GLU A 1 293 ? -6.406 13.000 32.163 1.00 86.81 293 GLU A O 1
ATOM 2231 N N . PRO A 1 294 ? -8.585 13.133 32.757 1.00 89.75 294 PRO A N 1
ATOM 2232 C CA . PRO A 1 294 ? -8.972 11.860 32.144 1.00 89.75 294 PRO A CA 1
ATOM 2233 C C . PRO A 1 294 ? -8.633 11.783 30.643 1.00 89.75 294 PRO A C 1
ATOM 2235 O O . PRO A 1 294 ? -8.497 12.824 29.999 1.00 89.75 294 PRO A O 1
ATOM 2238 N N . PRO A 1 295 ? -8.509 10.572 30.065 1.00 92.25 295 PRO A N 1
ATOM 2239 C CA . PRO A 1 295 ? -8.290 10.409 28.628 1.00 92.25 295 PRO A CA 1
ATOM 2240 C C . PRO A 1 295 ? -9.370 11.109 27.793 1.00 92.25 295 PRO A C 1
ATOM 2242 O O . PRO A 1 295 ? -10.516 11.224 28.222 1.00 92.25 295 PRO A O 1
ATOM 2245 N N . LEU A 1 296 ? -9.004 11.545 26.586 1.00 96.06 296 LEU A N 1
ATOM 2246 C CA . LEU A 1 296 ? -9.867 12.387 25.749 1.00 96.06 296 LEU A CA 1
ATOM 2247 C C . LEU A 1 296 ? -10.987 11.627 25.024 1.00 96.06 296 LEU A C 1
ATOM 2249 O O . LEU A 1 296 ? -11.888 12.261 24.487 1.00 96.06 296 LEU A O 1
ATOM 2253 N N . TRP A 1 297 ? -10.970 10.293 25.010 1.00 96.94 297 TRP A N 1
ATOM 2254 C CA . TRP A 1 297 ? -12.080 9.504 24.473 1.00 96.94 297 TRP A CA 1
ATOM 2255 C C . TRP A 1 297 ? -13.303 9.562 25.395 1.00 96.94 297 TRP A C 1
ATOM 2257 O O . TRP A 1 297 ? -13.229 9.178 26.562 1.00 96.94 297 TRP A O 1
ATOM 2267 N N . HIS A 1 298 ? -14.442 9.986 24.858 1.00 95.00 298 HIS A N 1
ATOM 2268 C CA . HIS A 1 298 ? -15.726 10.015 25.561 1.00 95.00 298 HIS A CA 1
ATOM 2269 C C . HIS A 1 298 ? -16.894 10.002 24.563 1.00 95.00 298 HIS A C 1
ATOM 2271 O O . HIS A 1 298 ? -16.693 10.178 23.365 1.00 95.00 298 HIS A O 1
ATOM 2277 N N . GLN A 1 299 ? -18.123 9.788 25.038 1.00 93.94 299 GLN A N 1
ATOM 2278 C CA . GLN A 1 299 ? -19.304 9.933 24.185 1.00 93.94 299 GLN A CA 1
ATOM 2279 C C . GLN A 1 299 ? -19.630 11.400 23.945 1.00 93.94 299 GLN A C 1
ATOM 2281 O O . GLN A 1 299 ? -19.693 12.187 24.890 1.00 93.94 299 GLN A O 1
ATOM 2286 N N . SER A 1 300 ? -19.905 11.735 22.691 1.00 93.25 300 SER A N 1
ATOM 2287 C CA . SER A 1 300 ? -20.209 13.091 22.258 1.00 93.25 300 SER A CA 1
ATOM 2288 C C . SER A 1 300 ? -21.407 13.107 21.317 1.00 93.25 300 SER A C 1
ATOM 2290 O O . SER A 1 300 ? -21.669 12.143 20.604 1.00 93.25 300 SER A O 1
ATOM 2292 N N . SER A 1 301 ? -22.125 14.230 21.315 1.00 91.69 301 SER A N 1
ATOM 2293 C CA . SER A 1 301 ? -23.232 14.512 20.385 1.00 91.69 301 SER A CA 1
ATOM 2294 C C . SER A 1 301 ? -22.906 15.660 19.421 1.00 91.69 301 SER A C 1
ATOM 2296 O O . SER A 1 301 ? -23.781 16.145 18.701 1.00 91.69 301 SER A O 1
ATOM 2298 N N . ARG A 1 302 ? -21.637 16.100 19.377 1.00 90.12 302 ARG A N 1
ATOM 2299 C CA . ARG A 1 302 ? -21.180 17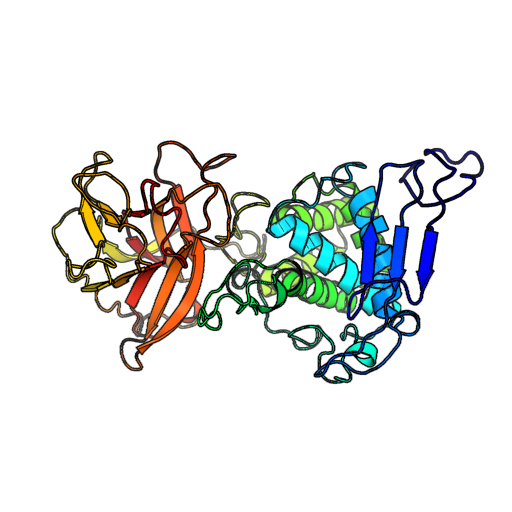.268 18.600 1.00 90.12 302 ARG A CA 1
ATOM 2300 C C . ARG A 1 302 ? -21.474 17.181 17.102 1.00 90.12 302 ARG A C 1
ATOM 2302 O O . ARG A 1 302 ? -21.591 18.219 16.455 1.00 90.12 302 ARG A O 1
ATOM 2309 N N . ARG A 1 303 ? -21.631 15.970 16.557 1.00 87.44 303 ARG A N 1
ATOM 2310 C CA . ARG A 1 303 ? -21.962 15.719 15.144 1.00 87.44 303 ARG A CA 1
ATOM 2311 C C . ARG A 1 303 ? -23.365 15.143 14.919 1.00 87.44 303 ARG A C 1
ATOM 2313 O O . ARG A 1 303 ? -23.631 14.536 13.889 1.00 87.44 303 ARG A O 1
ATOM 2320 N N . GLY A 1 304 ? -24.294 15.396 15.841 1.00 79.56 304 GLY A N 1
ATOM 2321 C CA . GLY A 1 304 ? -25.725 15.117 15.675 1.00 79.56 304 GLY A CA 1
ATOM 2322 C C . GLY A 1 304 ? -26.172 13.735 16.161 1.00 79.56 304 GLY A C 1
ATOM 2323 O O . GLY A 1 304 ? -27.183 13.663 16.860 1.00 79.56 304 GLY A O 1
ATOM 2324 N N . SER A 1 305 ? -25.438 12.662 15.847 1.00 77.94 305 SER A N 1
ATOM 2325 C CA . SER A 1 305 ? -25.582 11.352 16.506 1.00 77.94 305 SER A CA 1
ATOM 2326 C C . SER A 1 305 ? -24.644 11.243 17.711 1.00 77.94 305 SER A C 1
ATOM 2328 O O . SER A 1 305 ? -23.665 11.985 17.821 1.00 77.94 305 SER A O 1
ATOM 2330 N N . PHE A 1 306 ? -24.968 10.340 18.643 1.00 87.88 306 PHE A N 1
ATOM 2331 C CA . PHE A 1 306 ? -24.018 9.954 19.681 1.00 87.88 306 PHE A CA 1
ATOM 2332 C C . PHE A 1 306 ? -22.941 9.068 19.062 1.00 87.88 306 PHE A C 1
ATOM 2334 O O . PHE A 1 306 ? -23.261 8.013 18.532 1.00 87.88 306 PHE A O 1
ATOM 2341 N N . ALA A 1 307 ? -21.691 9.500 19.176 1.00 93.00 307 ALA A N 1
ATOM 2342 C CA . ALA A 1 307 ? -20.512 8.770 18.731 1.00 93.00 307 ALA A CA 1
ATOM 2343 C C . ALA A 1 307 ? -19.445 8.808 19.831 1.00 93.00 307 ALA A C 1
ATOM 2345 O O . ALA A 1 307 ? -19.487 9.654 20.735 1.00 93.00 307 ALA A O 1
ATOM 2346 N N . TRP A 1 308 ? -18.457 7.922 19.749 1.00 95.81 308 TRP A N 1
ATOM 2347 C CA . TRP A 1 308 ? -17.230 8.110 20.518 1.00 95.81 308 TRP A CA 1
ATOM 2348 C C . TRP A 1 308 ? -16.401 9.213 19.883 1.00 95.81 308 TRP A C 1
ATOM 2350 O O . TRP A 1 308 ? -16.268 9.248 18.667 1.00 95.81 308 TRP A O 1
ATOM 2360 N N . TYR A 1 309 ? -15.836 10.092 20.701 1.00 96.00 309 TYR A N 1
ATOM 2361 C CA . TYR A 1 309 ? -15.078 11.257 20.273 1.00 96.00 309 TYR A CA 1
ATOM 2362 C C . TYR A 1 309 ? -13.760 11.350 21.038 1.00 96.00 309 TYR A C 1
ATOM 2364 O O . TYR A 1 309 ? -13.749 11.318 22.270 1.00 96.00 309 TYR A O 1
ATOM 2372 N N . TYR A 1 310 ? -12.661 11.483 20.300 1.00 96.06 310 TYR A N 1
ATOM 2373 C CA . TYR A 1 310 ? -11.358 11.854 20.822 1.00 96.06 310 TYR A CA 1
ATOM 2374 C C . TYR A 1 310 ? -11.164 13.364 20.750 1.00 96.06 310 TYR A C 1
ATOM 2376 O O . TYR A 1 310 ? -10.831 13.918 19.703 1.00 96.06 310 TYR A O 1
ATOM 2384 N N . GLY A 1 311 ? -11.326 14.024 21.889 1.00 95.25 311 GLY A N 1
ATOM 2385 C CA . GLY A 1 311 ? -11.023 15.437 22.035 1.00 95.25 311 GLY A CA 1
ATOM 2386 C C . GLY A 1 311 ? -11.616 16.000 23.314 1.00 95.25 311 GLY A C 1
ATOM 2387 O O . GLY A 1 311 ? -12.035 15.276 24.212 1.00 95.25 311 GLY A O 1
ATOM 2388 N N . ARG A 1 312 ? -11.626 17.319 23.431 1.00 93.81 312 ARG A N 1
ATOM 2389 C CA . ARG A 1 312 ? -12.170 18.036 24.581 1.00 93.81 312 ARG A CA 1
ATOM 2390 C C . ARG A 1 312 ? -13.546 18.558 24.198 1.00 93.81 312 ARG A C 1
ATOM 2392 O O . ARG A 1 312 ? -13.680 19.309 23.233 1.00 93.81 312 ARG A O 1
ATOM 2399 N N . GLU A 1 313 ? -14.572 18.134 24.933 1.00 93.38 313 GLU A N 1
ATOM 2400 C CA . GLU A 1 313 ? -15.972 18.390 24.567 1.00 93.38 313 GLU A CA 1
ATOM 2401 C C . GLU A 1 313 ? -16.306 19.882 24.492 1.00 93.38 313 GLU A C 1
ATOM 2403 O O . GLU A 1 313 ? -17.057 20.294 23.614 1.00 93.38 313 GLU A O 1
ATOM 2408 N N . ALA A 1 314 ? -15.754 20.707 25.385 1.00 92.56 314 ALA A N 1
ATOM 2409 C CA . ALA A 1 314 ? -16.053 22.137 25.419 1.00 92.56 314 ALA A CA 1
ATOM 2410 C C . ALA A 1 314 ? -15.374 22.892 24.267 1.00 92.56 314 ALA A C 1
ATOM 2412 O O . ALA A 1 314 ? -16.000 23.720 23.606 1.00 92.56 314 ALA A O 1
ATOM 2413 N N . GLU A 1 315 ? -14.103 22.595 24.007 1.00 93.50 315 GLU A N 1
ATOM 2414 C CA . GLU A 1 315 ? -13.302 23.274 22.991 1.00 93.50 315 GLU A CA 1
ATOM 2415 C C . GLU A 1 315 ? -13.560 22.751 21.578 1.00 93.50 315 GLU A C 1
ATOM 2417 O O . GLU A 1 315 ? -13.473 23.514 20.619 1.00 93.50 315 GLU A O 1
ATOM 2422 N N . GLY A 1 316 ? -13.906 21.470 21.435 1.00 93.25 316 GLY A N 1
ATOM 2423 C CA . GLY A 1 316 ? -14.037 20.840 20.125 1.00 93.25 316 GLY A CA 1
ATOM 2424 C C . GLY A 1 316 ? -12.715 20.574 19.429 1.00 93.25 316 GLY A C 1
ATOM 2425 O O . GLY A 1 316 ? -12.665 20.630 18.205 1.00 93.25 316 GLY A O 1
ATOM 2426 N N . ASN A 1 317 ? -11.661 20.363 20.210 1.00 92.69 317 ASN A N 1
ATOM 2427 C CA . ASN A 1 317 ? -10.347 19.972 19.729 1.00 92.69 317 ASN A CA 1
ATOM 2428 C C . ASN A 1 317 ? -9.641 19.090 20.759 1.00 92.69 317 ASN A C 1
ATOM 2430 O O . ASN A 1 317 ? -10.084 18.979 21.901 1.00 92.69 317 ASN A O 1
ATOM 2434 N N . TYR A 1 318 ? -8.509 18.506 20.393 1.00 92.81 318 TYR A N 1
ATOM 2435 C CA . TYR A 1 318 ? -7.651 17.733 21.298 1.00 92.81 318 TYR A CA 1
ATOM 2436 C C . TYR A 1 318 ? -6.459 18.560 21.819 1.00 92.81 318 TYR A C 1
ATOM 2438 O O . TYR A 1 318 ? -5.413 18.014 22.177 1.00 92.81 318 TYR A O 1
ATOM 2446 N N . PHE A 1 319 ? -6.602 19.891 21.915 1.00 91.69 319 PHE A N 1
ATOM 2447 C CA . PHE A 1 319 ? -5.503 20.767 22.322 1.00 91.69 319 PHE A CA 1
ATOM 2448 C C . PHE A 1 319 ? -5.227 20.663 23.822 1.00 91.69 319 PHE A C 1
ATOM 2450 O O . PHE A 1 319 ? -6.013 21.105 24.667 1.00 91.69 319 PHE A O 1
ATOM 2457 N N . SER A 1 320 ? -4.044 20.148 24.149 1.00 86.06 320 SER A N 1
ATOM 2458 C CA . SER A 1 320 ? -3.551 19.928 25.511 1.00 86.06 320 SER A CA 1
ATOM 2459 C C . SER A 1 320 ? -2.406 20.870 25.901 1.00 86.06 320 SER A C 1
ATOM 2461 O O . SER A 1 320 ? -1.764 20.661 26.928 1.00 86.06 320 SER A O 1
ATOM 2463 N N . GLY A 1 321 ? -2.189 21.987 25.196 1.00 85.69 321 GLY A N 1
ATOM 2464 C CA . GLY A 1 321 ? -1.079 22.908 25.484 1.00 85.69 321 GLY A CA 1
ATOM 2465 C C . GLY A 1 321 ? 0.169 22.531 24.693 1.00 85.69 321 GLY A C 1
ATOM 2466 O O . GLY A 1 321 ? 0.110 22.517 23.474 1.00 85.69 321 GLY A O 1
ATOM 2467 N N . THR A 1 322 ? 1.281 22.253 25.380 1.00 84.56 322 THR A N 1
ATOM 2468 C CA . THR A 1 322 ? 2.554 21.821 24.765 1.00 84.56 322 THR A CA 1
ATOM 2469 C C . THR A 1 322 ? 2.857 20.338 25.011 1.00 84.56 322 THR A C 1
ATOM 2471 O O . THR A 1 322 ? 4.005 19.912 24.907 1.00 84.56 322 THR A O 1
ATOM 2474 N N . PHE A 1 323 ? 1.857 19.557 25.424 1.00 88.25 323 PHE A N 1
ATOM 2475 C CA . PHE A 1 323 ? 2.017 18.156 25.818 1.00 88.25 323 PHE A CA 1
ATOM 2476 C C . PHE A 1 323 ? 1.387 17.231 24.786 1.00 88.25 323 PHE A C 1
ATOM 2478 O O . PHE A 1 323 ? 0.248 17.462 24.387 1.00 88.25 323 PHE A O 1
ATOM 2485 N N . ARG A 1 324 ? 2.093 16.162 24.406 1.00 89.88 324 ARG A N 1
ATOM 2486 C CA . ARG A 1 324 ? 1.526 15.063 23.611 1.00 89.88 324 ARG A CA 1
ATOM 2487 C C . ARG A 1 324 ? 0.347 14.441 24.357 1.00 89.88 324 ARG A C 1
ATOM 2489 O O . ARG A 1 324 ? 0.410 14.282 25.579 1.00 89.88 324 ARG A O 1
ATOM 2496 N N . ASN A 1 325 ? -0.700 14.079 23.628 1.00 91.38 325 ASN A N 1
ATOM 2497 C CA . ASN A 1 325 ? -1.810 13.299 24.154 1.00 91.38 325 ASN A CA 1
ATOM 2498 C C . ASN A 1 325 ? -2.097 12.109 23.234 1.00 91.38 325 ASN A C 1
ATOM 2500 O O . ASN A 1 325 ? -1.826 12.143 22.038 1.00 91.38 325 ASN A O 1
ATOM 2504 N N . TYR A 1 326 ? -2.550 11.014 23.832 1.00 93.00 326 TYR A N 1
ATOM 2505 C CA . TYR A 1 326 ? -2.883 9.789 23.111 1.00 93.00 326 TYR A CA 1
ATOM 2506 C C . TYR A 1 326 ? -3.886 8.967 23.912 1.00 93.00 326 TYR A C 1
ATOM 2508 O O . TYR A 1 326 ? -4.029 9.148 25.124 1.00 93.00 326 TYR A O 1
ATOM 2516 N N . GLY A 1 327 ? -4.601 8.057 23.266 1.00 94.81 327 GLY A N 1
ATOM 2517 C CA . GLY A 1 327 ? -5.528 7.174 23.961 1.00 94.81 327 GLY A CA 1
ATOM 2518 C C . GLY A 1 327 ? -6.287 6.234 23.046 1.00 94.81 327 GLY A C 1
ATOM 2519 O O . GLY A 1 327 ? -6.319 6.414 21.833 1.00 94.81 327 GLY A O 1
ATOM 2520 N N . ALA A 1 328 ? -6.924 5.235 23.647 1.00 96.69 328 ALA A N 1
ATOM 2521 C CA . ALA A 1 328 ? -7.697 4.226 22.940 1.00 96.69 328 ALA A CA 1
ATOM 2522 C C . ALA A 1 328 ? -9.093 4.034 23.532 1.00 96.69 328 ALA A C 1
ATOM 2524 O O . ALA A 1 328 ? -9.271 4.091 24.752 1.00 96.69 328 ALA A O 1
ATOM 2525 N N . ILE A 1 329 ? -10.040 3.704 22.651 1.00 97.62 329 ILE A N 1
ATOM 2526 C CA . ILE A 1 329 ? -11.251 2.955 22.996 1.00 97.62 329 ILE A CA 1
ATOM 2527 C C . ILE A 1 329 ? -11.068 1.507 22.559 1.00 97.62 329 ILE A C 1
ATOM 2529 O O . ILE A 1 329 ? -10.611 1.241 21.450 1.00 97.62 329 ILE A O 1
ATOM 2533 N N . THR A 1 330 ? -11.389 0.563 23.441 1.00 98.25 330 THR A N 1
ATOM 2534 C CA . THR A 1 330 ? -11.288 -0.878 23.162 1.00 98.25 330 THR A CA 1
ATOM 2535 C C . THR A 1 330 ? -12.625 -1.551 23.433 1.00 98.25 330 THR A C 1
ATOM 2537 O O . THR A 1 330 ? -13.204 -1.352 24.504 1.00 98.25 330 THR A O 1
ATOM 2540 N N . SER A 1 331 ? -13.113 -2.337 22.474 1.00 98.38 331 SER A N 1
ATOM 2541 C CA . SER A 1 331 ? -14.408 -3.014 22.546 1.00 98.38 331 SER A CA 1
ATOM 2542 C C . SER A 1 331 ? -14.456 -4.042 23.683 1.00 98.38 331 SER A C 1
ATOM 2544 O O . SER A 1 331 ? -13.409 -4.514 24.140 1.00 98.38 331 SER A O 1
ATOM 2546 N N . PRO A 1 332 ? -15.651 -4.497 24.099 1.00 97.81 332 PRO A N 1
ATOM 2547 C CA . PRO A 1 332 ? -15.792 -5.791 24.763 1.00 97.81 332 PRO A CA 1
ATOM 2548 C C . PRO A 1 332 ? -15.144 -6.925 23.949 1.00 97.81 332 PRO A C 1
ATOM 2550 O O . PRO A 1 332 ? -14.902 -6.782 22.748 1.00 97.81 332 PRO A O 1
ATOM 2553 N N . VAL A 1 333 ? -14.890 -8.068 24.592 1.00 98.25 333 VAL A N 1
ATOM 2554 C CA . VAL A 1 333 ? -14.397 -9.269 23.898 1.00 98.25 333 VAL A CA 1
ATOM 2555 C C . VAL A 1 333 ? -15.438 -9.754 22.888 1.00 98.25 333 VAL A C 1
ATOM 2557 O O . VAL A 1 333 ? -16.597 -9.974 23.239 1.00 98.25 333 VAL A O 1
ATOM 2560 N N . ILE A 1 334 ? -15.002 -9.944 21.645 1.00 98.38 334 ILE A N 1
ATOM 2561 C CA . ILE A 1 334 ? -15.774 -10.503 20.537 1.00 98.38 334 ILE A CA 1
ATOM 2562 C C . ILE A 1 334 ? -15.301 -11.943 20.323 1.00 98.38 334 ILE A C 1
ATOM 2564 O O . ILE A 1 334 ? -14.120 -12.195 20.068 1.00 98.38 334 ILE A O 1
ATOM 2568 N N . ASP A 1 335 ? -16.224 -12.894 20.441 1.00 97.25 335 ASP A N 1
ATOM 2569 C CA . ASP A 1 335 ? -15.933 -14.320 20.309 1.00 97.25 335 ASP A CA 1
ATOM 2570 C C . ASP A 1 335 ? -16.120 -14.794 18.859 1.00 97.25 335 ASP A C 1
ATOM 2572 O O . ASP A 1 335 ? -17.244 -14.919 18.372 1.00 97.25 335 ASP A O 1
ATOM 2576 N N . LEU A 1 336 ? -15.009 -15.076 18.171 1.00 97.44 336 LEU A N 1
ATOM 2577 C CA . LEU A 1 336 ? -14.994 -15.660 16.827 1.00 97.44 336 LEU A CA 1
ATOM 2578 C C . LEU A 1 336 ? -14.576 -17.139 16.846 1.00 97.44 336 LEU A C 1
ATOM 2580 O O . LEU A 1 336 ? -14.316 -17.709 15.786 1.00 97.44 336 LEU A O 1
ATOM 2584 N N . THR A 1 337 ? -14.507 -17.790 18.013 1.00 96.44 337 THR A N 1
ATOM 2585 C CA . THR A 1 337 ? -13.977 -19.163 18.149 1.00 96.44 337 THR A CA 1
ATOM 2586 C C . THR A 1 337 ? -14.806 -20.215 17.410 1.00 96.44 337 THR A C 1
ATOM 2588 O O . THR A 1 337 ? -14.271 -21.236 16.981 1.00 96.44 337 THR A O 1
ATOM 2591 N N . SER A 1 338 ? -16.099 -19.953 17.207 1.00 94.06 338 SER A N 1
ATOM 2592 C CA . SER A 1 338 ? -17.006 -20.812 16.433 1.00 94.06 338 SER A CA 1
ATOM 2593 C C . SER A 1 338 ? -17.012 -20.521 14.926 1.00 94.06 338 SER A C 1
ATOM 2595 O O . SER A 1 338 ? -17.633 -21.261 14.159 1.00 94.06 338 SER A O 1
ATOM 2597 N N . VAL A 1 339 ? -16.336 -19.457 14.480 1.00 94.75 339 VAL A N 1
ATOM 2598 C CA . VAL A 1 339 ? -16.284 -19.072 13.068 1.00 94.75 339 VAL A CA 1
ATOM 2599 C C . VAL A 1 339 ? -15.238 -19.932 12.343 1.00 94.75 339 VAL A C 1
ATOM 2601 O O . VAL A 1 339 ? -14.079 -19.947 12.763 1.00 94.75 339 VAL A O 1
ATOM 2604 N N . PRO A 1 340 ? -15.604 -20.646 11.257 1.00 92.94 340 PRO A N 1
ATOM 2605 C CA . PRO A 1 340 ? -14.650 -21.433 10.474 1.00 92.94 340 PRO A CA 1
ATOM 2606 C C . PRO A 1 340 ? -13.469 -20.590 9.983 1.00 92.94 340 PRO A C 1
ATOM 2608 O O . PRO A 1 340 ? -13.665 -19.453 9.556 1.00 92.94 340 PRO A O 1
ATOM 2611 N N . ARG A 1 341 ? -12.251 -21.149 10.015 1.00 90.88 341 ARG A N 1
ATOM 2612 C CA . ARG A 1 341 ? -11.003 -20.427 9.687 1.00 90.88 341 ARG A CA 1
ATOM 2613 C C . ARG A 1 341 ? -10.914 -19.927 8.243 1.00 90.88 341 ARG A C 1
ATOM 2615 O O . ARG A 1 341 ? -10.123 -19.040 7.960 1.00 90.88 341 ARG A O 1
ATOM 2622 N N . ASP A 1 342 ? -11.702 -20.504 7.347 1.00 88.00 342 ASP A N 1
ATOM 2623 C CA . ASP A 1 342 ? -11.838 -20.124 5.941 1.00 88.00 342 ASP A CA 1
ATOM 2624 C C . ASP A 1 342 ? -12.969 -19.106 5.699 1.00 88.00 342 ASP A C 1
ATOM 2626 O O . ASP A 1 342 ? -13.238 -18.735 4.557 1.00 88.00 342 ASP A O 1
ATOM 2630 N N . SER A 1 343 ? -13.638 -18.632 6.757 1.00 90.00 343 SER A N 1
ATOM 2631 C CA . SER A 1 343 ? -14.676 -17.606 6.641 1.00 90.00 343 SER A CA 1
ATOM 2632 C C . SER A 1 343 ? -14.072 -16.245 6.319 1.00 90.00 343 SER A C 1
ATOM 2634 O O . SER A 1 343 ? -13.094 -15.821 6.932 1.00 90.00 343 SER A O 1
ATOM 2636 N N . THR A 1 344 ? -14.731 -15.498 5.438 1.00 91.00 344 THR A N 1
ATOM 2637 C CA . THR A 1 344 ? -14.449 -14.072 5.264 1.00 91.00 344 THR A CA 1
ATOM 2638 C C . THR A 1 344 ? -15.096 -13.283 6.396 1.00 91.00 344 THR A C 1
ATOM 2640 O O . THR A 1 344 ? -16.323 -13.306 6.537 1.00 91.00 344 THR A O 1
ATOM 2643 N N . ILE A 1 345 ? -14.280 -12.580 7.179 1.00 95.06 345 ILE A N 1
ATOM 2644 C CA . ILE A 1 345 ? -14.726 -11.734 8.292 1.00 95.06 345 ILE A CA 1
ATOM 2645 C C . ILE A 1 345 ? -14.331 -10.289 8.004 1.00 95.06 345 ILE A C 1
ATOM 2647 O O . ILE A 1 345 ? -13.194 -10.019 7.607 1.00 95.06 345 ILE A O 1
ATOM 2651 N N . THR A 1 346 ? -15.266 -9.368 8.220 1.00 95.31 346 THR A N 1
ATOM 2652 C CA . THR A 1 346 ? -15.075 -7.936 7.995 1.00 95.31 346 THR A CA 1
ATOM 2653 C C . THR A 1 346 ? -15.329 -7.148 9.274 1.00 95.31 346 THR A C 1
ATOM 2655 O O . THR A 1 346 ? -16.283 -7.421 10.008 1.00 95.31 346 THR A O 1
ATOM 2658 N N . LEU A 1 347 ? -14.448 -6.187 9.542 1.00 97.31 347 LEU A N 1
ATOM 2659 C CA . LEU A 1 347 ? -14.661 -5.105 10.496 1.00 97.31 347 LEU A CA 1
ATOM 2660 C C . LEU A 1 347 ? -15.165 -3.903 9.705 1.00 97.31 347 LEU A C 1
ATOM 2662 O O . LEU A 1 347 ? -14.510 -3.481 8.760 1.00 97.31 347 LEU A O 1
ATOM 2666 N N . GLU A 1 348 ? -16.313 -3.376 10.094 1.00 95.88 348 GLU A N 1
ATOM 2667 C CA . GLU A 1 348 ? -16.926 -2.191 9.508 1.00 95.88 348 GLU A CA 1
ATOM 2668 C C . GLU A 1 348 ? -17.095 -1.132 10.589 1.00 95.88 348 GLU A C 1
ATOM 2670 O O . GLU A 1 348 ? -17.411 -1.467 11.735 1.00 95.88 348 GLU A O 1
ATOM 2675 N N . PHE A 1 349 ? -16.888 0.130 10.239 1.00 95.56 349 PHE A N 1
ATOM 2676 C CA . PHE A 1 349 ? -17.125 1.249 11.142 1.00 95.56 349 PHE A CA 1
ATOM 2677 C C . PHE A 1 349 ? -17.344 2.531 10.349 1.00 95.56 349 PHE A C 1
ATOM 2679 O O . PHE A 1 349 ? -16.819 2.686 9.248 1.0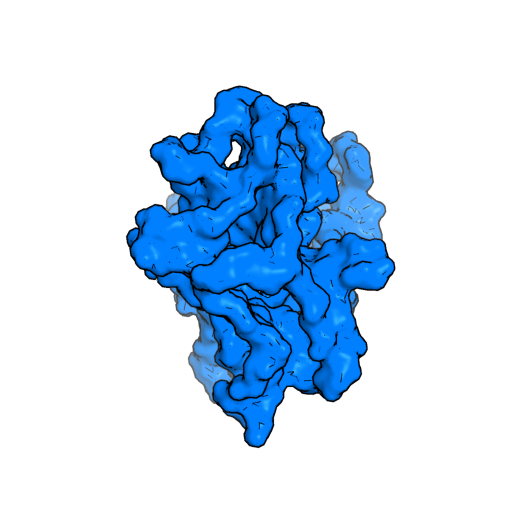0 95.56 349 PHE A O 1
ATOM 2686 N N . ASP A 1 350 ? -18.097 3.451 10.936 1.00 93.38 350 ASP A N 1
ATOM 2687 C CA . ASP A 1 350 ? -18.204 4.806 10.426 1.00 93.38 350 ASP A CA 1
ATOM 2688 C C . ASP A 1 350 ? -17.264 5.705 11.232 1.00 93.38 350 ASP A C 1
ATOM 2690 O O . ASP A 1 350 ? -17.167 5.590 12.458 1.00 93.38 350 ASP A O 1
ATOM 2694 N N . HIS A 1 351 ? -16.565 6.626 10.578 1.00 92.00 351 HIS A N 1
ATOM 2695 C CA . HIS A 1 351 ? -15.713 7.574 11.286 1.00 92.00 351 HIS A CA 1
ATOM 2696 C C . HIS A 1 351 ? -15.672 8.954 10.648 1.00 92.00 351 HIS A C 1
ATOM 2698 O O . HIS A 1 351 ? -15.975 9.143 9.478 1.00 92.00 351 HIS A O 1
ATOM 2704 N N . PHE A 1 352 ? -15.261 9.937 11.439 1.00 90.38 352 PHE A N 1
ATOM 2705 C CA . PHE A 1 352 ? -14.842 11.239 10.935 1.00 90.38 352 PHE A CA 1
ATOM 2706 C C . PHE A 1 352 ? -13.562 11.640 11.648 1.00 90.38 352 PHE A C 1
ATOM 2708 O O . PHE A 1 352 ? -13.545 11.672 12.877 1.00 90.38 352 PHE A O 1
ATOM 2715 N N . MET A 1 353 ? -12.520 12.001 10.906 1.00 87.69 353 MET A N 1
ATOM 2716 C CA . MET A 1 353 ? -11.258 12.439 11.489 1.00 87.69 353 MET A CA 1
ATOM 2717 C C . MET A 1 353 ? -10.799 13.764 10.897 1.00 87.69 353 MET A C 1
ATOM 2719 O O . MET A 1 353 ? -10.867 13.973 9.691 1.00 87.69 353 MET A O 1
ATOM 2723 N N . ARG A 1 354 ? -10.309 14.656 11.757 1.00 87.56 354 ARG A N 1
ATOM 2724 C CA . ARG A 1 354 ? -9.620 15.879 11.354 1.00 87.56 354 ARG A CA 1
ATOM 2725 C C . ARG A 1 354 ? -8.450 16.142 12.290 1.00 87.56 354 ARG A C 1
ATOM 2727 O O . ARG A 1 354 ? -8.665 16.561 13.429 1.00 87.56 354 ARG A O 1
ATOM 2734 N N . GLY A 1 355 ? -7.250 15.914 11.771 1.00 82.62 355 GLY A N 1
ATOM 2735 C CA . GLY A 1 355 ? -5.980 16.282 12.394 1.00 82.62 355 GLY A CA 1
ATOM 2736 C C . GLY A 1 355 ? -5.479 17.653 11.923 1.00 82.62 355 GLY A C 1
ATOM 2737 O O . GLY A 1 355 ? -6.162 18.353 11.160 1.00 82.62 355 GLY A O 1
ATOM 2738 N N . ASP A 1 356 ? -4.271 18.037 12.328 1.00 78.88 356 ASP A N 1
ATOM 2739 C CA . ASP A 1 356 ? -3.603 19.228 11.800 1.00 78.88 356 ASP A CA 1
ATOM 2740 C C . ASP A 1 356 ? -3.087 19.008 10.364 1.00 78.88 356 ASP A C 1
ATOM 2742 O O . ASP A 1 356 ? -2.379 18.036 10.098 1.00 78.88 356 ASP A O 1
ATOM 2746 N N . PRO A 1 357 ? -3.453 19.870 9.395 1.00 72.69 357 PRO A N 1
ATOM 2747 C CA . PRO A 1 357 ? -3.174 19.634 7.978 1.00 72.69 357 PRO A CA 1
ATOM 2748 C C . PRO A 1 357 ? -1.713 19.887 7.584 1.00 72.69 357 PRO A C 1
ATOM 2750 O O . PRO A 1 357 ? -1.374 19.749 6.412 1.00 72.69 357 PRO A O 1
ATOM 2753 N N . THR A 1 358 ? -0.862 20.338 8.509 1.00 73.56 358 THR A N 1
ATOM 2754 C CA . THR A 1 358 ? 0.517 20.732 8.186 1.00 73.56 358 THR A CA 1
ATOM 2755 C C . THR A 1 358 ? 1.474 19.556 8.033 1.00 73.56 358 THR A C 1
ATOM 2757 O O . THR A 1 358 ? 2.546 19.738 7.457 1.00 73.56 358 THR A O 1
ATOM 2760 N N . SER A 1 359 ? 1.113 18.364 8.515 1.00 70.56 359 SER A N 1
ATOM 2761 C CA . SER A 1 359 ? 1.913 17.156 8.326 1.00 70.56 359 SER A CA 1
ATOM 2762 C C . SER A 1 359 ? 1.050 15.894 8.400 1.00 70.56 359 SER A C 1
ATOM 2764 O O . SER A 1 359 ? 0.327 15.728 9.382 1.00 70.56 359 SER A O 1
ATOM 2766 N N . PRO A 1 360 ? 1.176 14.960 7.439 1.00 66.88 360 PRO A N 1
ATOM 2767 C CA . PRO A 1 360 ? 0.490 13.667 7.489 1.00 66.88 360 PRO A CA 1
ATOM 2768 C C . PRO A 1 360 ? 1.083 12.707 8.535 1.00 66.88 360 PRO A C 1
ATOM 2770 O O . PRO A 1 360 ? 0.565 11.615 8.738 1.00 66.88 360 PRO A O 1
ATOM 2773 N N . LEU A 1 361 ? 2.189 13.087 9.185 1.00 69.94 361 LEU A N 1
ATOM 2774 C CA . LEU A 1 361 ? 2.887 12.264 10.178 1.00 69.94 361 LEU A CA 1
ATOM 2775 C C . LEU A 1 361 ? 2.419 12.519 11.614 1.00 69.94 361 LEU A C 1
ATOM 2777 O O . LEU A 1 361 ? 2.923 11.893 12.549 1.00 69.94 361 LEU A O 1
ATOM 2781 N N . LEU A 1 362 ? 1.520 13.482 11.800 1.00 77.25 362 LEU A N 1
ATOM 2782 C CA . LEU A 1 362 ? 1.019 13.911 13.097 1.00 77.25 362 LEU A CA 1
ATOM 2783 C C . LEU A 1 362 ? -0.472 13.608 13.195 1.00 77.25 362 LEU A C 1
ATOM 2785 O O . LEU A 1 362 ? -1.163 13.546 12.183 1.00 77.25 362 LEU A O 1
ATOM 2789 N N . ASP A 1 363 ? -0.958 13.487 14.431 1.00 82.75 363 ASP A N 1
ATOM 2790 C CA . ASP A 1 363 ? -2.381 13.301 14.716 1.00 82.75 363 ASP A CA 1
ATOM 2791 C C . ASP A 1 363 ? -2.976 12.086 14.002 1.00 82.75 363 ASP A C 1
ATOM 2793 O O . ASP A 1 363 ? -3.926 12.210 13.236 1.00 82.75 363 ASP A O 1
ATOM 2797 N N . ASN A 1 364 ? -2.411 10.908 14.262 1.00 83.56 364 ASN A N 1
ATOM 2798 C CA . ASN A 1 364 ? -2.761 9.683 13.551 1.00 83.56 364 ASN A CA 1
ATOM 2799 C C . ASN A 1 364 ? -3.757 8.831 14.339 1.00 83.56 364 ASN A C 1
ATOM 2801 O O . ASN A 1 364 ? -3.617 8.615 15.550 1.00 83.56 364 ASN A O 1
ATOM 2805 N N . GLY A 1 365 ? -4.743 8.306 13.616 1.00 88.44 365 GLY A N 1
ATOM 2806 C CA . GLY A 1 365 ? -5.660 7.282 14.084 1.00 88.44 365 GLY A CA 1
ATOM 2807 C C . GLY A 1 365 ? -5.169 5.899 13.675 1.00 88.44 365 GLY A C 1
ATOM 2808 O O . GLY A 1 365 ? -4.552 5.721 12.633 1.00 88.44 365 GLY A O 1
ATOM 2809 N N . TYR A 1 366 ? -5.447 4.893 14.492 1.00 89.25 366 TYR A N 1
ATOM 2810 C CA . TYR A 1 366 ? -5.057 3.516 14.223 1.00 89.25 366 TYR A CA 1
ATOM 2811 C C . TYR A 1 366 ? -6.200 2.575 14.562 1.00 89.25 366 TYR A C 1
ATOM 2813 O O . TYR A 1 366 ? -6.738 2.614 15.674 1.00 89.25 366 TYR A O 1
ATOM 2821 N N . VAL A 1 367 ? -6.526 1.691 13.622 1.00 93.69 367 VAL A N 1
ATOM 2822 C CA . VAL A 1 367 ? -7.481 0.599 13.824 1.00 93.69 367 VAL A CA 1
ATOM 2823 C C . VAL A 1 367 ? -6.697 -0.673 14.100 1.00 93.69 367 VAL A C 1
ATOM 2825 O O . VAL A 1 367 ? -5.813 -1.059 13.332 1.00 93.69 367 VAL A O 1
ATOM 2828 N N . ARG A 1 368 ? -6.977 -1.311 15.235 1.00 94.75 368 ARG A N 1
ATOM 2829 C CA . ARG A 1 368 ? -6.175 -2.411 15.778 1.00 94.75 368 ARG A CA 1
ATOM 2830 C C . ARG A 1 368 ? -7.058 -3.547 16.275 1.00 94.75 368 ARG A C 1
ATOM 2832 O O . ARG A 1 368 ? -8.179 -3.329 16.731 1.00 94.75 368 ARG A O 1
ATOM 2839 N N . ILE A 1 369 ? -6.509 -4.755 16.242 1.00 97.00 369 ILE A N 1
ATOM 2840 C CA . ILE A 1 369 ? -7.036 -5.920 16.951 1.00 97.00 369 ILE A CA 1
ATOM 2841 C C . ILE A 1 369 ? -6.134 -6.218 18.136 1.00 97.00 369 ILE A C 1
ATOM 2843 O O . ILE A 1 369 ? -4.914 -6.273 17.993 1.00 97.00 369 ILE A O 1
ATOM 2847 N N . VAL A 1 370 ? -6.742 -6.417 19.300 1.00 97.19 370 VAL A N 1
ATOM 2848 C CA . VAL A 1 370 ? -6.059 -6.845 20.519 1.00 97.19 370 VAL A CA 1
ATOM 2849 C C . VAL A 1 370 ? -6.454 -8.284 20.813 1.00 97.19 370 VAL A C 1
ATOM 2851 O O . VAL A 1 370 ? -7.644 -8.607 20.853 1.00 97.19 370 VAL A O 1
ATOM 2854 N N . ASP A 1 371 ? -5.463 -9.145 21.027 1.00 97.00 371 ASP A N 1
ATOM 2855 C CA . ASP A 1 371 ? -5.684 -10.463 21.614 1.00 97.00 371 ASP A CA 1
ATOM 2856 C C . ASP A 1 371 ? -5.941 -10.288 23.124 1.00 97.00 371 ASP A C 1
ATOM 2858 O O . ASP A 1 371 ? -5.032 -9.882 23.855 1.00 97.00 371 ASP A O 1
ATOM 2862 N N . PRO A 1 372 ? -7.154 -10.588 23.623 1.00 96.44 372 PRO A N 1
ATOM 2863 C CA . PRO A 1 372 ? -7.497 -10.386 25.026 1.00 96.44 372 PRO A CA 1
ATOM 2864 C C . PRO A 1 372 ? -6.716 -11.300 25.983 1.00 96.44 372 PRO A C 1
ATOM 2866 O O . PRO A 1 372 ? -6.649 -11.003 27.175 1.00 96.44 372 PRO A O 1
ATOM 2869 N N . ALA A 1 373 ? -6.144 -12.411 25.504 1.00 94.56 373 ALA A N 1
ATOM 2870 C CA . ALA A 1 373 ? -5.397 -13.346 26.341 1.00 94.56 373 ALA A CA 1
ATOM 2871 C C . ALA A 1 373 ? -3.940 -12.909 26.545 1.00 94.56 373 ALA A C 1
ATOM 2873 O O . ALA A 1 373 ? -3.420 -12.997 27.658 1.00 94.56 373 ALA A O 1
ATOM 2874 N N . SER A 1 374 ? -3.278 -12.456 25.478 1.00 95.44 374 SER A N 1
ATOM 2875 C CA . SER A 1 374 ? -1.859 -12.075 25.501 1.00 95.44 374 SER A CA 1
ATOM 2876 C C . SER A 1 374 ? -1.625 -10.568 25.639 1.00 95.44 374 SER A C 1
ATOM 2878 O O . SER A 1 374 ? -0.545 -10.153 26.056 1.00 95.44 374 SER A O 1
ATOM 2880 N N . GLY A 1 375 ? -2.612 -9.743 25.280 1.00 91.19 375 GLY A N 1
ATOM 2881 C CA . GLY A 1 375 ? -2.452 -8.300 25.110 1.00 91.19 375 GLY A CA 1
ATOM 2882 C C . GLY A 1 375 ? -1.708 -7.913 23.828 1.00 91.19 375 GLY A C 1
ATOM 2883 O O . GLY A 1 375 ? -1.407 -6.735 23.642 1.00 91.19 375 GLY A O 1
ATOM 2884 N N . THR A 1 376 ? -1.393 -8.870 22.944 1.00 92.25 376 THR A N 1
ATOM 2885 C CA . THR A 1 376 ? -0.753 -8.582 21.657 1.00 92.25 376 THR A CA 1
ATOM 2886 C C . THR A 1 376 ? -1.657 -7.697 20.805 1.00 92.25 376 THR A C 1
ATOM 2888 O O . THR A 1 376 ? -2.839 -7.982 20.623 1.00 92.25 376 THR A O 1
ATOM 2891 N N . VAL A 1 377 ? -1.078 -6.626 20.265 1.00 90.12 377 VAL A N 1
ATOM 2892 C CA . VAL A 1 377 ? -1.762 -5.657 19.408 1.00 90.12 377 VAL A CA 1
ATOM 2893 C C . VAL A 1 377 ? -1.321 -5.873 17.969 1.00 90.12 377 VAL A C 1
ATOM 2895 O O . VAL A 1 377 ? -0.130 -5.924 17.677 1.00 90.12 377 VAL A O 1
ATOM 2898 N N . THR A 1 378 ? -2.281 -5.981 17.061 1.00 89.38 378 THR A N 1
ATOM 2899 C CA . THR A 1 378 ? -2.045 -6.047 15.620 1.00 89.38 378 THR A CA 1
ATOM 2900 C C . THR A 1 378 ? -2.729 -4.868 14.947 1.00 89.38 378 THR A C 1
ATOM 2902 O O . THR A 1 378 ? -3.950 -4.732 15.025 1.00 89.38 378 THR A O 1
ATOM 2905 N N . GLN A 1 379 ? -1.957 -4.018 14.273 1.00 87.50 379 GLN A N 1
ATOM 2906 C CA . GLN A 1 379 ? -2.515 -2.933 13.475 1.00 87.50 379 GLN A CA 1
ATOM 2907 C C . GLN A 1 379 ? -3.146 -3.465 12.181 1.00 87.50 379 GLN A C 1
ATOM 2909 O O . GLN A 1 379 ? -2.642 -4.411 11.574 1.00 87.50 379 GLN A O 1
ATOM 2914 N N . LEU A 1 380 ? -4.287 -2.883 11.813 1.00 88.06 380 LEU A N 1
ATOM 2915 C CA . LEU A 1 380 ? -5.026 -3.180 10.585 1.00 88.06 380 LEU A CA 1
ATOM 2916 C C . LEU A 1 380 ? -5.088 -2.006 9.616 1.00 88.06 380 LEU A C 1
ATOM 2918 O O . LEU A 1 380 ? -5.244 -2.233 8.425 1.00 88.06 380 LEU A O 1
ATOM 2922 N N . ALA A 1 381 ? -5.083 -0.782 10.141 1.00 88.25 381 ALA A N 1
ATOM 2923 C CA . ALA A 1 381 ? -5.132 0.435 9.348 1.00 88.25 381 ALA A CA 1
ATOM 2924 C C . ALA A 1 381 ? -4.500 1.596 10.117 1.00 88.25 381 ALA A C 1
ATOM 2926 O O . ALA A 1 381 ? -4.698 1.721 11.335 1.00 88.25 381 ALA A O 1
ATOM 2927 N N . CYS A 1 382 ? -3.797 2.454 9.386 1.00 84.50 382 CYS A N 1
ATOM 2928 C CA . CYS A 1 382 ? -3.463 3.807 9.793 1.00 84.50 382 CYS A CA 1
ATOM 2929 C C . CYS A 1 382 ? -4.477 4.759 9.152 1.00 84.50 382 CYS A C 1
ATOM 2931 O O . CYS A 1 382 ? -4.826 4.607 7.983 1.00 84.50 382 CYS A O 1
ATOM 2933 N N . VAL A 1 383 ? -4.972 5.714 9.928 1.00 84.75 383 VAL A N 1
ATOM 2934 C CA . VAL A 1 383 ? -5.909 6.752 9.507 1.00 84.75 383 VAL A CA 1
ATOM 2935 C C . VAL A 1 383 ? -5.167 8.071 9.623 1.00 84.75 383 VAL A C 1
ATOM 2937 O O . VAL A 1 383 ? -4.974 8.586 10.727 1.00 84.75 383 VAL A O 1
ATOM 2940 N N . ILE A 1 384 ? -4.710 8.579 8.484 1.00 77.31 384 ILE A N 1
ATOM 2941 C CA . ILE A 1 384 ? -3.942 9.821 8.409 1.00 77.31 384 ILE A CA 1
ATOM 2942 C C . ILE A 1 384 ? -4.805 10.985 7.935 1.00 77.31 384 ILE A C 1
ATOM 2944 O O . ILE A 1 384 ? -5.853 10.833 7.303 1.00 77.31 384 ILE A O 1
ATOM 2948 N N . ASN A 1 385 ? -4.361 12.185 8.280 1.00 67.56 385 ASN A N 1
ATOM 2949 C CA . ASN A 1 385 ? -5.137 13.393 8.108 1.00 67.56 385 ASN A CA 1
ATOM 2950 C C . ASN A 1 385 ? -5.149 13.915 6.662 1.00 67.56 385 ASN A C 1
ATOM 2952 O O . ASN A 1 385 ? -4.331 14.760 6.342 1.00 67.56 385 ASN A O 1
ATOM 2956 N N . HIS A 1 386 ? -6.128 13.531 5.836 1.00 55.19 386 HIS A N 1
ATOM 2957 C CA . HIS A 1 386 ? -6.559 14.326 4.672 1.00 55.19 386 HIS A CA 1
ATOM 2958 C C . HIS A 1 386 ? -8.043 14.117 4.349 1.00 55.19 386 HIS A C 1
ATOM 2960 O O . HIS A 1 386 ? -8.423 13.688 3.261 1.00 55.19 386 HIS A O 1
ATOM 2966 N N . THR A 1 387 ? -8.931 14.574 5.234 1.00 49.47 387 THR A N 1
ATOM 2967 C CA . THR A 1 387 ? -10.300 14.896 4.811 1.00 49.47 387 THR A CA 1
ATOM 2968 C C . THR A 1 387 ? -10.357 16.241 4.064 1.00 49.47 387 THR A C 1
ATOM 2970 O O . THR A 1 387 ? -11.094 17.140 4.463 1.00 49.47 387 THR A O 1
ATOM 2973 N N . LEU A 1 388 ? -9.573 16.414 2.997 1.00 38.56 388 LEU A N 1
ATOM 2974 C CA . LEU A 1 388 ? -9.751 17.471 1.993 1.00 38.56 388 LEU A CA 1
ATOM 2975 C C . LEU A 1 388 ? -9.261 16.938 0.638 1.00 38.56 388 LEU A C 1
ATOM 2977 O O . LEU A 1 388 ? -8.078 17.033 0.338 1.00 38.56 388 LEU A O 1
ATOM 2981 N N . GLY A 1 389 ? -10.173 16.385 -0.179 1.00 36.56 389 GLY A N 1
ATOM 2982 C CA . GLY A 1 389 ? -9.835 15.995 -1.558 1.00 36.56 389 GLY A CA 1
ATOM 2983 C C . GLY A 1 389 ? -10.589 14.836 -2.222 1.00 36.56 389 GLY A C 1
ATOM 2984 O O . GLY A 1 389 ? -10.350 14.600 -3.398 1.00 36.56 389 GLY A O 1
ATOM 2985 N N . GLY A 1 390 ? -11.523 14.142 -1.561 1.00 43.50 390 GLY A N 1
ATOM 2986 C CA . GLY A 1 390 ? -12.350 13.143 -2.268 1.00 43.50 390 GLY A CA 1
ATOM 2987 C C . GLY A 1 390 ? -13.402 12.415 -1.432 1.00 43.50 390 GLY A C 1
ATOM 2988 O O . GLY A 1 390 ? -14.513 12.207 -1.911 1.00 43.50 390 GLY A O 1
ATOM 2989 N N . ARG A 1 391 ? -13.096 12.100 -0.169 1.00 47.38 391 ARG A N 1
ATOM 2990 C CA . ARG A 1 391 ? -14.072 11.583 0.814 1.00 47.38 391 ARG A CA 1
ATOM 2991 C C . ARG A 1 391 ? -14.245 12.460 2.049 1.00 47.38 391 ARG A C 1
ATOM 2993 O O . ARG A 1 391 ? -15.310 12.435 2.654 1.00 47.38 391 ARG A O 1
ATOM 3000 N N . GLY A 1 392 ? -13.280 13.351 2.273 1.00 44.75 392 GLY A N 1
ATOM 3001 C CA . GLY A 1 392 ? -13.185 14.303 3.371 1.00 44.75 392 GLY A CA 1
ATOM 3002 C C . GLY A 1 392 ? -14.245 15.387 3.502 1.00 44.75 392 GLY A C 1
ATOM 3003 O O . GLY A 1 392 ? -13.940 16.578 3.584 1.00 44.75 392 GLY A O 1
ATOM 3004 N N . GLY A 1 393 ? -15.504 14.990 3.481 1.00 52.62 393 GLY A N 1
ATOM 3005 C CA . GLY A 1 393 ? -16.629 15.872 3.671 1.00 52.62 393 GLY A CA 1
ATOM 3006 C C . GLY A 1 393 ? -16.773 16.331 5.119 1.00 52.62 393 GLY A C 1
ATOM 3007 O O . GLY A 1 393 ? -16.063 15.950 6.044 1.00 52.62 393 GLY A O 1
ATOM 3008 N N . GLN A 1 394 ? -17.813 17.125 5.336 1.00 63.81 394 GLN A N 1
ATOM 3009 C CA . GLN A 1 394 ? -18.353 17.421 6.662 1.00 63.81 394 GLN A CA 1
ATOM 3010 C C . GLN A 1 394 ? -18.995 16.183 7.327 1.00 63.81 394 GLN A C 1
ATOM 3012 O O . GLN A 1 394 ? -19.662 16.328 8.348 1.00 63.81 394 GLN A O 1
ATOM 3017 N N . PHE A 1 395 ? -18.818 14.984 6.768 1.00 78.06 395 PHE A N 1
ATOM 3018 C CA . PHE A 1 395 ? -19.631 13.796 7.014 1.00 78.06 395 PHE A CA 1
ATOM 3019 C C . PHE A 1 395 ? -18.779 12.629 7.507 1.00 78.06 395 PHE A C 1
ATOM 3021 O O . PHE A 1 395 ? -17.562 12.647 7.363 1.00 78.06 395 PHE A O 1
ATOM 3028 N N . PHE A 1 396 ? -19.440 11.641 8.102 1.00 86.81 396 PHE A N 1
ATOM 3029 C CA . PHE A 1 396 ? -18.817 10.363 8.413 1.00 86.81 396 PHE A CA 1
ATOM 3030 C C . PHE A 1 396 ? -18.539 9.580 7.125 1.00 86.81 396 PHE A C 1
ATOM 3032 O O . PHE A 1 396 ? -19.334 9.619 6.182 1.00 86.81 396 PHE A O 1
ATOM 3039 N N . GLU A 1 397 ? -17.424 8.866 7.123 1.00 86.12 397 GLU A N 1
ATOM 3040 C CA . GLU A 1 397 ? -16.991 7.927 6.097 1.00 86.12 397 GLU A CA 1
ATOM 3041 C C . GLU A 1 397 ? -17.193 6.501 6.608 1.00 86.12 397 GLU A C 1
ATOM 3043 O O . GLU A 1 397 ? -17.085 6.259 7.810 1.00 86.12 397 GLU A O 1
ATOM 3048 N N . HIS A 1 398 ? -17.522 5.580 5.703 1.00 90.25 398 HIS A N 1
ATOM 3049 C CA . HIS A 1 398 ? -17.733 4.171 6.022 1.00 90.25 398 HIS A CA 1
ATOM 3050 C C . HIS A 1 398 ? -16.535 3.349 5.565 1.00 90.25 398 HIS A C 1
ATOM 3052 O O . HIS A 1 398 ? -16.235 3.320 4.366 1.00 90.25 398 HIS A O 1
ATOM 3058 N N . GLU A 1 399 ? -15.935 2.627 6.503 1.00 91.31 399 GLU A N 1
ATOM 3059 C CA . GLU A 1 399 ? -14.745 1.821 6.275 1.00 91.31 399 GLU A CA 1
ATOM 3060 C C . GLU A 1 399 ? -15.011 0.334 6.470 1.00 91.31 399 GLU A C 1
ATOM 3062 O O . GLU A 1 399 ? -15.777 -0.078 7.343 1.00 91.31 399 GLU A O 1
ATOM 3067 N N . GLU A 1 400 ? -14.339 -0.485 5.659 1.00 91.81 400 GLU A N 1
ATOM 3068 C CA . GLU A 1 400 ? -14.390 -1.944 5.726 1.00 91.81 400 GLU A CA 1
ATOM 3069 C C . GLU A 1 400 ? -12.959 -2.498 5.713 1.00 91.81 400 GLU A C 1
ATOM 3071 O O . GLU A 1 400 ? -12.172 -2.210 4.816 1.00 91.81 400 GLU A O 1
ATOM 3076 N N . LEU A 1 401 ? -12.626 -3.338 6.693 1.00 93.75 401 LEU A N 1
ATOM 3077 C CA . LEU A 1 401 ? -11.331 -4.003 6.827 1.00 93.75 401 LEU A CA 1
ATOM 3078 C C . LEU A 1 401 ? -11.506 -5.518 6.853 1.00 93.75 401 LEU A C 1
ATOM 3080 O O . LEU A 1 401 ? -12.390 -6.058 7.524 1.00 93.75 401 LEU A O 1
ATOM 3084 N N . ASN A 1 402 ? -10.625 -6.231 6.153 1.00 93.25 402 ASN A N 1
ATOM 3085 C CA . ASN A 1 402 ? -10.602 -7.689 6.176 1.00 93.25 402 ASN A CA 1
ATOM 3086 C C . ASN A 1 402 ? -9.873 -8.190 7.430 1.00 93.25 402 ASN A C 1
ATOM 3088 O O . ASN A 1 402 ? -8.671 -7.989 7.587 1.00 93.25 402 ASN A O 1
ATOM 3092 N N . ILE A 1 403 ? -10.593 -8.900 8.297 1.00 95.62 403 ILE A N 1
ATOM 3093 C CA . ILE A 1 403 ? -10.058 -9.460 9.547 1.00 95.62 403 ILE A CA 1
AT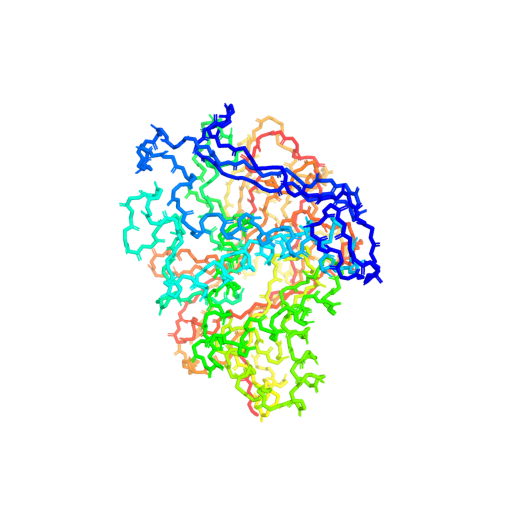OM 3094 C C . ILE A 1 403 ? -10.157 -10.989 9.581 1.00 95.62 403 ILE A C 1
ATOM 3096 O O . ILE A 1 403 ? -10.132 -11.605 10.645 1.00 95.62 403 ILE A O 1
ATOM 3100 N N . SER A 1 404 ? -10.233 -11.625 8.409 1.00 94.19 404 SER A N 1
ATOM 3101 C CA . SER A 1 404 ? -10.420 -13.078 8.275 1.00 94.19 404 SER A CA 1
ATOM 3102 C C . SER A 1 404 ? -9.315 -13.886 8.969 1.00 94.19 404 SER A C 1
ATOM 3104 O O . SER A 1 404 ? -9.578 -14.973 9.476 1.00 94.19 404 SER A O 1
ATOM 3106 N N . ARG A 1 405 ? -8.096 -13.333 9.098 1.00 93.00 405 ARG A N 1
ATOM 3107 C CA . ARG A 1 405 ? -6.978 -13.972 9.825 1.00 93.00 405 ARG A CA 1
ATOM 3108 C C . ARG A 1 405 ? -7.258 -14.238 11.312 1.00 93.00 405 ARG A C 1
ATOM 3110 O O . ARG A 1 405 ? -6.569 -15.055 11.917 1.00 93.00 405 ARG A O 1
ATOM 3117 N N . PHE A 1 406 ? -8.263 -13.580 11.891 1.00 96.25 406 PHE A N 1
ATOM 3118 C CA . PHE A 1 406 ? -8.678 -13.765 13.284 1.00 96.25 406 PHE A CA 1
ATOM 3119 C C . PHE A 1 406 ? -9.849 -14.748 13.451 1.00 96.25 406 PHE A C 1
ATOM 3121 O O . PHE A 1 406 ? -10.340 -14.944 14.563 1.00 96.25 406 PHE A O 1
ATOM 3128 N N . ALA A 1 407 ? -10.300 -15.397 12.373 1.00 96.25 407 ALA A N 1
ATOM 3129 C CA . ALA A 1 407 ? -11.299 -16.456 12.452 1.00 96.25 407 ALA A CA 1
ATOM 3130 C C . ALA A 1 407 ? -10.841 -17.585 13.396 1.00 96.25 407 ALA A C 1
ATOM 3132 O O . ALA A 1 407 ? -9.697 -18.046 13.343 1.00 96.25 407 ALA A O 1
ATOM 3133 N N . GLY A 1 408 ? -11.740 -18.046 14.269 1.00 96.31 408 GLY A N 1
ATOM 3134 C CA . GLY A 1 408 ? -11.428 -19.057 15.277 1.00 96.31 408 GLY A CA 1
ATOM 3135 C C . GLY A 1 408 ? -10.705 -18.524 16.522 1.00 96.31 408 GLY A C 1
ATOM 3136 O O . GLY A 1 408 ? -10.187 -19.332 17.291 1.00 96.31 408 GLY A O 1
ATOM 3137 N N . GLN A 1 409 ? -10.651 -17.203 16.728 1.00 96.81 409 GLN A N 1
ATOM 3138 C CA . GLN A 1 409 ? -10.004 -16.557 17.880 1.00 96.81 409 GLN A CA 1
ATOM 3139 C C . GLN A 1 409 ? -10.999 -15.701 18.684 1.00 96.81 409 GLN A C 1
ATOM 3141 O O . GLN A 1 409 ? -12.097 -15.401 18.226 1.00 96.81 409 GLN A O 1
ATOM 3146 N N . THR A 1 410 ? -10.620 -15.281 19.889 1.00 97.81 410 THR A N 1
ATOM 3147 C CA . THR A 1 410 ? -11.285 -14.173 20.597 1.00 97.81 410 THR A CA 1
ATOM 3148 C C . THR A 1 410 ? -10.516 -12.888 20.335 1.00 97.81 410 THR A C 1
ATOM 3150 O O . THR A 1 410 ? -9.291 -12.907 20.415 1.00 97.81 410 THR A O 1
ATOM 3153 N N . ILE A 1 411 ? -11.207 -11.782 20.065 1.00 98.44 411 ILE A N 1
ATOM 3154 C CA . ILE A 1 411 ? -10.571 -10.498 19.740 1.00 98.44 411 ILE A CA 1
ATOM 3155 C C . ILE A 1 411 ? -11.198 -9.336 20.509 1.00 98.44 411 ILE A C 1
ATOM 3157 O O . ILE A 1 411 ? -12.322 -9.433 20.999 1.00 98.44 411 ILE A O 1
ATOM 3161 N N . GLN A 1 412 ? -10.501 -8.206 20.549 1.00 98.62 412 GLN A N 1
ATOM 3162 C CA . GLN A 1 412 ? -11.089 -6.892 20.804 1.00 98.62 412 GLN A CA 1
ATOM 3163 C C . GLN A 1 412 ? -10.700 -5.937 19.675 1.00 98.62 412 GLN A C 1
ATOM 3165 O O . GLN A 1 412 ? -9.568 -5.970 19.194 1.00 98.62 412 GLN A O 1
ATOM 3170 N N . VAL A 1 413 ? -11.631 -5.080 19.264 1.00 98.56 413 VAL A N 1
ATOM 3171 C CA . VAL A 1 413 ? -11.369 -3.990 18.319 1.00 98.56 413 VAL A CA 1
ATOM 3172 C C . VAL A 1 413 ? -10.926 -2.768 19.113 1.00 98.56 413 VAL A C 1
ATOM 3174 O O . VAL A 1 413 ? -11.564 -2.407 20.102 1.00 98.56 413 VAL A O 1
ATOM 3177 N N . GLN A 1 414 ? -9.841 -2.129 18.690 1.00 98.00 414 GLN A N 1
ATOM 3178 C CA . GLN A 1 414 ? -9.306 -0.928 19.318 1.00 98.00 414 GLN A CA 1
ATOM 3179 C C . GLN A 1 414 ? -9.140 0.194 18.292 1.00 98.00 414 GLN A C 1
ATOM 3181 O O . GLN A 1 414 ? -8.522 -0.004 17.247 1.00 98.00 414 GLN A O 1
ATOM 3186 N N . PHE A 1 415 ? -9.630 1.382 18.643 1.00 97.12 415 PHE A N 1
ATOM 3187 C CA . PHE A 1 415 ? -9.337 2.631 17.941 1.00 97.12 415 PHE A CA 1
ATOM 3188 C C . PHE A 1 415 ? -8.402 3.450 18.821 1.00 97.12 415 PHE A C 1
ATOM 3190 O O . PHE A 1 415 ? -8.761 3.805 19.945 1.00 97.12 415 PHE A O 1
ATOM 3197 N N . TYR A 1 416 ? -7.187 3.698 18.342 1.00 94.50 416 TYR A N 1
ATOM 3198 C CA . TYR A 1 416 ? -6.141 4.412 19.072 1.00 94.50 416 TYR A CA 1
ATOM 3199 C C . TYR A 1 416 ? -5.785 5.701 18.342 1.00 94.50 416 TYR A C 1
ATOM 3201 O O . TYR A 1 416 ? -5.528 5.664 17.147 1.00 94.50 416 TYR A O 1
ATOM 3209 N N . PHE A 1 417 ? -5.754 6.822 19.053 1.00 92.50 417 PHE A N 1
ATOM 3210 C CA . PHE A 1 417 ? -5.348 8.119 18.520 1.00 92.50 417 PHE A CA 1
ATOM 3211 C C . PHE A 1 417 ? -4.088 8.595 19.234 1.00 92.50 417 PHE A C 1
ATOM 3213 O O . PHE A 1 417 ? -3.976 8.442 20.456 1.00 92.50 417 PHE A O 1
ATOM 3220 N N . ASP A 1 418 ? -3.165 9.193 18.488 1.00 88.69 418 ASP A N 1
ATOM 3221 C CA . ASP A 1 418 ? -1.925 9.746 19.020 1.00 88.69 418 ASP A CA 1
ATOM 3222 C C . ASP A 1 418 ? -1.540 11.027 18.291 1.00 88.69 418 ASP A C 1
ATOM 3224 O O . ASP A 1 418 ? -1.369 11.027 17.072 1.00 88.69 418 ASP A O 1
ATOM 3228 N N . THR A 1 419 ? -1.343 12.108 19.045 1.00 86.88 419 THR A N 1
ATOM 3229 C CA . THR A 1 419 ? -0.893 13.373 18.460 1.00 86.88 419 THR A CA 1
ATOM 3230 C C . THR A 1 419 ? 0.551 13.319 17.978 1.00 86.88 419 THR A C 1
ATOM 3232 O O . THR A 1 419 ? 0.969 14.176 17.208 1.00 86.88 419 THR A O 1
ATOM 3235 N N . VAL A 1 420 ? 1.343 12.338 18.439 1.00 80.81 420 VAL A N 1
ATOM 3236 C CA . VAL A 1 420 ? 2.791 12.163 18.195 1.00 80.81 420 VAL A CA 1
ATOM 3237 C C . VAL A 1 420 ? 3.650 13.283 18.807 1.00 80.81 420 VAL A C 1
ATOM 3239 O O . VAL A 1 420 ? 4.697 13.020 19.401 1.00 80.81 420 VAL A O 1
ATOM 3242 N N . THR A 1 421 ? 3.175 14.526 18.767 1.00 79.94 421 THR A N 1
ATOM 3243 C CA . THR A 1 421 ? 3.794 15.744 19.289 1.00 79.94 421 THR A CA 1
ATOM 3244 C C . THR A 1 421 ? 2.892 16.455 20.306 1.00 79.94 421 THR A C 1
ATOM 3246 O O . THR A 1 421 ? 1.704 16.163 20.445 1.00 79.94 421 THR A O 1
ATOM 3249 N N . GLY A 1 422 ? 3.465 17.396 21.059 1.00 84.12 422 GLY A N 1
ATOM 3250 C CA . GLY A 1 422 ? 2.726 18.293 21.947 1.00 84.12 422 GLY A CA 1
ATOM 3251 C C . GLY A 1 422 ? 2.295 19.617 21.318 1.00 84.12 422 GLY A C 1
ATOM 3252 O O . GLY A 1 422 ? 1.678 20.424 22.004 1.00 84.12 422 GLY A O 1
ATOM 3253 N N . THR A 1 423 ? 2.635 19.870 20.056 1.00 80.94 423 THR A N 1
ATOM 3254 C CA . THR A 1 423 ? 2.270 21.083 19.302 1.00 80.94 423 THR A CA 1
ATOM 3255 C C . THR A 1 423 ? 1.357 20.725 18.138 1.00 80.94 423 THR A C 1
ATOM 3257 O O . THR A 1 423 ? 1.362 19.581 17.736 1.00 80.94 423 THR A O 1
ATOM 3260 N N . LEU A 1 424 ? 0.651 21.695 17.543 1.00 82.56 424 LEU A N 1
ATOM 3261 C CA . LEU A 1 424 ? -0.258 21.463 16.401 1.00 82.56 424 LEU A CA 1
ATOM 3262 C C . LEU A 1 424 ? -1.538 20.676 16.750 1.00 82.56 424 LEU A C 1
ATOM 3264 O O . LEU A 1 424 ? -2.287 20.267 15.889 1.00 82.56 424 LEU A O 1
ATOM 3268 N N . ASN A 1 425 ? -1.905 20.588 18.027 1.00 86.19 425 ASN A N 1
ATOM 3269 C CA . ASN A 1 425 ? -3.028 19.748 18.460 1.00 86.19 425 ASN A CA 1
ATOM 3270 C C . ASN A 1 425 ? -4.397 20.465 18.462 1.00 86.19 425 ASN A C 1
ATOM 3272 O O . ASN A 1 425 ? -5.203 20.244 19.360 1.00 86.19 425 ASN A O 1
ATOM 3276 N N . ASN A 1 426 ? -4.649 21.410 17.546 1.00 89.50 426 ASN A N 1
ATOM 3277 C CA . ASN A 1 426 ? -5.838 22.287 17.599 1.00 89.50 426 ASN A CA 1
ATOM 3278 C C . ASN A 1 426 ? -6.967 21.899 16.623 1.00 89.50 426 ASN A C 1
ATOM 3280 O O . ASN A 1 426 ? -7.908 22.675 16.442 1.00 89.50 426 ASN A O 1
ATOM 3284 N N . ALA A 1 427 ? -6.889 20.729 15.989 1.00 89.62 427 ALA A N 1
ATOM 3285 C CA . ALA A 1 427 ? -7.934 20.252 15.089 1.00 89.62 427 ALA A CA 1
ATOM 3286 C C . ALA A 1 427 ? -9.045 19.492 15.832 1.00 89.62 427 ALA A C 1
ATOM 3288 O O . ALA A 1 427 ? -8.980 19.303 17.045 1.00 89.62 427 ALA A O 1
ATOM 3289 N N . GLU A 1 428 ? -10.099 19.104 15.107 1.00 91.25 428 GLU A N 1
ATOM 3290 C CA . GLU A 1 428 ? -11.333 18.589 15.714 1.00 91.25 428 GLU A CA 1
ATOM 3291 C C . GLU A 1 428 ? -11.119 17.248 16.419 1.00 91.25 428 GLU A C 1
ATOM 3293 O O . GLU A 1 428 ? -11.685 17.056 17.481 1.00 91.25 428 GLU A O 1
ATOM 3298 N N . GLY A 1 429 ? -10.278 16.359 15.889 1.00 92.38 429 GLY A N 1
ATOM 3299 C CA . GLY A 1 429 ? -10.024 15.031 16.453 1.00 92.38 429 GLY A CA 1
ATOM 3300 C C . GLY A 1 429 ? -10.733 13.931 15.678 1.00 92.38 429 GLY A C 1
ATOM 3301 O O . GLY A 1 429 ? -10.941 14.059 14.470 1.00 92.38 429 GLY A O 1
ATOM 3302 N N . TRP A 1 430 ? -11.088 12.841 16.358 1.00 93.75 430 TRP A N 1
ATOM 3303 C CA . TRP A 1 430 ? -11.596 11.626 15.714 1.00 93.75 430 TRP A CA 1
ATOM 3304 C C . TRP A 1 430 ? -12.902 11.150 16.344 1.00 93.75 430 TRP A C 1
ATOM 3306 O O . TRP A 1 430 ? -13.013 11.064 17.564 1.00 93.75 430 TRP A O 1
ATOM 3316 N N . TYR A 1 431 ? -13.885 10.831 15.507 1.00 94.19 431 TYR A N 1
ATOM 3317 C CA . TYR A 1 431 ? -15.165 10.258 15.893 1.00 94.19 431 TYR A CA 1
ATOM 3318 C C . TYR A 1 431 ? -15.309 8.848 15.331 1.00 94.19 431 TYR A C 1
ATOM 3320 O O . TYR A 1 431 ? -14.963 8.633 14.172 1.00 94.19 431 TYR A O 1
ATOM 3328 N N . ILE A 1 432 ? -15.868 7.933 16.126 1.00 95.25 432 ILE A N 1
ATOM 3329 C CA . ILE A 1 432 ? -16.161 6.542 15.754 1.00 95.25 432 ILE A CA 1
ATOM 3330 C C . ILE A 1 432 ? -17.634 6.239 16.024 1.00 95.25 432 ILE A C 1
ATOM 3332 O O . ILE A 1 432 ? -18.131 6.492 17.127 1.00 95.25 432 ILE A O 1
ATOM 3336 N N . ASP A 1 433 ? -18.301 5.656 15.034 1.00 94.75 433 ASP A N 1
ATOM 3337 C CA . ASP A 1 433 ? -19.703 5.252 15.073 1.00 94.75 433 ASP A CA 1
ATOM 3338 C C . ASP A 1 433 ? -19.908 3.888 14.368 1.00 94.75 433 ASP A C 1
ATOM 3340 O O . ASP A 1 433 ? -19.031 3.400 13.653 1.00 94.75 433 ASP A O 1
ATOM 3344 N N . ASN A 1 434 ? -21.052 3.242 14.606 1.00 95.50 434 ASN A N 1
ATOM 3345 C CA . ASN A 1 434 ? -21.531 2.038 13.910 1.00 95.50 434 ASN A CA 1
ATOM 3346 C C . ASN A 1 434 ? -20.494 0.911 13.721 1.00 95.50 434 ASN A C 1
ATOM 3348 O O . ASN A 1 434 ? -20.335 0.372 12.623 1.00 95.50 434 ASN A O 1
ATOM 3352 N N . VAL A 1 435 ? -19.815 0.493 14.793 1.00 97.56 435 VAL A N 1
ATOM 3353 C CA . VAL A 1 435 ? -18.810 -0.579 14.707 1.00 97.56 435 VAL A CA 1
ATOM 3354 C C . VAL A 1 435 ? -19.490 -1.938 14.612 1.00 97.56 435 VAL A C 1
ATOM 3356 O O . VAL A 1 435 ? -20.248 -2.347 15.495 1.00 97.56 435 VAL A O 1
ATOM 3359 N N . ARG A 1 436 ? -19.173 -2.683 13.554 1.00 97.94 436 ARG A N 1
ATOM 3360 C CA . ARG A 1 436 ? -19.713 -4.012 13.274 1.00 97.94 436 ARG A CA 1
ATOM 3361 C C . ARG A 1 436 ? -18.594 -4.989 12.949 1.00 97.94 436 ARG A C 1
ATOM 3363 O O . ARG A 1 436 ? -17.722 -4.703 12.140 1.00 97.94 436 ARG A O 1
ATOM 3370 N N . VAL A 1 437 ? -18.679 -6.192 13.509 1.00 98.19 437 VAL A N 1
ATOM 3371 C CA . VAL A 1 437 ? -17.942 -7.352 12.994 1.00 98.19 437 VAL A CA 1
ATOM 3372 C C . VAL A 1 437 ? -18.951 -8.294 12.370 1.00 98.19 437 VAL A C 1
ATOM 3374 O O . VAL A 1 437 ? -19.934 -8.668 13.015 1.00 98.19 437 VAL A O 1
ATOM 3377 N N . SER A 1 438 ? -18.732 -8.668 11.115 1.00 96.31 438 SER A N 1
ATOM 3378 C CA . SER A 1 438 ? -19.617 -9.571 10.388 1.00 96.31 438 SER A CA 1
ATOM 3379 C C . SER A 1 438 ? -18.836 -10.663 9.663 1.00 96.31 438 SER A C 1
ATOM 3381 O O . SER A 1 438 ? -17.661 -10.497 9.340 1.00 96.31 438 SER A O 1
ATOM 3383 N N . ARG A 1 439 ? -19.480 -11.809 9.423 1.00 93.88 439 ARG A N 1
ATOM 3384 C CA . ARG A 1 439 ? -18.961 -12.839 8.513 1.00 93.88 439 ARG A CA 1
ATOM 3385 C C . ARG A 1 439 ? -19.828 -12.945 7.272 1.00 93.88 439 ARG A C 1
ATOM 3387 O O . ARG A 1 439 ? -21.047 -12.781 7.347 1.00 93.88 439 ARG A O 1
ATOM 3394 N N . ARG A 1 440 ? -19.216 -13.266 6.136 1.00 87.94 440 ARG A N 1
ATOM 3395 C CA . ARG A 1 440 ? -19.953 -13.565 4.903 1.00 87.94 440 ARG A CA 1
ATOM 3396 C C . ARG A 1 440 ? -20.583 -14.958 4.992 1.00 87.94 440 ARG A C 1
ATOM 3398 O O . ARG A 1 440 ? -19.931 -15.903 5.431 1.00 87.94 440 ARG A O 1
ATOM 3405 N N . VAL A 1 441 ? -21.839 -15.087 4.569 1.00 83.81 441 VAL A N 1
ATOM 3406 C CA . VAL A 1 441 ? -22.590 -16.358 4.558 1.00 83.81 441 VAL A CA 1
ATOM 3407 C C . VAL A 1 441 ? -23.173 -16.629 3.171 1.00 83.81 441 VAL A C 1
ATOM 3409 O O . VAL A 1 441 ? -23.432 -15.693 2.415 1.00 83.81 441 VAL A O 1
ATOM 3412 N N . ARG A 1 442 ? -23.320 -17.911 2.815 1.00 67.12 442 ARG A N 1
ATOM 3413 C CA . ARG A 1 442 ? -23.929 -18.344 1.544 1.00 67.12 442 ARG A CA 1
ATOM 3414 C C . ARG A 1 442 ? -25.441 -18.230 1.578 1.00 67.12 442 ARG A C 1
ATOM 3416 O O . ARG A 1 442 ? -26.023 -18.612 2.616 1.00 67.12 442 ARG A O 1
#

Secondary structure (DSSP, 8-state):
------S--TTSSS------EEEEEEEEES-EEEE--STTS--EEEEEEE-STTS-SEEGGG-HHHHHHHHHHHHHHHHTTTT-TTSS-SHHHHHHHHHHHHHHHHHHHT-S-SSHHHHT-TTTTTSSS-TTT----GGGTT-SB--GGGGT--SS---TT-B---HHHHHHHHHHHHHHHHHHH-HHHHHHHHHHHHTTPPSS--HHHHHHHHHHHHHHHHTTTTHHHHHHHHHHTTB-TT-B-S-TT----B-B--BTTBPPPS-EEEEEEE-S-STTTT-EEEEE-SSSSPPSEEEEEEESEEEEEESBTTTTB---SSS--EEEEEPPPEE-TTS-TT--EEEEEEEEEE--TT-TTSSEEEEEEE-TTT--EEEEEEE-S--SSSS-SSS-EEEEEE-GGGTTSEEEEEEEEE-SSSSS--S-EEEEEEEEEEEE--